Protein AF-0000000066100022 (afdb_homodimer)

Secondary structure (DSSP, 8-state):
----SEEEEEEETTEEEEEEEEE-SS---EEEEEETTEEEEEESSGGGGGT-GGG-EEEEEE-SSEEEEESSTHHHHHHHHHHTT--HHHHHHHHHHHH-S--STT-PPEEEEEEETTEEEEEEEETTEEEEEEEE--TT-EEEEESSS--S-EE-----SSHHHHHHHHHTSS-S-EEEEEEEEEETTEEEEEEE---/----SEEEEEEETTEEEEEEEEE-SS---EEEEEETTEEEEEESSGGGGGT-GGG-EEEEEE-SSEEEEESSTHHHHHHHHHHTT--HHHHHHHHHHHH-S--STT-PPEEEEEEETTEEEEEEEETTEEEEEEEE--TT-EEEEESSS--S-EE-----SSHHHHHHHHHTSS-S-EEEEEEEEEETTEEEEEEE---

Structure (mmCIF, N/CA/C/O backbone):
data_AF-0000000066100022-model_v1
#
loop_
_entity.id
_entity.type
_entity.pdbx_description
1 polymer 'IMP cyclohydrolase'
#
loop_
_atom_site.group_PDB
_atom_site.id
_atom_site.type_symbol
_atom_site.label_atom_id
_atom_site.label_alt_id
_atom_site.label_comp_id
_atom_site.label_asym_id
_atom_site.label_entity_id
_atom_site.label_seq_id
_atom_site.pdbx_PDB_ins_code
_atom_site.Cartn_x
_atom_site.Cartn_y
_atom_site.Cartn_z
_atom_site.occupancy
_atom_site.B_iso_or_equiv
_atom_site.auth_seq_id
_atom_site.auth_comp_id
_atom_site.auth_asym_id
_atom_site.auth_atom_id
_atom_site.pdbx_PDB_model_num
ATOM 1 N N . MET A 1 1 ? 18 8.711 17.688 1 95.94 1 MET A N 1
ATOM 2 C CA . MET A 1 1 ? 17.562 8.031 16.484 1 95.94 1 MET A CA 1
ATOM 3 C C . MET A 1 1 ? 17.203 9.031 15.383 1 95.94 1 MET A C 1
ATOM 5 O O . MET A 1 1 ? 16.484 10 15.633 1 95.94 1 MET A O 1
ATOM 9 N N . TYR A 1 2 ? 17.828 8.945 14.195 1 97.69 2 TYR A N 1
ATOM 10 C CA . TYR A 1 2 ? 17.5 9.805 13.062 1 97.69 2 TYR A CA 1
ATOM 11 C C . TYR A 1 2 ? 16.422 9.172 12.195 1 97.69 2 TYR A C 1
ATOM 13 O O . TYR A 1 2 ? 16.625 8.102 11.617 1 97.69 2 TYR A O 1
ATOM 21 N N . VAL A 1 3 ? 15.211 9.875 11.961 1 97.88 3 VAL A N 1
ATOM 22 C CA . VAL A 1 3 ? 14.094 9.234 11.273 1 97.88 3 VAL A CA 1
ATOM 23 C C . VAL A 1 3 ? 13.734 10.023 10.023 1 97.88 3 VAL A C 1
ATOM 25 O O . VAL A 1 3 ? 12.805 9.664 9.297 1 97.88 3 VAL A O 1
ATOM 28 N N . GLY A 1 4 ? 14.438 11.086 9.734 1 97.94 4 GLY A N 1
ATOM 29 C CA . GLY A 1 4 ? 14.125 11.922 8.578 1 97.94 4 GLY A CA 1
ATOM 30 C C . GLY A 1 4 ? 12.852 12.727 8.758 1 97.94 4 GLY A C 1
ATOM 31 O O . GLY A 1 4 ? 12.578 13.234 9.844 1 97.94 4 GLY A O 1
ATOM 32 N N . ARG A 1 5 ? 12.125 12.938 7.754 1 98.69 5 ARG A N 1
ATOM 33 C CA . ARG A 1 5 ? 10.891 13.711 7.801 1 98.69 5 ARG A CA 1
ATOM 34 C C . ARG A 1 5 ? 9.75 12.891 8.398 1 98.69 5 ARG A C 1
ATOM 36 O O . ARG A 1 5 ? 9.734 11.664 8.281 1 98.69 5 ARG A O 1
ATOM 43 N N . ILE A 1 6 ? 8.828 13.57 9.008 1 98.81 6 ILE A N 1
ATOM 44 C CA . ILE A 1 6 ? 7.738 12.914 9.727 1 98.81 6 ILE A CA 1
ATOM 45 C C . ILE A 1 6 ? 6.398 13.5 9.281 1 98.81 6 ILE A C 1
ATOM 47 O O . ILE A 1 6 ? 6.238 14.719 9.211 1 98.81 6 ILE A O 1
ATOM 51 N N . VAL A 1 7 ? 5.492 12.656 8.961 1 98.88 7 VAL A N 1
ATOM 52 C CA . VAL A 1 7 ? 4.078 12.977 8.781 1 98.88 7 VAL A CA 1
ATOM 53 C C . VAL A 1 7 ? 3.277 12.43 9.961 1 98.88 7 VAL A C 1
ATOM 55 O O . VAL A 1 7 ? 3.471 11.281 10.375 1 98.88 7 VAL A O 1
ATOM 58 N N . ALA A 1 8 ? 2.42 13.25 10.492 1 98.88 8 ALA A N 1
ATOM 59 C CA . ALA A 1 8 ? 1.568 12.828 11.594 1 98.88 8 ALA A CA 1
ATOM 60 C C . ALA A 1 8 ? 0.118 13.242 11.359 1 98.88 8 ALA A C 1
ATOM 62 O O . ALA A 1 8 ? -0.147 14.258 10.719 1 98.88 8 ALA A O 1
ATOM 63 N N . VAL A 1 9 ? -0.806 12.484 11.867 1 98.88 9 VAL A N 1
ATOM 64 C CA . VAL A 1 9 ? -2.24 12.75 11.844 1 98.88 9 VAL A CA 1
ATOM 65 C C . VAL A 1 9 ? -2.848 12.438 13.211 1 98.88 9 VAL A C 1
ATOM 67 O O . VAL A 1 9 ? -2.373 11.539 13.922 1 98.88 9 VAL A O 1
ATOM 70 N N . GLY A 1 10 ? -3.883 13.172 13.539 1 98.56 10 GLY A N 1
ATOM 71 C CA . GLY A 1 10 ? -4.465 12.891 14.844 1 98.56 10 GLY A CA 1
ATOM 72 C C . GLY A 1 10 ? -5.762 13.641 15.094 1 98.56 10 GLY A C 1
ATOM 73 O O . GLY A 1 10 ? -6.316 14.25 14.18 1 98.56 10 GLY A O 1
ATOM 74 N N . CYS A 1 11 ? -6.176 13.438 16.281 1 97.69 11 CYS A N 1
ATOM 75 C CA . CYS A 1 11 ? -7.426 14.031 16.75 1 97.69 11 CYS A CA 1
ATOM 76 C C . CYS A 1 11 ? -7.285 14.531 18.188 1 97.69 11 CYS A C 1
ATOM 78 O O . CYS A 1 11 ? -6.719 13.844 19.047 1 97.69 11 CYS A O 1
ATOM 80 N N . SER A 1 12 ? -7.648 15.734 18.453 1 95.81 12 SER A N 1
ATOM 81 C CA . SER A 1 12 ? -7.762 16.328 19.781 1 95.81 12 SER A CA 1
ATOM 82 C C . SER A 1 12 ? -9.18 16.797 20.047 1 95.81 12 SER A C 1
ATOM 84 O O . SER A 1 12 ? -9.617 17.828 19.516 1 95.81 12 SER A O 1
ATOM 86 N N . GLY A 1 13 ? -9.836 16.109 21 1 93.5 13 GLY A N 1
ATOM 87 C CA . GLY A 1 13 ? -11.266 16.359 21.109 1 93.5 13 GLY A CA 1
ATOM 88 C C . GLY A 1 13 ? -12.023 16.031 19.844 1 93.5 13 GLY A C 1
ATOM 89 O O . GLY A 1 13 ? -11.961 14.906 19.344 1 93.5 13 GLY A O 1
ATOM 90 N N . ASP A 1 14 ? -12.617 17.047 19.281 1 91 14 ASP A N 1
ATOM 91 C CA . ASP A 1 14 ? -13.383 16.844 18.047 1 91 14 ASP A CA 1
ATOM 92 C C . ASP A 1 14 ? -12.609 17.359 16.828 1 91 14 ASP A C 1
ATOM 94 O O . ASP A 1 14 ? -13.07 17.234 15.695 1 91 14 ASP A O 1
ATOM 98 N N . ALA A 1 15 ? -11.43 17.844 17.109 1 96.44 15 ALA A N 1
ATOM 99 C CA . ALA A 1 15 ? -10.672 18.469 16.016 1 96.44 15 ALA A CA 1
ATOM 100 C C . ALA A 1 15 ? -9.617 17.5 15.469 1 96.44 15 ALA A C 1
ATOM 102 O O . ALA A 1 15 ? -8.828 16.938 16.234 1 96.44 15 ALA A O 1
ATOM 103 N N . VAL A 1 16 ? -9.625 17.344 14.211 1 98.12 16 VAL A N 1
ATOM 104 C CA . VAL A 1 16 ? -8.586 16.547 13.555 1 98.12 16 VAL A CA 1
ATOM 105 C C . VAL A 1 16 ? -7.453 17.469 13.094 1 98.12 16 VAL A C 1
ATOM 107 O O . VAL A 1 16 ? -7.656 18.672 12.914 1 98.12 16 VAL A O 1
ATOM 110 N N . TRP A 1 17 ? -6.281 16.891 12.953 1 98.75 17 TRP A N 1
ATOM 111 C CA . TRP A 1 17 ? -5.129 17.703 12.586 1 98.75 17 TRP A CA 1
ATOM 112 C C . TRP A 1 17 ? -4.098 16.859 11.828 1 98.75 17 TRP A C 1
ATOM 114 O O . TRP A 1 17 ? -4.086 15.641 11.93 1 98.75 17 TRP A O 1
ATOM 124 N N . VAL A 1 18 ? -3.312 17.516 11 1 98.88 18 VAL A N 1
ATOM 125 C CA . VAL A 1 18 ? -2.111 16.938 10.398 1 98.88 18 VAL A CA 1
ATOM 126 C C . VAL A 1 18 ? -0.878 17.703 10.875 1 98.88 18 VAL A C 1
ATOM 128 O O . VAL A 1 18 ? -0.972 18.875 11.242 1 98.88 18 VAL A O 1
ATOM 131 N N . GLY A 1 19 ? 0.224 17.047 10.938 1 98.88 19 GLY A N 1
ATOM 132 C CA . GLY A 1 19 ? 1.493 17.641 11.336 1 98.88 19 GLY A CA 1
ATOM 133 C C . GLY A 1 19 ? 2.658 17.188 10.477 1 98.88 19 GLY A C 1
ATOM 134 O O . GLY A 1 19 ? 2.623 16.094 9.914 1 98.88 19 GLY A O 1
ATOM 135 N N . TYR A 1 20 ? 3.637 18.047 10.383 1 98.94 20 TYR A N 1
ATOM 136 C CA . TYR A 1 20 ? 4.836 17.766 9.602 1 98.94 20 TYR A CA 1
ATOM 137 C C . TYR A 1 20 ? 6.09 18.203 10.344 1 98.94 20 TYR A C 1
ATOM 139 O O . TYR A 1 20 ? 6.102 19.266 10.977 1 98.94 20 TYR A O 1
ATOM 147 N N . ARG A 1 21 ? 7.078 17.359 10.305 1 98.88 21 ARG A N 1
ATOM 148 C CA . ARG A 1 21 ? 8.375 17.766 10.828 1 98.88 21 ARG A CA 1
ATOM 149 C C . ARG A 1 21 ? 9.492 17.469 9.828 1 98.88 21 ARG A C 1
ATOM 151 O O . ARG A 1 21 ? 9.555 16.359 9.281 1 98.88 21 ARG A O 1
ATOM 158 N N . VAL A 1 22 ? 10.305 18.422 9.586 1 98.69 22 VAL A N 1
ATOM 159 C CA . VAL A 1 22 ? 11.547 18.219 8.844 1 98.69 22 VAL A CA 1
ATOM 160 C C .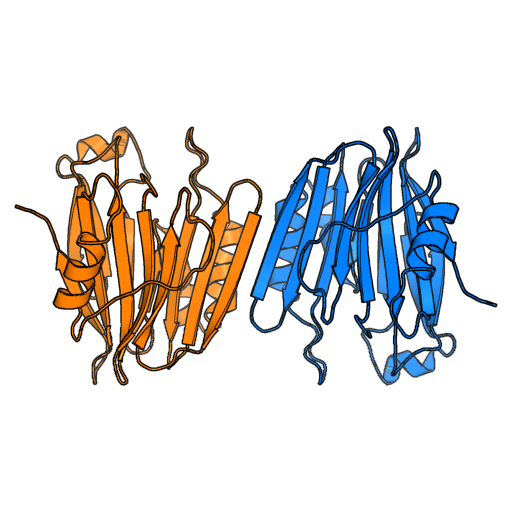 VAL A 1 22 ? 12.688 17.906 9.812 1 98.69 22 VAL A C 1
ATOM 162 O O . VAL A 1 22 ? 12.945 18.656 10.75 1 98.69 22 VAL A O 1
ATOM 165 N N . SER A 1 23 ? 13.234 16.812 9.688 1 98.25 23 SER A N 1
ATOM 166 C CA . SER A 1 23 ? 14.555 16.484 10.211 1 98.25 23 SER A CA 1
ATOM 167 C C . SER A 1 23 ? 15.562 16.266 9.086 1 98.25 23 SER A C 1
ATOM 169 O O . SER A 1 23 ? 15.242 15.617 8.086 1 98.25 23 SER A O 1
ATOM 171 N N . SER A 1 24 ? 16.719 16.828 9.25 1 96.94 24 SER A N 1
ATOM 172 C CA . SER A 1 24 ? 17.656 16.719 8.125 1 96.94 24 SER A CA 1
ATOM 173 C C . SER A 1 24 ? 19.094 16.781 8.602 1 96.94 24 SER A C 1
ATOM 175 O O . SER A 1 24 ? 19.453 17.609 9.438 1 96.94 24 SER A O 1
ATOM 177 N N . ARG A 1 25 ? 19.953 15.961 8.016 1 93.06 25 ARG A N 1
ATOM 178 C CA . ARG A 1 25 ? 21.406 15.992 8.188 1 93.06 25 ARG A CA 1
ATOM 179 C C . ARG A 1 25 ? 22.062 16.844 7.109 1 93.06 25 ARG A C 1
ATOM 181 O O . ARG A 1 25 ? 22.984 17.625 7.398 1 93.06 25 ARG A O 1
ATOM 188 N N . SER A 1 26 ? 21.516 16.734 5.957 1 91.31 26 SER A N 1
ATOM 189 C CA . SER A 1 26 ? 22.203 17.266 4.777 1 91.31 26 SER A CA 1
ATOM 190 C C . SER A 1 26 ? 21.75 18.688 4.465 1 91.31 26 SER A C 1
ATOM 192 O O . SER A 1 26 ? 22.516 19.484 3.928 1 91.31 26 SER A O 1
ATOM 194 N N . PHE A 1 27 ? 20.531 18.984 4.777 1 92.56 27 PHE A N 1
ATOM 195 C CA . PHE A 1 27 ? 19.984 20.297 4.473 1 92.56 27 PHE A CA 1
ATOM 196 C C . PHE A 1 27 ? 19.234 20.875 5.68 1 92.56 27 PHE A C 1
ATOM 198 O O . PHE A 1 27 ? 18.031 21.078 5.625 1 92.56 27 PHE A O 1
ATOM 205 N N . PRO A 1 28 ? 19.953 21.219 6.652 1 94.44 28 PRO A N 1
ATOM 206 C CA . PRO A 1 28 ? 19.312 21.656 7.895 1 94.44 28 PRO A CA 1
ATOM 207 C C . PRO A 1 28 ? 18.828 23.094 7.828 1 94.44 28 PRO A C 1
ATOM 209 O O . PRO A 1 28 ? 18.094 23.547 8.711 1 94.44 28 PRO A O 1
ATOM 212 N N . ASN A 1 29 ? 19.234 23.844 6.809 1 95.5 29 ASN A N 1
ATOM 213 C CA . ASN A 1 29 ? 18.859 25.25 6.723 1 95.5 29 ASN A CA 1
ATOM 214 C C . ASN A 1 29 ? 17.594 25.438 5.895 1 95.5 29 ASN A C 1
ATOM 216 O O . ASN A 1 29 ? 17.625 26.031 4.812 1 95.5 29 ASN A O 1
ATOM 220 N N . ARG A 1 30 ? 16.531 24.953 6.406 1 97.56 30 ARG A N 1
ATOM 221 C CA . ARG A 1 30 ? 15.211 25.078 5.793 1 97.56 30 ARG A CA 1
ATOM 222 C C . ARG A 1 30 ? 14.211 25.688 6.773 1 97.56 30 ARG A C 1
ATOM 224 O O . ARG A 1 30 ? 14.453 25.719 7.98 1 97.56 30 ARG A O 1
ATOM 231 N N . ARG A 1 31 ? 13.172 26.203 6.25 1 98.12 31 ARG A N 1
ATOM 232 C CA . ARG A 1 31 ? 12.109 26.797 7.051 1 98.12 31 ARG A CA 1
ATOM 233 C C . ARG A 1 31 ? 10.734 26.438 6.508 1 98.12 31 ARG A C 1
ATOM 235 O O . ARG A 1 31 ? 10.602 26.062 5.34 1 98.12 31 ARG A O 1
ATOM 242 N N . ALA A 1 32 ? 9.781 26.5 7.379 1 98.75 32 ALA A N 1
ATOM 243 C CA . ALA A 1 32 ? 8.375 26.375 6.996 1 98.75 32 ALA A CA 1
ATOM 244 C C . ALA A 1 32 ? 7.688 27.734 6.984 1 98.75 32 ALA A C 1
ATOM 246 O O . ALA A 1 32 ? 7.922 28.562 7.867 1 98.75 32 ALA A O 1
ATOM 247 N N . THR A 1 33 ? 6.879 27.938 5.973 1 98.62 33 THR A N 1
ATOM 248 C CA . THR A 1 33 ? 6.125 29.172 5.871 1 98.62 33 THR A CA 1
ATOM 249 C C . THR A 1 33 ? 4.676 28.906 5.484 1 98.62 33 THR A C 1
ATOM 251 O O . THR A 1 33 ? 4.414 28.172 4.523 1 98.62 33 THR A O 1
ATOM 254 N N . ALA A 1 34 ? 3.771 29.516 6.262 1 98.5 34 ALA A N 1
ATOM 255 C CA . ALA A 1 34 ? 2.355 29.406 5.91 1 98.5 34 ALA A CA 1
ATOM 256 C C . ALA A 1 34 ? 1.96 30.469 4.898 1 98.5 34 ALA A C 1
ATOM 258 O O . ALA A 1 34 ? 2.391 31.625 5 1 98.5 34 ALA A O 1
ATOM 259 N N . SER A 1 35 ? 1.273 30.125 3.891 1 96.69 35 SER A N 1
ATOM 260 C CA . SER A 1 35 ? 0.721 31.016 2.877 1 96.69 35 SER A CA 1
ATOM 261 C C . SER A 1 35 ? -0.651 30.547 2.412 1 96.69 35 SER A C 1
ATOM 263 O O . SER A 1 35 ? -0.769 29.5 1.77 1 96.69 35 SER A O 1
ATOM 265 N N . GLY A 1 36 ? -1.719 31.359 2.713 1 95.69 36 GLY A N 1
ATOM 266 C CA . GLY A 1 36 ? -3.07 30.922 2.41 1 95.69 36 GLY A CA 1
ATOM 267 C C . GLY A 1 36 ? -3.459 29.641 3.141 1 95.69 36 GLY A C 1
ATOM 268 O O . GLY A 1 36 ? -3.365 29.578 4.367 1 95.69 36 GLY A O 1
ATOM 269 N N . SER A 1 37 ? -3.811 28.641 2.352 1 97 37 SER A N 1
ATOM 270 C CA . SER A 1 37 ? -4.25 27.375 2.922 1 97 37 SER A CA 1
ATOM 271 C C . SER A 1 37 ? -3.146 26.312 2.85 1 97 37 SER A C 1
ATOM 273 O O . SER A 1 37 ? -3.422 25.125 2.91 1 97 37 SER A O 1
ATOM 275 N N . SER A 1 38 ? -1.92 26.828 2.668 1 98.56 38 SER A N 1
ATOM 276 C CA . SER A 1 38 ? -0.811 25.906 2.496 1 98.56 38 SER A CA 1
ATOM 277 C C . SER A 1 38 ? 0.369 26.281 3.387 1 98.56 38 SER A C 1
ATOM 279 O O . SER A 1 38 ? 0.465 27.406 3.855 1 98.56 38 SER A O 1
ATOM 281 N N . VAL A 1 39 ? 1.132 25.297 3.705 1 98.94 39 VAL A N 1
ATOM 282 C CA . VAL A 1 39 ? 2.439 25.516 4.316 1 98.94 39 VAL A CA 1
ATOM 283 C C . VAL A 1 39 ? 3.537 25.016 3.379 1 98.94 39 VAL A C 1
ATOM 285 O O . VAL A 1 39 ? 3.457 23.906 2.852 1 98.94 39 VAL A O 1
ATOM 288 N N . PHE A 1 40 ? 4.578 25.812 3.199 1 98.56 40 PHE A N 1
ATOM 289 C CA . PHE A 1 40 ? 5.695 25.484 2.322 1 98.56 40 PHE A CA 1
ATOM 290 C C . PHE A 1 40 ? 6.973 25.281 3.129 1 98.56 40 PHE A C 1
ATOM 292 O O . PHE A 1 40 ? 7.234 26.016 4.086 1 98.56 40 PHE A O 1
ATOM 299 N N . VAL A 1 41 ? 7.715 24.297 2.783 1 98.56 41 VAL A N 1
ATOM 300 C CA . VAL A 1 41 ? 9.094 24.125 3.234 1 98.56 41 VAL A CA 1
ATOM 301 C C . VAL A 1 41 ? 10.055 24.609 2.156 1 98.56 41 VAL A C 1
ATOM 303 O O . VAL A 1 41 ? 9.898 24.281 0.979 1 98.56 41 VAL A O 1
ATOM 306 N N . HIS A 1 42 ? 10.969 25.406 2.555 1 97.56 42 HIS A N 1
ATOM 307 C CA . HIS A 1 42 ? 11.938 25.953 1.607 1 97.56 42 HIS A CA 1
ATOM 308 C C . HIS A 1 42 ? 13.281 26.219 2.283 1 97.56 42 HIS A C 1
ATOM 310 O O . HIS A 1 42 ? 13.336 26.453 3.492 1 97.56 42 HIS A O 1
ATOM 316 N N . PRO A 1 43 ? 14.344 26.188 1.521 1 96.94 43 PRO A N 1
ATOM 317 C CA . PRO A 1 43 ? 15.648 26.516 2.102 1 96.94 43 PRO A CA 1
ATOM 318 C C . PRO A 1 43 ? 15.797 28 2.406 1 96.94 43 PRO A C 1
ATOM 320 O O . PRO A 1 43 ? 15.133 28.828 1.777 1 96.94 43 PRO A O 1
ATOM 323 N N . VAL A 1 44 ? 16.594 28.25 3.436 1 95.81 44 VAL A N 1
ATOM 324 C CA . VAL A 1 44 ? 16.906 29.641 3.74 1 95.81 44 VAL A CA 1
ATOM 325 C C . VAL A 1 44 ? 17.688 30.266 2.576 1 95.81 44 VAL A C 1
ATOM 327 O O . VAL A 1 44 ? 17.375 31.375 2.143 1 95.81 44 VAL A O 1
ATOM 330 N N . ASP A 1 45 ? 18.594 29.5 2.096 1 94.94 45 ASP A N 1
ATOM 331 C CA . ASP A 1 45 ? 19.312 29.859 0.879 1 94.94 45 ASP A CA 1
ATOM 332 C C . ASP A 1 45 ? 18.672 29.219 -0.349 1 94.94 45 ASP A C 1
ATOM 334 O O . ASP A 1 45 ? 18.797 28.016 -0.563 1 94.94 45 ASP A O 1
ATOM 338 N N . PRO A 1 46 ? 18.125 30.016 -1.281 1 91.81 46 PRO A N 1
ATOM 339 C CA . PRO A 1 46 ? 17.406 29.469 -2.436 1 91.81 46 PRO A CA 1
ATOM 340 C C . PRO A 1 46 ? 18.312 28.656 -3.365 1 91.81 46 PRO A C 1
ATOM 342 O O . PRO A 1 46 ? 17.828 27.766 -4.066 1 91.81 46 PRO A O 1
ATOM 345 N N . SER A 1 47 ? 19.562 28.922 -3.309 1 92.62 47 SER A N 1
ATOM 346 C CA . SER A 1 47 ? 20.469 28.219 -4.211 1 92.62 47 SER A CA 1
ATOM 347 C C . SER A 1 47 ? 20.578 26.75 -3.848 1 92.62 47 SER A C 1
ATOM 349 O O . SER A 1 47 ? 21 25.922 -4.672 1 92.62 47 SER A O 1
ATOM 351 N N . ASP A 1 48 ? 20.109 26.406 -2.67 1 91.94 48 ASP A N 1
ATOM 352 C CA . ASP A 1 48 ? 20.203 25.016 -2.225 1 91.94 48 ASP A CA 1
ATOM 353 C C . ASP A 1 48 ? 19.25 24.125 -3.021 1 91.94 48 ASP A C 1
ATOM 355 O O . ASP A 1 48 ? 19.438 22.922 -3.084 1 91.94 48 ASP A O 1
ATOM 359 N N . VAL A 1 49 ? 18.266 24.766 -3.662 1 88.88 49 VAL A N 1
ATOM 360 C CA . VAL A 1 49 ? 17.297 24.016 -4.453 1 88.88 49 VAL A CA 1
ATOM 361 C C . VAL A 1 49 ? 18 23.391 -5.656 1 88.88 49 VAL A C 1
ATOM 363 O O . VAL A 1 49 ? 17.594 22.312 -6.129 1 88.88 49 VAL A O 1
ATOM 366 N N . LEU A 1 50 ? 19.094 23.969 -6.109 1 89.5 50 LEU A N 1
ATOM 367 C CA . LEU A 1 50 ? 19.828 23.453 -7.254 1 89.5 50 LEU A CA 1
ATOM 368 C C . LEU A 1 50 ? 20.594 22.188 -6.887 1 89.5 50 LEU A C 1
ATOM 370 O O . LEU A 1 50 ? 20.922 21.375 -7.758 1 89.5 50 LEU A O 1
ATOM 374 N N . LYS A 1 51 ? 20.828 22.047 -5.602 1 88.88 51 LYS A N 1
ATOM 375 C CA . LYS A 1 51 ? 21.562 20.891 -5.121 1 88.88 51 LYS A CA 1
ATOM 376 C C . LYS A 1 51 ? 20.625 19.703 -4.902 1 88.88 51 LYS A C 1
ATOM 378 O O . LYS A 1 51 ? 21.016 18.547 -5.074 1 88.88 51 LYS A O 1
ATOM 383 N N . ASN A 1 52 ? 19.391 20.031 -4.457 1 91.19 52 ASN A N 1
ATOM 384 C CA . ASN A 1 52 ? 18.391 19.016 -4.188 1 91.19 52 ASN A CA 1
ATOM 385 C C . ASN A 1 52 ? 16.969 19.547 -4.441 1 91.19 52 ASN A C 1
ATOM 387 O O . ASN A 1 52 ? 16.469 20.359 -3.67 1 91.19 52 ASN A O 1
ATOM 391 N N . PRO A 1 53 ? 16.375 19 -5.457 1 89.5 53 PRO A N 1
ATOM 392 C CA . PRO A 1 53 ? 15.07 19.531 -5.82 1 89.5 53 PRO A CA 1
ATOM 393 C C . PRO A 1 53 ? 13.969 19.109 -4.855 1 89.5 53 PRO A C 1
ATOM 395 O O . PRO A 1 53 ? 12.844 19.609 -4.938 1 89.5 53 PRO A O 1
ATOM 398 N N . TYR A 1 54 ? 14.258 18.25 -3.918 1 94.44 54 TYR A N 1
ATOM 399 C CA . TYR A 1 54 ? 13.234 17.703 -3.033 1 94.44 54 TYR A CA 1
ATOM 400 C C . TYR A 1 54 ? 13.156 18.5 -1.732 1 94.44 54 TYR A C 1
ATOM 402 O O . TYR A 1 54 ? 12.5 18.078 -0.781 1 94.44 54 TYR A O 1
ATOM 410 N N . ILE A 1 55 ? 13.781 19.719 -1.699 1 95.44 55 ILE A N 1
ATOM 411 C CA . ILE A 1 55 ? 13.852 20.406 -0.421 1 95.44 55 ILE A CA 1
ATOM 412 C C . ILE A 1 55 ? 12.93 21.625 -0.447 1 95.44 55 ILE A C 1
ATOM 414 O O . ILE A 1 55 ? 12.945 22.438 0.479 1 95.44 55 ILE A O 1
ATOM 418 N N . THR A 1 56 ? 12.164 21.859 -1.443 1 95.69 56 THR A N 1
ATOM 419 C CA . THR A 1 56 ? 11.141 22.891 -1.555 1 95.69 56 THR A CA 1
ATOM 420 C C . THR A 1 56 ? 9.812 22.297 -2.018 1 95.69 56 THR A C 1
ATOM 422 O O . THR A 1 56 ? 9.734 21.734 -3.109 1 95.69 56 THR A O 1
ATOM 425 N N . TYR A 1 57 ? 8.789 22.438 -1.237 1 98 57 TYR A N 1
ATOM 426 C CA . TYR A 1 57 ? 7.504 21.828 -1.549 1 98 57 TYR A CA 1
ATOM 427 C C . TYR A 1 57 ? 6.43 22.281 -0.571 1 98 57 TYR A C 1
ATOM 429 O O . TYR A 1 57 ? 6.738 22.719 0.541 1 98 57 TYR A O 1
ATOM 437 N N . PRO A 1 58 ? 5.188 22.266 -1.035 1 98.69 58 PRO A N 1
ATOM 438 C CA . PRO A 1 58 ? 4.113 22.406 -0.053 1 98.69 58 PRO A CA 1
ATOM 439 C C . PRO A 1 58 ? 3.949 21.172 0.821 1 98.69 58 PRO A C 1
ATOM 441 O O . PRO A 1 58 ? 3.596 20.094 0.32 1 98.69 58 PRO A O 1
ATOM 444 N N . CYS A 1 59 ? 4.141 21.312 2.084 1 98.88 59 CYS A N 1
ATOM 445 C CA . CYS A 1 59 ? 4.055 20.141 2.934 1 98.88 59 CYS A CA 1
ATOM 446 C C . CYS A 1 59 ? 2.637 19.953 3.467 1 98.88 59 CYS A C 1
ATOM 448 O O . CYS A 1 59 ? 2.256 18.844 3.854 1 98.88 59 CYS A O 1
ATOM 450 N N . ILE A 1 60 ? 1.859 21.016 3.529 1 98.94 60 ILE A N 1
ATOM 451 C CA . ILE A 1 60 ? 0.477 20.922 3.986 1 98.94 60 ILE A CA 1
ATOM 452 C C . ILE A 1 60 ? -0.421 21.75 3.066 1 98.94 60 ILE A C 1
ATOM 454 O O . ILE A 1 60 ? -0.062 22.859 2.672 1 98.94 60 ILE A O 1
ATOM 458 N N . ARG A 1 61 ? -1.485 21.25 2.707 1 98.88 61 ARG A N 1
ATOM 459 C CA . ARG A 1 61 ? -2.598 21.953 2.086 1 98.88 61 ARG A CA 1
ATOM 460 C C . ARG A 1 61 ? -3.92 21.594 2.752 1 98.88 61 ARG A C 1
ATOM 462 O O . ARG A 1 61 ? -4.219 20.422 2.949 1 98.88 61 ARG A O 1
ATOM 469 N N . ALA A 1 62 ? -4.711 22.625 3.074 1 98.69 62 ALA A N 1
ATOM 470 C CA . ALA A 1 62 ? -5.953 22.391 3.805 1 98.69 62 ALA A CA 1
ATOM 471 C C . ALA A 1 62 ? -7.148 23 3.064 1 98.69 62 ALA A C 1
ATOM 473 O O . ALA A 1 62 ? -7.043 24.078 2.486 1 98.69 62 ALA A O 1
ATOM 474 N N . SER A 1 63 ? -8.18 22.25 2.967 1 97.31 63 SER A N 1
ATOM 475 C CA . SER A 1 63 ? -9.484 22.75 2.541 1 97.31 63 SER A CA 1
ATOM 476 C C . SER A 1 63 ? -10.391 23.031 3.738 1 97.31 63 SER A C 1
ATOM 478 O O . SER A 1 63 ? -9.922 23.078 4.875 1 97.31 63 SER A O 1
ATOM 480 N N . ASN A 1 64 ? -11.664 23.234 3.436 1 95.62 64 ASN A N 1
ATOM 481 C CA . ASN A 1 64 ? -12.617 23.375 4.535 1 95.62 64 ASN A CA 1
ATOM 482 C C . ASN A 1 64 ? -12.875 22.031 5.219 1 95.62 64 ASN A C 1
ATOM 484 O O . ASN A 1 64 ? -13.141 21.984 6.422 1 95.62 64 ASN A O 1
ATOM 488 N N . ASP A 1 65 ? -12.711 20.938 4.492 1 95.81 65 ASP A N 1
ATOM 489 C CA . ASP A 1 65 ? -13.25 19.672 4.988 1 95.81 65 ASP A CA 1
ATOM 490 C C . ASP A 1 65 ? -12.133 18.656 5.219 1 95.81 65 ASP A C 1
ATOM 492 O O . ASP A 1 65 ? -12.359 17.609 5.832 1 95.81 65 ASP A O 1
ATOM 496 N N . PHE A 1 66 ? -10.977 18.938 4.68 1 98.5 66 PHE A N 1
ATOM 497 C CA . PHE A 1 66 ? -9.875 17.984 4.82 1 98.5 66 PHE A CA 1
ATOM 498 C C . PHE A 1 66 ? -8.539 18.703 4.738 1 98.5 66 PHE A C 1
ATOM 500 O O . PHE A 1 66 ? -8.469 19.859 4.297 1 98.5 66 PHE A O 1
ATOM 507 N N . ALA A 1 67 ? -7.461 18.062 5.227 1 98.94 67 ALA A N 1
ATOM 508 C CA . ALA A 1 67 ? -6.094 18.562 5.137 1 98.94 67 ALA A CA 1
ATOM 509 C C . ALA A 1 67 ? -5.129 17.469 4.723 1 98.94 67 ALA A C 1
ATOM 511 O O . ALA A 1 67 ? -5.273 16.312 5.141 1 98.94 67 ALA A O 1
ATOM 512 N N . VAL A 1 68 ? -4.18 17.828 3.922 1 98.94 68 VAL A N 1
ATOM 513 C CA . VAL A 1 68 ? -3.158 16.922 3.406 1 98.94 68 VAL A CA 1
ATOM 514 C C . VAL A 1 68 ? -1.787 17.328 3.941 1 98.94 68 VAL A C 1
ATOM 516 O O . VAL A 1 68 ? -1.485 18.516 4.059 1 98.94 68 VAL A O 1
ATOM 519 N N . VAL A 1 69 ? -0.983 16.328 4.254 1 99 69 VAL A N 1
ATOM 520 C CA . VAL A 1 69 ? 0.401 16.547 4.664 1 99 69 VAL A CA 1
ATOM 521 C C . VAL A 1 69 ? 1.31 15.523 3.979 1 99 69 VAL A C 1
ATOM 523 O O . VAL A 1 69 ? 0.952 14.352 3.846 1 99 69 VAL A O 1
ATOM 526 N N . SER A 1 70 ? 2.416 15.914 3.434 1 98.94 70 SER A N 1
ATOM 527 C CA . SER A 1 70 ? 3.377 15 2.828 1 98.94 70 SER A CA 1
ATOM 528 C C . SER A 1 70 ? 4.773 15.609 2.797 1 98.94 70 SER A C 1
ATOM 530 O O . SER A 1 70 ? 4.957 16.781 3.148 1 98.94 70 SER A O 1
ATOM 532 N N . ASN A 1 71 ? 5.715 14.797 2.371 1 98.88 71 ASN A N 1
ATOM 533 C CA . ASN A 1 71 ? 7.094 15.273 2.367 1 98.88 71 ASN A CA 1
ATOM 534 C C . ASN A 1 71 ? 7.551 15.664 0.963 1 98.88 71 ASN A C 1
ATOM 536 O O . ASN A 1 71 ? 8.734 15.547 0.635 1 98.88 71 ASN A O 1
ATOM 540 N N . GLY A 1 72 ? 6.551 16.062 0.135 1 98.19 72 GLY A N 1
ATOM 541 C CA . GLY A 1 72 ? 6.941 16.438 -1.213 1 98.19 72 GLY A CA 1
ATOM 542 C C . GLY A 1 72 ? 5.816 17.078 -2 1 98.19 72 GLY A C 1
ATOM 543 O O . GLY A 1 72 ? 4.785 17.453 -1.431 1 98.19 72 GLY A O 1
ATOM 544 N N . ASP A 1 73 ? 6.055 17.25 -3.291 1 96.5 73 ASP A N 1
ATOM 545 C CA . ASP A 1 73 ? 5.125 17.953 -4.168 1 96.5 73 ASP A CA 1
ATOM 546 C C . ASP A 1 73 ? 3.857 17.125 -4.402 1 96.5 73 ASP A C 1
ATOM 548 O O . ASP A 1 73 ? 2.861 17.641 -4.91 1 96.5 73 ASP A O 1
ATOM 552 N N . HIS A 1 74 ? 3.852 15.852 -3.965 1 98.62 74 HIS A N 1
ATOM 553 C CA . HIS A 1 74 ? 2.652 15.039 -4.105 1 98.62 74 HIS A CA 1
ATOM 554 C C . HIS A 1 74 ? 1.548 15.516 -3.168 1 98.62 74 HIS A C 1
ATOM 556 O O . HIS A 1 74 ? 0.414 15.039 -3.244 1 98.62 74 HIS A O 1
ATOM 562 N N . THR A 1 75 ? 1.837 16.484 -2.295 1 98.88 75 THR A N 1
ATOM 563 C CA . THR A 1 75 ? 0.799 17.156 -1.521 1 98.88 75 THR A CA 1
ATOM 564 C C . THR A 1 75 ? -0.277 17.719 -2.439 1 98.88 75 THR A C 1
ATOM 566 O O . THR A 1 75 ? -1.471 17.531 -2.203 1 98.88 75 THR A O 1
ATOM 569 N N . ASP A 1 76 ? 0.161 18.391 -3.459 1 98.5 76 ASP A N 1
ATOM 570 C CA . ASP A 1 76 ? -0.771 19.047 -4.371 1 98.5 76 ASP A CA 1
ATOM 571 C C . ASP A 1 76 ? -1.628 18.016 -5.109 1 98.5 76 ASP A C 1
ATOM 573 O O . ASP A 1 76 ? -2.838 18.203 -5.258 1 98.5 76 ASP A O 1
ATOM 577 N N . MET A 1 77 ? -1.012 17 -5.551 1 98.44 77 MET A N 1
ATOM 578 C CA . MET A 1 77 ? -1.764 15.977 -6.277 1 98.44 77 MET A CA 1
ATOM 579 C C . MET A 1 77 ? -2.83 15.352 -5.387 1 98.44 77 MET A C 1
ATOM 581 O O . MET A 1 77 ? -3.979 15.188 -5.805 1 98.44 77 MET A O 1
ATOM 585 N N . ILE A 1 78 ? -2.465 14.953 -4.207 1 98.88 78 ILE A N 1
ATOM 586 C CA . ILE A 1 78 ? -3.408 14.336 -3.277 1 98.88 78 ILE A CA 1
ATOM 587 C C . ILE A 1 78 ? -4.566 15.297 -3.01 1 98.88 78 ILE A C 1
ATOM 589 O O . ILE A 1 78 ? -5.734 14.914 -3.078 1 98.88 78 ILE A O 1
ATOM 593 N N . PHE A 1 79 ? -4.227 16.562 -2.758 1 98.88 79 PHE A N 1
ATOM 594 C CA . PHE A 1 79 ? -5.227 17.578 -2.465 1 98.88 79 PHE A CA 1
ATOM 595 C C . PHE A 1 79 ? -6.207 17.734 -3.623 1 98.88 79 PHE A C 1
ATOM 597 O O . PHE A 1 79 ? -7.422 17.672 -3.428 1 98.88 79 PHE A O 1
ATOM 604 N N . ASP A 1 80 ? -5.633 17.922 -4.801 1 98.69 80 ASP A N 1
ATOM 605 C CA . ASP A 1 80 ? -6.453 18.156 -5.984 1 98.69 80 ASP A CA 1
ATOM 606 C C . ASP A 1 80 ? -7.348 16.953 -6.281 1 98.69 80 ASP A C 1
ATOM 608 O O . ASP A 1 80 ? -8.5 17.125 -6.684 1 98.69 80 ASP A O 1
ATOM 612 N N . ARG A 1 81 ? -6.863 15.797 -6.078 1 98.5 81 ARG A N 1
ATOM 613 C CA . ARG A 1 81 ? -7.66 14.602 -6.324 1 98.5 81 ARG A CA 1
ATOM 614 C C . ARG A 1 81 ? -8.852 14.523 -5.371 1 98.5 81 ARG A C 1
ATOM 616 O O . ARG A 1 81 ? -9.953 14.156 -5.777 1 98.5 81 ARG A O 1
ATOM 623 N N . ILE A 1 82 ? -8.617 14.82 -4.145 1 98.69 82 ILE A N 1
ATOM 624 C CA . ILE A 1 82 ? -9.703 14.805 -3.178 1 98.69 82 ILE A CA 1
ATOM 625 C C . ILE A 1 82 ? -10.711 15.898 -3.516 1 98.69 82 ILE A C 1
ATOM 627 O O . ILE A 1 82 ? -11.922 15.68 -3.467 1 98.69 82 ILE A O 1
ATOM 631 N N . GLU A 1 83 ? -10.156 17.031 -3.869 1 97.62 83 GLU A N 1
ATOM 632 C CA . GLU A 1 83 ? -11.023 18.125 -4.281 1 97.62 83 GLU A CA 1
ATOM 633 C C . GLU A 1 83 ? -11.875 17.734 -5.48 1 97.62 83 GLU A C 1
ATOM 635 O O . GLU A 1 83 ? -13.023 18.172 -5.605 1 97.62 83 GLU A O 1
ATOM 640 N N . ASP A 1 84 ? -11.32 16.922 -6.285 1 97.69 84 ASP A N 1
ATOM 641 C CA . ASP A 1 84 ? -12.008 16.484 -7.496 1 97.69 84 ASP A CA 1
ATOM 642 C C . ASP A 1 84 ? -12.992 15.359 -7.184 1 97.69 84 ASP A C 1
ATOM 644 O O . ASP A 1 84 ? -13.688 14.867 -8.078 1 97.69 84 ASP A O 1
ATOM 648 N N . GLY A 1 85 ? -13.039 14.859 -5.957 1 97.62 85 GLY A N 1
ATOM 649 C CA . GLY A 1 85 ? -14.07 13.914 -5.566 1 97.62 85 GLY A CA 1
ATOM 650 C C . GLY A 1 85 ? -13.516 12.547 -5.199 1 97.62 85 GLY A C 1
ATOM 651 O O . GLY A 1 85 ? -14.273 11.664 -4.789 1 97.62 85 GLY A O 1
ATOM 652 N N . SER A 1 86 ? -12.242 12.328 -5.309 1 97.56 86 SER A N 1
ATOM 653 C CA . SER A 1 86 ? -11.648 11.047 -4.922 1 97.56 86 SER A CA 1
ATOM 654 C C . SER A 1 86 ? -11.68 10.859 -3.408 1 97.56 86 SER A C 1
ATOM 656 O O . SER A 1 86 ? -11.453 11.812 -2.656 1 97.56 86 SER A O 1
ATOM 658 N N . GLY A 1 87 ? -11.969 9.602 -2.963 1 97.81 87 GLY A N 1
ATOM 659 C CA . GLY A 1 87 ? -11.766 9.312 -1.55 1 97.81 87 GLY A CA 1
ATOM 660 C C . GLY A 1 87 ? -10.32 9.461 -1.109 1 97.81 87 GLY A C 1
ATOM 661 O O . GLY A 1 87 ? -9.398 9.219 -1.889 1 97.81 87 GLY A O 1
ATOM 662 N N . PRO A 1 88 ? -10.117 9.867 0.098 1 98.75 88 PRO A N 1
ATOM 663 C CA . PRO A 1 88 ? -8.758 10.133 0.573 1 98.75 88 PRO A CA 1
ATOM 664 C C . PRO A 1 88 ? -7.82 8.938 0.392 1 98.75 88 PRO A C 1
ATOM 666 O O . PRO A 1 88 ? -6.672 9.109 -0.017 1 98.75 88 PRO A O 1
ATOM 669 N N . LEU A 1 89 ? -8.305 7.746 0.71 1 98.75 89 LEU A N 1
ATOM 670 C CA . LEU A 1 89 ? -7.469 6.555 0.579 1 98.75 89 LEU A CA 1
ATOM 671 C C . LEU A 1 89 ? -7 6.379 -0.861 1 98.75 89 LEU A C 1
ATOM 673 O O . LEU A 1 89 ? -5.809 6.184 -1.109 1 98.75 89 LEU A O 1
ATOM 677 N N . ASP A 1 90 ? -7.875 6.523 -1.817 1 98.25 90 ASP A N 1
ATOM 678 C CA . ASP A 1 90 ? -7.555 6.367 -3.232 1 98.25 90 ASP A CA 1
ATOM 679 C C . ASP A 1 90 ? -6.629 7.48 -3.711 1 98.25 90 ASP A C 1
ATOM 681 O O . ASP A 1 90 ? -5.727 7.242 -4.52 1 98.25 90 ASP A O 1
ATOM 685 N N . ALA A 1 91 ? -6.91 8.656 -3.256 1 98.81 91 ALA A N 1
ATOM 686 C CA . ALA A 1 91 ? -6.094 9.805 -3.648 1 98.81 91 ALA A CA 1
ATOM 687 C C . ALA A 1 91 ? -4.645 9.625 -3.205 1 98.81 91 ALA A C 1
ATOM 689 O O . ALA A 1 91 ? -3.719 9.875 -3.979 1 98.81 91 ALA A O 1
ATOM 690 N N . VAL A 1 92 ? -4.484 9.195 -1.962 1 98.94 92 VAL A N 1
ATOM 691 C CA . VAL A 1 92 ? -3.139 8.977 -1.442 1 98.94 92 VAL A CA 1
ATOM 692 C C . VAL A 1 92 ? -2.482 7.812 -2.176 1 98.94 92 VAL A C 1
ATOM 694 O O . VAL A 1 92 ? -1.339 7.914 -2.623 1 98.94 92 VAL A O 1
ATOM 697 N N . ALA A 1 93 ? -3.211 6.734 -2.33 1 98.88 93 ALA A N 1
ATOM 698 C CA . ALA A 1 93 ? -2.664 5.539 -2.963 1 98.88 93 ALA A CA 1
ATOM 699 C C . ALA A 1 93 ? -2.223 5.824 -4.395 1 98.88 93 ALA A C 1
ATOM 701 O O . ALA A 1 93 ? -1.095 5.508 -4.781 1 98.88 93 ALA A O 1
ATOM 702 N N . LEU A 1 94 ? -3.078 6.422 -5.148 1 98.62 94 LEU A N 1
ATOM 703 C CA . LEU A 1 94 ? -2.762 6.715 -6.539 1 98.62 94 LEU A CA 1
ATOM 704 C C . LEU A 1 94 ? -1.56 7.648 -6.637 1 98.62 94 LEU A C 1
ATOM 706 O O . LEU A 1 94 ? -0.688 7.457 -7.488 1 98.62 94 LEU A O 1
ATOM 710 N N . SER A 1 95 ? -1.521 8.633 -5.793 1 98.69 95 SER A N 1
ATOM 711 C CA . SER A 1 95 ? -0.42 9.594 -5.82 1 98.69 95 SER A CA 1
ATOM 712 C C . SER A 1 95 ? 0.907 8.922 -5.484 1 98.69 95 SER A C 1
ATOM 714 O O . SER A 1 95 ? 1.914 9.156 -6.156 1 98.69 95 SER A O 1
ATOM 716 N N . LEU A 1 96 ? 0.858 8.086 -4.461 1 98.81 96 LEU A N 1
ATOM 717 C CA . LEU A 1 96 ? 2.09 7.426 -4.047 1 98.81 96 LEU A CA 1
ATOM 718 C C . LEU A 1 96 ? 2.541 6.418 -5.098 1 98.81 96 LEU A C 1
ATOM 720 O O . LEU A 1 96 ? 3.742 6.223 -5.305 1 98.81 96 LEU A O 1
ATOM 724 N N . VAL A 1 97 ? 1.616 5.781 -5.777 1 98.44 97 VAL A N 1
ATOM 725 C CA . VAL A 1 97 ? 1.97 4.871 -6.863 1 98.44 97 VAL A CA 1
ATOM 726 C C . VAL A 1 97 ? 2.566 5.66 -8.023 1 98.44 97 VAL A C 1
ATOM 728 O O . VAL A 1 97 ? 3.551 5.234 -8.633 1 98.44 97 VAL A O 1
ATOM 731 N N . ALA A 1 98 ? 2.021 6.797 -8.328 1 97.44 98 ALA A N 1
ATOM 732 C CA . ALA A 1 98 ? 2.447 7.621 -9.453 1 97.44 98 ALA A CA 1
ATOM 733 C C . ALA A 1 98 ? 3.828 8.227 -9.203 1 97.44 98 ALA A C 1
ATOM 735 O O . ALA A 1 98 ? 4.68 8.234 -10.102 1 97.44 98 ALA A O 1
ATOM 736 N N . TYR A 1 99 ? 4.059 8.688 -8.016 1 97.31 99 TYR A N 1
ATOM 737 C CA . TYR A 1 99 ? 5.305 9.375 -7.699 1 97.31 99 TYR A CA 1
ATOM 738 C C . TYR A 1 99 ? 6.406 8.375 -7.355 1 97.31 99 TYR A C 1
ATOM 740 O O . TYR A 1 99 ? 7.562 8.562 -7.738 1 97.31 99 TYR A O 1
ATOM 748 N N . GLY A 1 100 ? 5.984 7.312 -6.551 1 97.44 100 GLY A N 1
ATOM 749 C CA . GLY A 1 100 ? 6.992 6.426 -5.992 1 97.44 100 GLY A CA 1
ATOM 750 C C . GLY A 1 100 ? 7.914 7.117 -5.004 1 97.44 100 GLY A C 1
ATOM 751 O O . GLY A 1 100 ? 7.582 8.18 -4.48 1 97.44 100 GLY A O 1
ATOM 752 N N . TYR A 1 101 ? 9.039 6.434 -4.688 1 97.75 101 TYR A N 1
ATOM 753 C CA . TYR A 1 101 ? 10.047 7.004 -3.801 1 97.75 101 TYR A CA 1
ATOM 754 C C . TYR A 1 101 ? 10.836 8.102 -4.508 1 97.75 101 TYR A C 1
ATOM 756 O O . TYR A 1 101 ? 10.742 8.258 -5.727 1 97.75 101 TYR A O 1
ATOM 764 N N . GLU A 1 102 ? 11.516 8.914 -3.725 1 95.5 102 GLU A N 1
ATOM 765 C CA . GLU A 1 102 ? 12.375 9.938 -4.309 1 95.5 102 GLU A CA 1
ATOM 766 C C . GLU A 1 102 ? 13.57 9.312 -5.02 1 95.5 102 GLU A C 1
ATOM 768 O O . GLU A 1 102 ? 14.172 8.359 -4.516 1 95.5 102 GLU A O 1
ATOM 773 N N . ARG A 1 103 ? 13.922 9.844 -6.215 1 91.69 103 ARG A N 1
ATOM 774 C CA . ARG A 1 103 ? 15.016 9.297 -7.008 1 91.69 103 ARG A CA 1
ATOM 775 C C . ARG A 1 103 ? 16.344 9.938 -6.621 1 91.69 103 ARG A C 1
ATOM 777 O O . ARG A 1 103 ? 17.078 10.414 -7.488 1 91.69 103 ARG A O 1
ATOM 784 N N . ASP A 1 104 ? 16.578 9.984 -5.297 1 90.12 104 ASP A N 1
ATOM 785 C CA . ASP A 1 104 ? 17.859 10.414 -4.746 1 90.12 104 ASP A CA 1
ATOM 786 C C . ASP A 1 104 ? 18.719 9.219 -4.375 1 90.12 104 ASP A C 1
ATOM 788 O O . ASP A 1 104 ? 18.359 8.07 -4.641 1 90.12 104 ASP A O 1
ATOM 792 N N . ASP A 1 105 ? 19.922 9.484 -3.883 1 90.56 105 ASP A N 1
ATOM 793 C CA . ASP A 1 105 ? 20.891 8.422 -3.596 1 90.56 105 ASP A CA 1
ATOM 794 C C . ASP A 1 105 ? 20.359 7.5 -2.498 1 90.56 105 ASP A C 1
ATOM 796 O O . ASP A 1 105 ? 20.719 6.316 -2.461 1 90.56 105 ASP A O 1
ATOM 800 N N . LEU A 1 106 ? 19.484 8.078 -1.663 1 93 106 LEU A N 1
ATOM 801 C CA . LEU A 1 106 ? 19.016 7.312 -0.511 1 93 106 LEU A CA 1
ATOM 802 C C . LEU A 1 106 ? 17.703 6.609 -0.82 1 93 106 LEU A C 1
ATOM 804 O O . LEU A 1 106 ? 17.188 5.852 0.005 1 93 106 LEU A O 1
ATOM 808 N N . ARG A 1 107 ? 17.172 6.82 -2.084 1 96.19 107 ARG A N 1
ATOM 809 C CA . ARG A 1 107 ? 15.852 6.289 -2.404 1 96.19 107 ARG A CA 1
ATOM 810 C C . ARG A 1 107 ? 14.844 6.617 -1.305 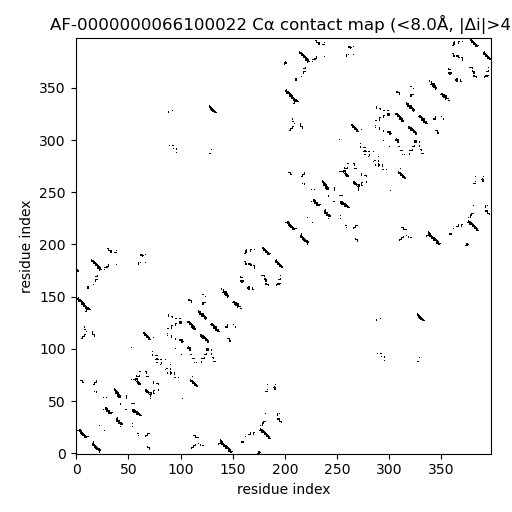1 96.19 107 ARG A C 1
ATOM 812 O O . ARG A 1 107 ? 14.156 5.73 -0.803 1 96.19 107 ARG A O 1
ATOM 819 N N . THR A 1 108 ? 14.805 7.863 -0.918 1 97.38 108 THR A N 1
ATOM 820 C CA . THR A 1 108 ? 14.008 8.328 0.213 1 97.38 108 THR A CA 1
ATOM 821 C C . THR A 1 108 ? 12.523 8.047 -0.021 1 97.38 108 THR A C 1
ATOM 823 O O . THR A 1 108 ? 11.977 8.398 -1.071 1 97.38 108 THR A O 1
ATOM 826 N N . PRO A 1 109 ? 11.867 7.441 0.972 1 98.62 109 PRO A N 1
ATOM 827 C CA . PRO A 1 109 ? 10.43 7.195 0.819 1 98.62 109 PRO A CA 1
ATOM 828 C C . PRO A 1 109 ? 9.617 8.484 0.75 1 98.62 109 PRO A C 1
ATOM 830 O O . PRO A 1 109 ? 10 9.5 1.344 1 98.62 109 PRO A O 1
ATOM 833 N N . ARG A 1 110 ? 8.523 8.422 -0.036 1 98.88 110 ARG A N 1
ATOM 834 C CA . ARG A 1 110 ? 7.492 9.453 0.067 1 98.88 110 ARG A CA 1
ATOM 835 C C . ARG A 1 110 ? 6.414 9.047 1.065 1 98.88 110 ARG A C 1
ATOM 837 O O . ARG A 1 110 ? 5.996 7.887 1.101 1 98.88 110 ARG A O 1
ATOM 844 N N . ILE A 1 111 ? 6.105 9.984 1.937 1 98.94 111 ILE A N 1
ATOM 845 C CA . ILE A 1 111 ? 5.102 9.742 2.967 1 98.94 111 ILE A CA 1
ATOM 846 C C . ILE A 1 111 ? 4.008 10.805 2.889 1 98.94 111 ILE A C 1
ATOM 848 O O . ILE A 1 111 ? 4.254 11.922 2.424 1 98.94 111 ILE A O 1
ATOM 852 N N . ALA A 1 112 ? 2.826 10.406 3.299 1 98.94 112 ALA A N 1
ATOM 853 C CA . ALA A 1 112 ? 1.692 11.328 3.215 1 98.94 112 ALA A CA 1
ATOM 854 C C . ALA A 1 112 ? 0.65 11.008 4.285 1 98.94 112 ALA A C 1
ATOM 856 O O . ALA A 1 112 ? 0.591 9.883 4.789 1 98.94 112 ALA A O 1
ATOM 857 N N . GLY A 1 113 ? -0.146 11.977 4.633 1 98.94 113 GLY A N 1
ATOM 858 C CA . GLY A 1 113 ? -1.298 11.867 5.516 1 98.94 113 GLY A CA 1
ATOM 859 C C . GLY A 1 113 ? -2.453 12.758 5.098 1 98.94 113 GLY A C 1
ATOM 860 O O . GLY A 1 113 ? -2.248 13.805 4.488 1 98.94 113 GLY A O 1
ATOM 861 N N . VAL A 1 114 ? -3.607 12.32 5.367 1 98.94 114 VAL A N 1
ATOM 862 C CA . VAL A 1 114 ? -4.824 13.094 5.152 1 98.94 114 VAL A CA 1
ATOM 863 C C . VAL A 1 114 ? -5.77 12.922 6.34 1 98.94 114 VAL A C 1
ATOM 865 O O . VAL A 1 114 ? -5.902 11.82 6.879 1 98.94 114 VAL A O 1
ATOM 868 N N . VAL A 1 115 ? -6.355 13.977 6.758 1 98.88 115 VAL A N 1
ATOM 869 C CA . VAL A 1 115 ? -7.492 13.867 7.664 1 98.88 115 VAL A CA 1
ATOM 870 C C . VAL A 1 115 ? -8.75 14.391 6.977 1 98.88 115 VAL A C 1
ATOM 872 O O . VAL A 1 115 ? -8.703 15.367 6.23 1 98.88 115 VAL A O 1
ATOM 875 N N . SER A 1 116 ? -9.789 13.758 7.133 1 97.38 116 SER A N 1
ATOM 876 C CA . SER A 1 116 ? -11.125 14.094 6.656 1 97.38 116 SER A CA 1
ATOM 877 C C . SER A 1 116 ? -12.203 13.516 7.566 1 97.38 116 SER A C 1
ATOM 879 O O . SER A 1 116 ? -12.242 12.305 7.797 1 97.38 116 SER A O 1
ATOM 881 N N . GLY A 1 117 ? -13.141 14.359 8.039 1 94.94 117 GLY A N 1
ATOM 882 C CA . GLY A 1 117 ? -14.031 13.891 9.086 1 94.94 117 GLY A CA 1
ATOM 883 C C . GLY A 1 117 ? -13.297 13.398 10.32 1 94.94 117 GLY A C 1
ATOM 884 O O . GLY A 1 117 ? -12.453 14.109 10.875 1 94.94 117 GLY A O 1
ATOM 885 N N . ARG A 1 118 ? -13.586 12.18 10.812 1 95.81 118 ARG A N 1
ATOM 886 C CA . ARG A 1 118 ? -12.922 11.578 11.961 1 95.81 118 ARG A CA 1
ATOM 887 C C . ARG A 1 118 ? -12.016 10.422 11.523 1 95.81 118 ARG A C 1
ATOM 889 O O . ARG A 1 118 ? -11.883 9.43 12.234 1 95.81 118 ARG A O 1
ATOM 896 N N . SER A 1 119 ? -11.555 10.547 10.289 1 97.94 119 SER A N 1
ATOM 897 C CA . SER A 1 119 ? -10.664 9.523 9.75 1 97.94 119 SER A CA 1
ATOM 898 C C . SER A 1 119 ? -9.359 10.133 9.242 1 97.94 119 SER A C 1
ATOM 900 O O . SER A 1 119 ? -9.305 11.328 8.953 1 97.94 119 SER A O 1
ATOM 902 N N . ALA A 1 120 ? -8.453 9.312 9.211 1 98.88 120 ALA A N 1
ATOM 903 C CA . ALA A 1 120 ? -7.156 9.672 8.648 1 98.88 120 ALA A CA 1
ATOM 904 C C . ALA A 1 120 ? -6.66 8.609 7.676 1 98.88 120 ALA A C 1
ATOM 906 O O . ALA A 1 120 ? -7.145 7.473 7.691 1 98.88 120 ALA A O 1
ATOM 907 N N . VAL A 1 121 ? -5.859 9 6.777 1 98.94 121 VAL A N 1
ATOM 908 C CA . VAL A 1 121 ? -5.109 8.094 5.91 1 98.94 121 VAL A CA 1
ATOM 909 C C . VAL A 1 121 ? -3.611 8.359 6.059 1 98.94 121 VAL A C 1
ATOM 911 O O . VAL A 1 121 ? -3.18 9.516 6.098 1 98.94 121 VAL A O 1
ATOM 914 N N . LEU A 1 122 ? -2.857 7.34 6.246 1 98.94 122 LEU A N 1
ATOM 915 C CA . LEU A 1 122 ? -1.403 7.422 6.148 1 98.94 122 LEU A CA 1
ATOM 916 C C . LEU A 1 122 ? -0.892 6.59 4.973 1 98.94 122 LEU A C 1
ATOM 918 O O . LEU A 1 122 ? -1.462 5.547 4.652 1 98.94 122 LEU A O 1
ATOM 922 N N . GLY A 1 123 ? 0.147 7.047 4.379 1 98.94 123 GLY A N 1
ATOM 923 C CA . GLY A 1 123 ? 0.744 6.332 3.264 1 98.94 123 GLY A CA 1
ATOM 924 C C . GLY A 1 123 ? 2.252 6.473 3.199 1 98.94 123 GLY A C 1
ATOM 925 O O . GLY A 1 123 ? 2.809 7.461 3.686 1 98.94 123 GLY A O 1
ATOM 926 N N . ILE A 1 124 ? 2.855 5.5 2.59 1 98.94 124 ILE A N 1
ATOM 927 C CA . ILE A 1 124 ? 4.293 5.512 2.342 1 98.94 124 ILE A CA 1
ATOM 928 C C . ILE A 1 124 ? 4.594 4.805 1.022 1 98.94 124 ILE A C 1
ATOM 930 O O . ILE A 1 124 ? 3.99 3.779 0.708 1 98.94 124 ILE A O 1
ATOM 934 N N . ALA A 1 125 ? 5.363 5.387 0.193 1 98.81 125 ALA A N 1
ATOM 935 C CA . ALA A 1 125 ? 5.977 4.766 -0.977 1 98.81 125 ALA A CA 1
ATOM 936 C C . ALA A 1 125 ? 7.492 4.664 -0.812 1 98.81 125 ALA A C 1
ATOM 938 O O . ALA A 1 125 ? 8.211 5.645 -1.013 1 98.81 125 ALA A O 1
ATOM 939 N N . ALA A 1 126 ? 7.957 3.494 -0.375 1 98.56 126 ALA A N 1
ATOM 940 C CA . ALA A 1 126 ? 9.383 3.176 -0.34 1 98.56 126 ALA A CA 1
ATOM 941 C C . ALA A 1 126 ? 9.812 2.455 -1.613 1 98.56 126 ALA A C 1
ATOM 943 O O . ALA A 1 126 ? 8.992 2.158 -2.479 1 98.56 126 ALA A O 1
ATOM 944 N N . HIS A 1 127 ? 11.133 2.162 -1.749 1 97.38 127 HIS A N 1
ATOM 945 C CA . HIS A 1 127 ? 11.648 1.547 -2.965 1 97.38 127 HIS A CA 1
ATOM 946 C C . HIS A 1 127 ? 11.109 0.13 -3.137 1 97.38 127 HIS A C 1
ATOM 948 O O . HIS A 1 127 ? 10.992 -0.359 -4.262 1 97.38 127 HIS A O 1
ATOM 954 N N . ASP A 1 128 ? 10.719 -0.486 -2.014 1 97.88 128 ASP A N 1
ATOM 955 C CA . ASP A 1 128 ? 10.312 -1.886 -2.094 1 97.88 128 ASP A CA 1
ATOM 956 C C . ASP A 1 128 ? 8.898 -2.082 -1.54 1 97.88 128 ASP A C 1
ATOM 958 O O . ASP A 1 128 ? 8.453 -3.215 -1.358 1 97.88 128 ASP A O 1
ATOM 962 N N . GLU A 1 129 ? 8.219 -0.956 -1.29 1 98.5 129 GLU A N 1
ATOM 963 C CA . GLU A 1 129 ? 6.891 -1.09 -0.692 1 98.5 129 GLU A CA 1
ATOM 964 C C . GLU A 1 129 ? 6.039 0.149 -0.953 1 98.5 129 GLU A C 1
ATOM 966 O O . GLU A 1 129 ? 6.547 1.272 -0.937 1 98.5 129 GLU A O 1
ATOM 971 N N . ILE A 1 130 ? 4.793 -0.026 -1.2 1 98.81 130 ILE A N 1
ATOM 972 C CA . ILE A 1 130 ? 3.764 1.004 -1.133 1 98.81 130 ILE A CA 1
ATOM 973 C C . ILE A 1 130 ? 2.668 0.576 -0.159 1 98.81 130 ILE A C 1
ATOM 975 O O . ILE A 1 130 ? 2.154 -0.542 -0.246 1 98.81 130 ILE A O 1
ATOM 979 N N . ARG A 1 131 ? 2.387 1.43 0.79 1 98.81 131 ARG A N 1
ATOM 980 C CA . ARG A 1 131 ? 1.371 1.127 1.794 1 98.81 131 ARG A CA 1
ATOM 981 C C . ARG A 1 131 ? 0.519 2.354 2.098 1 98.81 131 ARG A C 1
ATOM 983 O O . ARG A 1 131 ? 1.046 3.453 2.281 1 98.81 131 ARG A O 1
ATOM 990 N N . VAL A 1 132 ? -0.743 2.223 2.066 1 98.88 132 VAL A N 1
ATOM 991 C CA . VAL A 1 132 ? -1.71 3.25 2.436 1 98.88 132 VAL A CA 1
ATOM 992 C C . VAL A 1 132 ? -2.793 2.645 3.326 1 98.88 132 VAL A C 1
ATOM 994 O O . VAL A 1 132 ? -3.328 1.577 3.023 1 98.88 132 VAL A O 1
ATOM 997 N N . ARG A 1 133 ? -3.152 3.295 4.406 1 98.81 133 ARG A N 1
ATOM 998 C CA . ARG A 1 133 ? -4.109 2.742 5.359 1 98.81 133 ARG A CA 1
ATOM 999 C C . ARG A 1 133 ? -5.035 3.828 5.898 1 98.81 133 ARG A C 1
ATOM 1001 O O . ARG A 1 133 ? -4.586 4.934 6.211 1 98.81 133 ARG A O 1
ATOM 1008 N N . LYS A 1 134 ? -6.254 3.529 5.945 1 98.81 134 LYS A N 1
ATOM 1009 C CA . LYS A 1 134 ? -7.234 4.375 6.617 1 98.81 134 LYS A CA 1
ATOM 1010 C C . LYS A 1 134 ? -7.305 4.062 8.109 1 98.81 134 LYS A C 1
ATOM 1012 O O . LYS A 1 134 ? -7.258 2.896 8.508 1 98.81 134 LYS A O 1
ATOM 1017 N N . ILE A 1 135 ? -7.371 5.043 8.914 1 98.56 135 ILE A N 1
ATOM 1018 C CA . ILE A 1 135 ? -7.438 4.926 10.367 1 98.56 135 ILE A CA 1
ATOM 1019 C C . ILE A 1 135 ? -8.633 5.719 10.891 1 98.56 135 ILE A C 1
ATOM 1021 O O . ILE A 1 135 ? -8.766 6.91 10.602 1 98.56 135 ILE A O 1
ATOM 1025 N N . GLU A 1 136 ? -9.5 5.117 11.641 1 98.25 136 GLU A N 1
ATOM 1026 C CA . GLU A 1 136 ? -10.531 5.859 12.359 1 98.25 136 GLU A CA 1
ATOM 1027 C C . GLU A 1 136 ? -9.969 6.484 13.633 1 98.25 136 GLU A C 1
ATOM 1029 O O . GLU A 1 136 ? -9.375 5.789 14.469 1 98.25 136 GLU A O 1
ATOM 1034 N N . LEU A 1 137 ? -10.211 7.746 13.742 1 97.88 137 LEU A N 1
ATOM 1035 C CA . LEU A 1 137 ? -9.578 8.484 14.828 1 97.88 137 LEU A CA 1
ATOM 1036 C C . LEU A 1 137 ? -10.539 8.648 16 1 97.88 137 LEU A C 1
ATOM 1038 O O . LEU A 1 137 ? -11.711 8.992 15.805 1 97.88 137 LEU A O 1
ATOM 1042 N N . GLN A 1 138 ? -9.984 8.375 17.125 1 97 138 GLN A N 1
ATOM 1043 C CA . GLN A 1 138 ? -10.633 8.727 18.391 1 97 138 GLN A CA 1
ATOM 1044 C C . GLN A 1 138 ? -9.914 9.875 19.078 1 97 138 GLN A C 1
ATOM 1046 O O . GLN A 1 138 ? -8.773 10.203 18.734 1 97 138 GLN A O 1
ATOM 1051 N N . ASP A 1 139 ? -10.617 10.461 20 1 96.12 139 ASP A N 1
ATOM 1052 C CA . ASP A 1 139 ? -9.992 11.547 20.766 1 96.12 139 ASP A CA 1
ATOM 1053 C C . ASP A 1 139 ? -8.664 11.102 21.359 1 96.12 139 ASP A C 1
ATOM 1055 O O . ASP A 1 139 ? -8.586 10.055 22.016 1 96.12 139 ASP A O 1
ATOM 1059 N N . GLY A 1 140 ? -7.676 11.906 21.109 1 96.5 140 GLY A N 1
ATOM 1060 C CA . GLY A 1 140 ? -6.367 11.625 21.688 1 96.5 140 GLY A CA 1
ATOM 1061 C C . GLY A 1 140 ? -5.48 10.789 20.781 1 96.5 140 GLY A C 1
ATOM 1062 O O . GLY A 1 140 ? -4.293 10.617 21.047 1 96.5 140 GLY A O 1
ATOM 1063 N N . ASP A 1 141 ? -6.062 10.258 19.703 1 97.69 141 ASP A N 1
ATOM 1064 C CA . ASP A 1 141 ? -5.273 9.445 18.781 1 97.69 141 ASP A CA 1
ATOM 1065 C C . ASP A 1 141 ? -4.258 10.297 18.031 1 97.69 141 ASP A C 1
ATOM 1067 O O . ASP A 1 141 ? -4.562 11.43 17.641 1 97.69 141 ASP A O 1
ATOM 1071 N N . ALA A 1 142 ? -3.125 9.797 17.844 1 98.44 142 ALA A N 1
ATOM 1072 C CA . ALA A 1 142 ? -2.09 10.352 16.984 1 98.44 142 ALA A CA 1
ATOM 1073 C C . ALA A 1 142 ? -1.234 9.25 16.375 1 98.44 142 ALA A C 1
ATOM 1075 O O . ALA A 1 142 ? -0.834 8.305 17.062 1 98.44 142 ALA A O 1
ATOM 1076 N N . TRP A 1 143 ? -1.046 9.328 15.109 1 98.75 143 TRP A N 1
ATOM 1077 C CA . TRP A 1 143 ? -0.253 8.352 14.367 1 98.75 143 TRP A CA 1
ATOM 1078 C C . TRP A 1 143 ? 0.828 9.047 13.547 1 98.75 143 TRP A C 1
ATOM 1080 O O . TRP A 1 143 ? 0.633 10.172 13.078 1 98.75 143 TRP A O 1
ATOM 1090 N N . MET A 1 144 ? 1.929 8.414 13.352 1 98.81 144 MET A N 1
ATOM 1091 C CA . MET A 1 144 ? 2.98 9.016 12.539 1 98.81 144 MET A CA 1
ATOM 1092 C C . MET A 1 144 ? 3.604 7.984 11.602 1 98.81 144 MET A C 1
ATOM 1094 O O . MET A 1 144 ? 3.48 6.777 11.828 1 98.81 144 MET A O 1
ATOM 1098 N N . VAL A 1 145 ? 4.207 8.414 10.57 1 98.88 145 VAL A N 1
ATOM 1099 C CA . VAL A 1 145 ? 5.121 7.68 9.703 1 98.88 145 VAL A CA 1
ATOM 1100 C C . VAL A 1 145 ? 6.309 8.57 9.328 1 98.88 145 VAL A C 1
ATOM 1102 O O . VAL A 1 145 ? 6.148 9.773 9.133 1 98.88 145 VAL A O 1
ATOM 1105 N N . ALA A 1 146 ? 7.484 8.031 9.344 1 98.81 146 ALA A N 1
ATOM 1106 C CA . ALA A 1 146 ? 8.695 8.766 9 1 98.81 146 ALA A CA 1
ATOM 1107 C C . ALA A 1 146 ? 9.414 8.125 7.812 1 98.81 146 ALA A C 1
ATOM 1109 O O . ALA A 1 146 ? 9.094 7 7.422 1 98.81 146 ALA A O 1
ATOM 1110 N N . THR A 1 147 ? 10.32 8.852 7.238 1 98.31 147 THR A N 1
ATOM 1111 C CA . THR A 1 147 ? 10.992 8.391 6.031 1 98.31 147 THR A CA 1
ATOM 1112 C C . THR A 1 147 ? 11.992 7.281 6.359 1 98.31 147 THR A C 1
ATOM 1114 O O . THR A 1 147 ? 12.211 6.379 5.547 1 98.31 147 THR A O 1
ATOM 1117 N N . TYR A 1 148 ? 12.578 7.414 7.559 1 97.06 148 TYR A N 1
ATOM 1118 C CA . TYR A 1 148 ? 13.578 6.418 7.926 1 97.06 148 TYR A CA 1
ATOM 1119 C C . TYR A 1 148 ? 13.273 5.82 9.297 1 97.06 148 TYR A C 1
ATOM 1121 O O . TYR A 1 148 ? 12.711 6.492 10.164 1 97.06 148 TYR A O 1
ATOM 1129 N N . GLU A 1 149 ? 13.672 4.605 9.5 1 95.38 149 GLU A N 1
ATOM 1130 C CA . GLU A 1 149 ? 13.672 3.865 10.766 1 95.38 149 GLU A CA 1
ATOM 1131 C C . GLU A 1 149 ? 12.25 3.627 11.258 1 95.38 149 GLU A C 1
ATOM 1133 O O . GLU A 1 149 ? 11.945 2.561 11.805 1 95.38 149 GLU A O 1
ATOM 1138 N N . LYS A 1 150 ? 11.391 4.531 11.18 1 96.06 150 LYS A N 1
ATOM 1139 C CA . LYS A 1 150 ? 10.008 4.445 11.641 1 96.06 150 LYS A CA 1
ATOM 1140 C C . LYS A 1 150 ? 9.031 4.52 10.469 1 96.06 150 LYS A C 1
ATOM 1142 O O . LYS A 1 150 ? 8.148 5.379 10.445 1 96.06 150 LYS A O 1
ATOM 1147 N N . THR A 1 151 ? 9.164 3.553 9.617 1 96 151 THR A N 1
ATOM 1148 C CA . THR A 1 151 ? 8.406 3.562 8.367 1 96 151 THR A CA 1
ATOM 1149 C C . THR A 1 151 ? 7.059 2.875 8.547 1 96 151 THR A C 1
ATOM 1151 O O . THR A 1 151 ? 6.297 2.736 7.582 1 96 151 THR A O 1
ATOM 1154 N N . GLY A 1 152 ? 6.832 2.441 9.766 1 94.88 152 GLY A N 1
ATOM 1155 C CA . GLY A 1 152 ? 5.516 1.908 10.07 1 94.88 152 GLY A CA 1
ATOM 1156 C C . GLY A 1 152 ? 4.527 2.973 10.5 1 94.88 152 GLY A C 1
ATOM 1157 O O . GLY A 1 152 ? 4.914 4.109 10.789 1 94.88 152 GLY A O 1
ATOM 1158 N N . PHE A 1 153 ? 3.242 2.695 10.367 1 97.94 153 PHE A N 1
ATOM 1159 C CA . PHE A 1 153 ? 2.205 3.568 10.914 1 97.94 153 PHE A CA 1
ATOM 1160 C C . PHE A 1 153 ? 2.008 3.312 12.398 1 97.94 153 PHE A C 1
ATOM 1162 O O . PHE A 1 153 ? 1.335 2.355 12.789 1 97.94 153 PHE A O 1
ATOM 1169 N N . GLU A 1 154 ? 2.641 4.176 13.172 1 97.94 154 GLU A N 1
ATOM 1170 C CA . GLU A 1 154 ? 2.672 3.877 14.602 1 97.94 154 GLU A CA 1
ATOM 1171 C C . GLU A 1 154 ? 2.012 4.988 15.414 1 97.94 154 GLU A C 1
ATOM 1173 O O . GLU A 1 154 ? 2.061 6.16 15.031 1 97.94 154 GLU A O 1
ATOM 1178 N N . PRO A 1 155 ? 1.446 4.586 16.562 1 97.88 155 PRO A N 1
ATOM 1179 C CA . PRO A 1 155 ? 0.935 5.625 17.453 1 97.88 155 PRO A CA 1
ATOM 1180 C C . PRO A 1 155 ? 2.045 6.48 18.062 1 97.88 155 PRO A C 1
ATOM 1182 O O . PRO A 1 155 ? 3.158 5.996 18.266 1 97.88 155 PRO A O 1
ATOM 1185 N N . VAL A 1 156 ? 1.75 7.691 18.281 1 97.38 156 VAL A N 1
ATOM 1186 C CA . VAL A 1 156 ? 2.693 8.617 18.891 1 97.38 156 VAL A CA 1
ATOM 1187 C C . VAL A 1 156 ? 1.966 9.5 19.906 1 97.38 156 VAL A C 1
ATOM 1189 O O . VAL A 1 156 ? 0.778 9.789 19.75 1 97.38 156 VAL A O 1
ATOM 1192 N N . SER A 1 157 ? 2.662 9.758 20.953 1 92.31 157 SER A N 1
ATOM 1193 C CA . SER A 1 157 ? 2.08 10.664 21.938 1 92.31 157 SER A CA 1
ATOM 1194 C C . SER A 1 157 ? 2.186 12.117 21.484 1 92.31 157 SER A C 1
ATOM 1196 O O . SER A 1 157 ? 3.289 12.648 21.328 1 92.31 157 SER A O 1
ATOM 1198 N N . MET A 1 158 ? 1.09 12.648 21.203 1 91.69 158 MET A N 1
ATOM 1199 C CA . MET A 1 158 ? 1 14.047 20.781 1 91.69 158 MET A CA 1
ATOM 1200 C C . MET A 1 158 ? -0.049 14.797 21.594 1 91.69 158 MET A C 1
ATOM 1202 O O . MET A 1 158 ? -1.125 14.266 21.875 1 91.69 158 MET A O 1
ATOM 1206 N N . GLU A 1 159 ? 0.383 15.961 22 1 85.25 159 GLU A N 1
ATOM 1207 C CA . GLU A 1 159 ? -0.57 16.797 22.719 1 85.25 159 GLU A CA 1
ATOM 1208 C C . GLU A 1 159 ? -0.691 18.172 22.078 1 85.25 159 GLU A C 1
ATOM 1210 O O . GLU A 1 159 ? 0.304 18.75 21.625 1 85.25 159 GLU A O 1
ATOM 1215 N N . GLY A 1 160 ? -1.939 18.625 21.938 1 92.31 160 GLY A N 1
ATOM 1216 C CA . GLY A 1 160 ? -2.143 19.969 21.438 1 92.31 160 GLY A CA 1
ATOM 1217 C C . GLY A 1 160 ? -3.604 20.312 21.203 1 92.31 160 GLY A C 1
ATOM 1218 O O . GLY A 1 160 ? -4.414 19.422 20.938 1 92.31 160 GLY A O 1
ATOM 1219 N N . ALA A 1 161 ? -3.84 21.594 21.359 1 95.25 161 ALA A N 1
ATOM 1220 C CA . ALA A 1 161 ? -5.211 22.062 21.172 1 95.25 161 ALA A CA 1
ATOM 1221 C C . ALA A 1 161 ? -5.293 23.094 20.062 1 95.25 161 ALA A C 1
ATOM 1223 O O . ALA A 1 161 ? -6.316 23.766 19.891 1 95.25 161 ALA A O 1
ATOM 1224 N N . SER A 1 162 ? -4.195 23.25 19.391 1 97.94 162 SER A N 1
ATOM 1225 C CA . SER A 1 162 ? -4.113 24.188 18.281 1 97.94 162 SER A CA 1
ATOM 1226 C C . SER A 1 162 ? -3.027 23.781 17.297 1 97.94 162 SER A C 1
ATOM 1228 O O . SER A 1 162 ? -2.213 22.906 17.594 1 97.94 162 SER A O 1
ATOM 1230 N N . ALA A 1 163 ? -3.07 24.391 16.141 1 98.5 163 ALA A N 1
ATOM 1231 C CA . ALA A 1 163 ? -2.027 24.125 15.148 1 98.5 163 ALA A CA 1
ATOM 1232 C C . ALA A 1 163 ? -0.645 24.453 15.711 1 98.5 163 ALA A C 1
ATOM 1234 O O . ALA A 1 163 ? 0.302 23.688 15.523 1 98.5 163 ALA A O 1
ATOM 1235 N N . SER A 1 164 ? -0.571 25.562 16.406 1 98.44 164 SER A N 1
ATOM 1236 C CA . SER A 1 164 ? 0.703 26 16.969 1 98.44 164 SER A CA 1
ATOM 1237 C C . SER A 1 164 ? 1.217 25 18 1 98.44 164 SER A C 1
ATOM 1239 O O . SER A 1 164 ? 2.402 24.656 18 1 98.44 164 SER A O 1
ATOM 1241 N N . SER A 1 165 ? 0.362 24.531 18.875 1 98.06 165 SER A N 1
ATOM 1242 C CA . SER A 1 165 ? 0.783 23.594 19.891 1 98.06 165 SER A CA 1
ATOM 1243 C C . SER A 1 165 ? 1.175 22.25 19.281 1 98.06 165 SER A C 1
ATOM 1245 O O . SER A 1 165 ? 2.111 21.594 19.75 1 98.06 165 SER A O 1
ATOM 1247 N N . ILE A 1 166 ? 0.47 21.797 18.25 1 98.38 166 ILE A N 1
ATOM 1248 C CA . ILE A 1 166 ? 0.811 20.547 17.578 1 98.38 166 ILE A CA 1
ATOM 1249 C C . ILE A 1 166 ? 2.172 20.688 16.906 1 98.38 166 ILE A C 1
ATOM 1251 O O . ILE A 1 166 ? 3.018 19.797 17 1 98.38 166 ILE A O 1
ATOM 1255 N N . ALA A 1 167 ? 2.375 21.797 16.172 1 98.69 167 ALA A N 1
ATOM 1256 C CA . ALA A 1 167 ? 3.65 22.031 15.508 1 98.69 167 ALA A CA 1
ATOM 1257 C C . ALA A 1 167 ? 4.809 21.969 16.5 1 98.69 167 ALA A C 1
ATOM 1259 O O . ALA A 1 167 ? 5.836 21.344 16.234 1 98.69 167 ALA A O 1
ATOM 1260 N N . ARG A 1 168 ? 4.617 22.625 17.609 1 98.12 168 ARG A N 1
ATOM 1261 C CA . ARG A 1 168 ? 5.668 22.641 18.625 1 98.12 168 ARG A CA 1
ATOM 1262 C C . ARG A 1 168 ? 5.906 21.25 19.203 1 98.12 168 ARG A C 1
ATOM 1264 O O . ARG A 1 168 ? 7.051 20.859 19.422 1 98.12 168 ARG A O 1
ATOM 1271 N N . SER A 1 169 ? 4.832 20.578 19.484 1 97.94 169 SER A N 1
ATOM 1272 C CA . SER A 1 169 ? 4.934 19.219 20.016 1 97.94 169 SER A CA 1
ATOM 1273 C C . SER A 1 169 ? 5.668 18.312 19.047 1 97.94 169 SER A C 1
ATOM 1275 O O . SER A 1 169 ? 6.473 17.469 19.453 1 97.94 169 SER A O 1
ATOM 1277 N N . LEU A 1 170 ? 5.387 18.438 17.75 1 98.06 170 LEU A N 1
ATOM 1278 C CA . LEU A 1 170 ? 6.043 17.641 16.719 1 98.06 170 LEU A CA 1
ATOM 1279 C C . LEU A 1 170 ? 7.539 17.922 16.688 1 98.06 170 LEU A C 1
ATOM 1281 O O . LEU A 1 170 ? 8.344 16.984 16.578 1 98.06 170 LEU A O 1
ATOM 1285 N N . PHE A 1 171 ? 7.855 19.188 16.734 1 98.19 171 PHE A N 1
ATOM 1286 C CA . PHE A 1 171 ? 9.266 19.578 16.75 1 98.19 171 PHE A CA 1
ATOM 1287 C C . PHE A 1 171 ? 9.984 18.953 17.938 1 98.19 171 PHE A C 1
ATOM 1289 O O . PHE A 1 171 ? 11.156 18.578 17.828 1 98.19 171 PHE A O 1
ATOM 1296 N N . GLY A 1 172 ? 9.289 18.797 19 1 97.38 172 GLY A N 1
ATOM 1297 C CA . GLY A 1 172 ? 9.875 18.344 20.25 1 97.38 172 GLY A CA 1
ATOM 1298 C C . GLY A 1 172 ? 9.969 16.844 20.359 1 97.38 172 GLY A C 1
ATOM 1299 O O . GLY A 1 172 ? 10.484 16.328 21.359 1 97.38 172 GLY A O 1
ATOM 1300 N N . LEU A 1 173 ? 9.438 16.078 19.438 1 97.5 173 LEU A N 1
ATOM 1301 C CA . LEU A 1 173 ? 9.586 14.625 19.484 1 97.5 173 LEU A CA 1
ATOM 1302 C C . LEU A 1 173 ? 11.055 14.234 19.609 1 97.5 173 LEU A C 1
ATOM 1304 O O . LEU A 1 173 ? 11.938 14.914 19.094 1 97.5 173 LEU A O 1
ATOM 1308 N N . PRO A 1 174 ? 11.32 13.094 20.25 1 97.19 174 PRO A N 1
ATOM 1309 C CA . PRO A 1 174 ? 12.695 12.727 20.594 1 97.19 174 PRO A CA 1
ATOM 1310 C C . PRO A 1 174 ? 13.453 12.094 19.438 1 97.19 174 PRO A C 1
ATOM 1312 O O . PRO A 1 174 ? 14.047 11.023 19.594 1 97.19 174 PRO A O 1
ATOM 1315 N N . PHE A 1 175 ? 13.453 12.734 18.359 1 97.81 175 PHE A N 1
ATOM 1316 C CA . PHE A 1 175 ? 14.195 12.281 17.188 1 97.81 175 PHE A CA 1
ATOM 1317 C C . PHE A 1 175 ? 15.266 13.297 16.797 1 97.81 175 PHE A C 1
ATOM 1319 O O . PHE A 1 175 ? 15.117 14.492 17.062 1 97.81 175 PHE A O 1
ATOM 1326 N N . GLU A 1 176 ? 16.219 12.883 16.156 1 98.19 176 GLU A N 1
ATOM 1327 C CA . GLU A 1 176 ? 17.438 13.656 15.938 1 98.19 176 GLU A CA 1
ATOM 1328 C C . GLU A 1 176 ? 17.25 14.664 14.805 1 98.19 176 GLU A C 1
ATOM 1330 O O . GLU A 1 176 ? 16.453 14.438 13.891 1 98.19 176 GLU A O 1
ATOM 1335 N N . ARG A 1 177 ? 17.953 15.844 14.891 1 98.12 177 ARG A N 1
ATOM 1336 C CA . ARG A 1 177 ? 18.188 16.844 13.852 1 98.12 177 ARG A CA 1
ATOM 1337 C C . ARG A 1 177 ? 16.891 17.5 13.414 1 98.12 177 ARG A C 1
ATOM 1339 O O . ARG A 1 177 ? 16.594 17.562 12.219 1 98.12 177 ARG A O 1
ATOM 1346 N N . PRO A 1 178 ? 16.156 17.938 14.406 1 98.5 178 PRO A N 1
ATOM 1347 C CA . PRO A 1 178 ? 14.961 18.703 14.016 1 98.5 178 PRO A CA 1
ATOM 1348 C C . PRO A 1 178 ? 15.305 20.016 13.336 1 98.5 178 PRO A C 1
ATOM 1350 O O . PRO A 1 178 ? 16.281 20.688 13.711 1 98.5 178 PRO A O 1
ATOM 1353 N N . VAL A 1 179 ? 14.547 20.359 12.281 1 98.69 179 VAL A N 1
ATOM 1354 C CA . VAL A 1 179 ? 14.805 21.562 11.516 1 98.69 179 VAL A CA 1
ATOM 1355 C C . VAL A 1 179 ? 13.633 22.547 11.664 1 98.69 179 VAL A C 1
ATOM 1357 O O . VAL A 1 179 ? 13.82 23.688 12.086 1 98.69 179 VAL A O 1
ATOM 1360 N N . CYS A 1 180 ? 12.477 22.141 11.344 1 98.81 180 CYS A N 1
ATOM 1361 C CA . CYS A 1 180 ? 11.242 22.906 11.484 1 98.81 180 CYS A CA 1
ATOM 1362 C C . CYS A 1 180 ? 10.023 21.984 11.484 1 98.81 180 CYS A C 1
ATOM 1364 O O . CYS A 1 180 ? 10.156 20.781 11.258 1 98.81 180 CYS A O 1
ATOM 1366 N N . SER A 1 181 ? 8.875 22.531 11.789 1 98.88 181 SER A N 1
ATOM 1367 C CA . SER A 1 181 ? 7.641 21.766 11.812 1 98.88 181 SER A CA 1
ATOM 1368 C C . SER A 1 181 ? 6.438 22.625 11.461 1 98.88 181 SER A C 1
ATOM 1370 O O . SER A 1 181 ? 6.559 23.859 11.375 1 98.88 181 SER A O 1
ATOM 1372 N N . ALA A 1 182 ? 5.352 22.031 11.172 1 98.94 182 ALA A N 1
ATOM 1373 C CA . ALA A 1 182 ? 4.102 22.688 10.797 1 98.94 182 ALA A CA 1
ATOM 1374 C C . ALA A 1 182 ? 2.898 21.828 11.148 1 98.94 182 ALA A C 1
ATOM 1376 O O . ALA A 1 182 ? 3.039 20.625 11.383 1 98.94 182 ALA A O 1
ATOM 1377 N N . ALA A 1 183 ? 1.72 22.469 11.188 1 98.94 183 ALA A N 1
ATOM 1378 C CA . ALA A 1 183 ? 0.495 21.719 11.469 1 98.94 183 ALA A CA 1
ATOM 1379 C C . ALA A 1 183 ? -0.727 22.438 10.906 1 98.94 183 ALA A C 1
ATOM 1381 O O . ALA A 1 183 ? -0.698 23.656 10.703 1 98.94 183 ALA A O 1
ATOM 1382 N N . ALA A 1 184 ? -1.673 21.75 10.57 1 98.88 184 ALA A N 1
ATOM 1383 C CA . ALA A 1 184 ? -3.033 22.203 10.312 1 98.88 184 ALA A CA 1
ATOM 1384 C C . ALA A 1 184 ? -4.016 21.594 11.305 1 98.88 184 ALA A C 1
ATOM 1386 O O . ALA A 1 184 ? -4 20.391 11.539 1 98.88 184 ALA A O 1
ATOM 1387 N N . PHE A 1 185 ? -4.84 22.406 11.898 1 98.56 185 PHE A N 1
ATOM 1388 C CA . PHE A 1 185 ? -5.75 22.031 12.977 1 98.56 185 PHE A CA 1
ATOM 1389 C C . PHE A 1 185 ? -7.172 22.469 12.656 1 98.56 185 PHE A C 1
ATOM 1391 O O . PHE A 1 185 ? -7.422 23.656 12.438 1 98.56 185 PHE A O 1
ATOM 1398 N N . ARG A 1 186 ? -8.078 21.484 12.648 1 97.81 186 ARG A N 1
ATOM 1399 C CA . ARG A 1 186 ? -9.453 21.797 12.266 1 97.81 186 ARG A CA 1
ATOM 1400 C C . ARG A 1 186 ? -10.094 22.766 13.25 1 97.81 186 ARG A C 1
ATOM 1402 O O . ARG A 1 186 ? -9.961 22.594 14.469 1 97.81 186 ARG A O 1
ATOM 1409 N N . ARG A 1 187 ? -10.805 23.688 12.711 1 94.12 187 ARG A N 1
ATOM 1410 C CA . ARG A 1 187 ? -11.656 24.641 13.438 1 94.12 187 ARG A CA 1
ATOM 1411 C C . ARG A 1 187 ? -13.055 24.672 12.844 1 94.12 187 ARG A C 1
ATOM 1413 O O . ARG A 1 187 ? -13.398 23.875 11.977 1 94.12 187 ARG A O 1
ATOM 1420 N N . ASP A 1 188 ? -13.914 25.469 13.344 1 86.75 188 ASP A N 1
ATOM 1421 C CA . ASP A 1 188 ? -15.305 25.562 12.906 1 86.75 188 ASP A CA 1
ATOM 1422 C C . ASP A 1 188 ? -15.398 25.844 11.414 1 86.75 188 ASP A C 1
ATOM 1424 O O . ASP A 1 188 ? -16.234 25.281 10.711 1 86.75 188 ASP A O 1
ATOM 1428 N N . ASP A 1 189 ? -14.555 26.688 10.867 1 87.31 189 ASP A N 1
ATOM 1429 C CA . ASP A 1 189 ? -14.688 27.125 9.484 1 87.31 189 ASP A CA 1
ATOM 1430 C C . ASP A 1 189 ? -13.516 26.625 8.633 1 87.31 189 ASP A C 1
ATOM 1432 O O . ASP A 1 189 ? -13.172 27.25 7.625 1 87.31 189 ASP A O 1
ATOM 1436 N N . GLY A 1 190 ? -12.945 25.531 9.031 1 94.75 190 GLY A N 1
ATOM 1437 C CA . GLY A 1 190 ? -11.812 25.062 8.25 1 94.75 190 GLY A CA 1
ATOM 1438 C C . GLY A 1 190 ? -10.633 24.641 9.109 1 94.75 190 GLY A C 1
ATOM 1439 O O . GLY A 1 190 ? -10.805 23.969 10.125 1 94.75 190 GLY A O 1
ATOM 1440 N N . PHE A 1 191 ? -9.391 24.969 8.586 1 98 191 PHE A N 1
ATOM 1441 C CA . PHE A 1 191 ? -8.188 24.594 9.328 1 98 191 PHE A CA 1
ATOM 1442 C C . PHE A 1 191 ? -7.336 25.812 9.633 1 98 191 PHE A C 1
ATOM 1444 O O . PHE A 1 191 ? -7.18 26.703 8.789 1 98 191 PHE A O 1
ATOM 1451 N N . GLU A 1 192 ? -6.898 25.859 10.805 1 97.94 192 GLU A N 1
ATOM 1452 C CA . GLU A 1 192 ? -5.836 26.812 11.133 1 97.94 192 GLU A CA 1
ATOM 1453 C C . GLU A 1 192 ? -4.461 26.203 10.852 1 97.94 192 GLU A C 1
ATOM 1455 O O . GLU A 1 192 ? -4.238 25.016 11.07 1 97.94 192 GLU A O 1
ATOM 1460 N N . LEU A 1 193 ? -3.559 27.031 10.352 1 98.69 193 LEU A N 1
ATOM 1461 C CA . LEU A 1 193 ? -2.197 26.594 10.055 1 98.69 193 LEU A CA 1
ATOM 1462 C C . LEU A 1 193 ? -1.199 27.266 11 1 98.69 193 LEU A C 1
ATOM 1464 O O . LEU A 1 193 ? -1.408 28.391 11.43 1 98.69 193 LEU A O 1
ATOM 1468 N N . ALA A 1 194 ? -0.192 26.562 11.328 1 98.75 194 ALA A N 1
ATOM 1469 C CA . ALA A 1 194 ? 0.906 27.109 12.117 1 98.75 194 ALA A CA 1
ATOM 1470 C C . ALA A 1 194 ? 2.234 26.469 11.734 1 98.75 194 ALA A C 1
ATOM 1472 O O . ALA A 1 194 ? 2.266 25.328 11.266 1 98.75 194 ALA A O 1
ATOM 1473 N N . VAL A 1 195 ? 3.264 27.203 11.922 1 98.88 195 VAL A N 1
ATOM 1474 C CA . VAL A 1 195 ? 4.613 26.703 11.695 1 98.88 195 VAL A CA 1
ATOM 1475 C C . VAL A 1 195 ? 5.473 26.938 12.938 1 98.88 195 VAL A C 1
ATOM 1477 O O . VAL A 1 195 ? 5.156 27.797 13.758 1 98.88 195 VAL A O 1
ATOM 1480 N N . TYR A 1 196 ? 6.422 26.141 13.094 1 98.75 196 TYR A N 1
ATOM 1481 C CA . TYR A 1 196 ? 7.445 26.344 14.117 1 98.75 196 TYR A CA 1
ATOM 1482 C C . TYR A 1 196 ? 8.844 26.281 13.5 1 98.75 196 TYR A C 1
ATOM 1484 O O . TYR A 1 196 ? 9.281 25.219 13.055 1 98.75 196 TYR A O 1
ATOM 1492 N N . ASN A 1 197 ? 9.516 27.422 13.43 1 98.38 197 ASN A N 1
ATOM 1493 C CA . ASN A 1 197 ? 10.914 27.562 13.039 1 98.38 197 ASN A CA 1
ATOM 1494 C C . ASN A 1 197 ? 11.789 27.938 14.227 1 98.38 197 ASN A C 1
ATOM 1496 O O . ASN A 1 197 ? 11.703 29.062 14.742 1 98.38 197 ASN A O 1
ATOM 1500 N N . PRO A 1 198 ? 12.609 26.969 14.57 1 92.88 198 PRO A N 1
ATOM 1501 C CA . PRO A 1 198 ? 13.414 27.297 15.75 1 92.88 198 PRO A CA 1
ATOM 1502 C C . PRO A 1 198 ? 14.328 28.5 15.516 1 92.88 198 PRO A C 1
ATOM 1504 O O . PRO A 1 198 ? 14.766 28.734 14.391 1 92.88 198 PRO A O 1
ATOM 1507 N N . ARG A 1 199 ? 14.5 29.516 16.484 1 78.06 199 ARG A N 1
ATOM 1508 C CA . ARG A 1 199 ? 15.32 30.719 16.422 1 78.06 199 ARG A CA 1
ATOM 1509 C C . ARG A 1 199 ? 16.797 30.375 16.281 1 78.06 199 ARG A C 1
ATOM 1511 O O . ARG A 1 199 ? 17.25 29.344 16.781 1 78.06 199 ARG A O 1
ATOM 1518 N N . MET B 1 1 ? -9.141 -22.312 11.539 1 95.94 1 MET B N 1
ATOM 1519 C CA . MET B 1 1 ? -9.156 -20.906 11.141 1 95.94 1 MET B CA 1
ATOM 1520 C C . MET B 1 1 ? -9.539 -20.766 9.672 1 95.94 1 MET B C 1
ATOM 1522 O O . MET B 1 1 ? -8.992 -21.453 8.812 1 95.94 1 MET B O 1
ATOM 1526 N N . TYR B 1 2 ? -10.594 -19.984 9.344 1 97.69 2 TYR B N 1
ATOM 1527 C CA . TYR B 1 2 ? -10.992 -19.719 7.965 1 97.69 2 TYR B CA 1
ATOM 1528 C C . TYR B 1 2 ? -10.305 -18.469 7.434 1 97.69 2 TYR B C 1
ATOM 1530 O O . TYR B 1 2 ? -10.523 -17.359 7.945 1 97.69 2 TYR B O 1
ATOM 1538 N N . VAL B 1 3 ? -9.492 -18.547 6.277 1 97.88 3 VAL B N 1
ATOM 1539 C CA . VAL B 1 3 ? -8.703 -17.406 5.84 1 97.88 3 VAL B CA 1
ATOM 1540 C C . VAL B 1 3 ? -9.109 -17 4.422 1 97.88 3 VAL B C 1
ATOM 1542 O O . VAL B 1 3 ? -8.547 -16.062 3.852 1 97.88 3 VAL B O 1
ATOM 1545 N N . GLY B 1 4 ? -10.07 -17.672 3.846 1 97.94 4 GLY B N 1
ATOM 1546 C CA . GLY B 1 4 ? -10.477 -17.375 2.48 1 97.94 4 GLY B CA 1
ATOM 1547 C C . GLY B 1 4 ? -9.453 -17.781 1.446 1 97.94 4 GLY B C 1
ATOM 1548 O O . GLY B 1 4 ? -8.828 -18.844 1.57 1 97.94 4 GLY B O 1
ATOM 154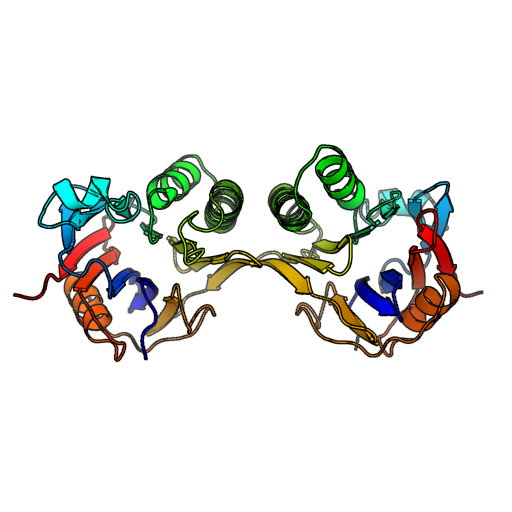9 N N . ARG B 1 5 ? -9.289 -17.078 0.419 1 98.69 5 ARG B N 1
ATOM 1550 C CA . ARG B 1 5 ? -8.344 -17.391 -0.648 1 98.69 5 ARG B CA 1
ATOM 1551 C C . ARG B 1 5 ? -6.922 -17.016 -0.249 1 98.69 5 ARG B C 1
ATOM 1553 O O . ARG B 1 5 ? -6.715 -16.094 0.535 1 98.69 5 ARG B O 1
ATOM 1560 N N . ILE B 1 6 ? -5.984 -17.734 -0.787 1 98.81 6 ILE B N 1
ATOM 1561 C CA . ILE B 1 6 ? -4.582 -17.562 -0.417 1 98.81 6 ILE B CA 1
ATOM 1562 C C . ILE B 1 6 ? -3.736 -17.391 -1.674 1 98.81 6 ILE B C 1
ATOM 1564 O O . ILE B 1 6 ? -3.869 -18.141 -2.637 1 98.81 6 ILE B O 1
ATOM 1568 N N . VAL B 1 7 ? -2.918 -16.391 -1.674 1 98.88 7 VAL B N 1
ATOM 1569 C CA . VAL B 1 7 ? -1.829 -16.219 -2.627 1 98.88 7 VAL B CA 1
ATOM 1570 C C . VAL B 1 7 ? -0.493 -16.5 -1.947 1 98.88 7 VAL B C 1
ATOM 1572 O O . VAL B 1 7 ? -0.245 -16.047 -0.83 1 98.88 7 VAL B O 1
ATOM 1575 N N . ALA B 1 8 ? 0.322 -17.266 -2.609 1 98.88 8 ALA B N 1
ATOM 1576 C CA . ALA B 1 8 ? 1.644 -17.578 -2.076 1 98.88 8 ALA B CA 1
ATOM 1577 C C . ALA B 1 8 ? 2.721 -17.406 -3.145 1 98.88 8 ALA B C 1
ATOM 1579 O O . ALA B 1 8 ? 2.463 -17.609 -4.332 1 98.88 8 ALA B O 1
ATOM 1580 N N . VAL B 1 9 ? 3.904 -17.062 -2.744 1 98.88 9 VAL B N 1
ATOM 1581 C CA . VAL B 1 9 ? 5.094 -16.938 -3.584 1 98.88 9 VAL B CA 1
ATOM 1582 C C . VAL B 1 9 ? 6.293 -17.562 -2.875 1 98.88 9 VAL B C 1
ATOM 1584 O O . VAL B 1 9 ? 6.375 -17.531 -1.645 1 98.88 9 VAL B O 1
ATOM 1587 N N . GLY B 1 10 ? 7.199 -18.094 -3.672 1 98.56 10 GLY B N 1
ATOM 1588 C CA . GLY B 1 10 ? 8.344 -18.688 -3.004 1 98.56 10 GLY B CA 1
ATOM 1589 C C . GLY B 1 10 ? 9.438 -19.125 -3.965 1 98.56 10 GLY B C 1
ATOM 1590 O O . GLY B 1 10 ? 9.391 -18.797 -5.152 1 98.56 10 GLY B O 1
ATOM 1591 N N . CYS B 1 11 ? 10.367 -19.734 -3.338 1 97.75 11 CYS B N 1
ATOM 1592 C CA . CYS B 1 11 ? 11.547 -20.219 -4.051 1 97.75 11 CYS B CA 1
ATOM 1593 C C . CYS B 1 11 ? 11.961 -21.594 -3.537 1 97.75 11 CYS B C 1
ATOM 1595 O O . CYS B 1 11 ? 11.992 -21.828 -2.326 1 97.75 11 CYS B O 1
ATOM 1597 N N . SER B 1 12 ? 12.148 -22.531 -4.395 1 95.81 12 SER B N 1
ATOM 1598 C CA . SER B 1 12 ? 12.719 -23.844 -4.125 1 95.81 12 SER B CA 1
ATOM 1599 C C . SER B 1 12 ? 13.984 -24.078 -4.941 1 95.81 12 SER B C 1
ATOM 1601 O O . SER B 1 12 ? 13.914 -24.312 -6.148 1 95.81 12 SER B O 1
ATOM 1603 N N . GLY B 1 13 ? 15.109 -24.125 -4.219 1 93.56 13 GLY B N 1
ATOM 1604 C CA . GLY B 1 13 ? 16.359 -24.094 -4.973 1 93.56 13 GLY B CA 1
ATOM 1605 C C . GLY B 1 13 ? 16.516 -22.828 -5.793 1 93.56 13 GLY B C 1
ATOM 1606 O O . GLY B 1 13 ? 16.469 -21.719 -5.254 1 93.56 13 GLY B O 1
ATOM 1607 N N . ASP B 1 14 ? 16.594 -23.016 -7.074 1 91.06 14 ASP B N 1
ATOM 1608 C CA . ASP B 1 14 ? 16.734 -21.859 -7.957 1 91.06 14 ASP B CA 1
ATOM 1609 C C . ASP B 1 14 ? 15.422 -21.516 -8.648 1 91.06 14 ASP B C 1
ATOM 1611 O O . ASP B 1 14 ? 15.344 -20.547 -9.398 1 91.06 14 ASP B O 1
ATOM 1615 N N . ALA B 1 15 ? 14.422 -22.281 -8.305 1 96.5 15 ALA B N 1
ATOM 1616 C CA . ALA B 1 15 ? 13.156 -22.109 -9.008 1 96.5 15 ALA B CA 1
ATOM 1617 C C . ALA B 1 15 ? 12.18 -21.281 -8.18 1 96.5 15 ALA B C 1
ATOM 1619 O O . ALA B 1 15 ? 11.922 -21.594 -7.012 1 96.5 15 ALA B O 1
ATOM 1620 N N . VAL B 1 16 ? 11.664 -20.266 -8.766 1 98.12 16 VAL B N 1
ATOM 1621 C CA . VAL B 1 16 ? 10.617 -19.469 -8.109 1 98.12 16 VAL B CA 1
ATOM 1622 C C . VAL B 1 16 ? 9.242 -20.016 -8.5 1 98.12 16 VAL B C 1
ATOM 1624 O O . VAL B 1 16 ? 9.094 -20.656 -9.539 1 98.12 16 VAL B O 1
ATOM 1627 N N . TRP B 1 17 ? 8.281 -19.75 -7.652 1 98.75 17 TRP B N 1
ATOM 1628 C CA . TRP B 1 17 ? 6.949 -20.281 -7.91 1 98.75 17 TRP B CA 1
ATOM 1629 C C . TRP B 1 17 ? 5.879 -19.391 -7.297 1 98.75 17 TRP B C 1
ATOM 1631 O O . TRP B 1 17 ? 6.16 -18.609 -6.375 1 98.75 17 TRP B O 1
ATOM 1641 N N . VAL B 1 18 ? 4.691 -19.406 -7.855 1 98.88 18 VAL B N 1
ATOM 1642 C CA . VAL B 1 18 ? 3.492 -18.828 -7.254 1 98.88 18 VAL B CA 1
ATOM 1643 C C . VAL B 1 18 ? 2.479 -19.938 -6.969 1 98.88 18 VAL B C 1
ATOM 1645 O O . VAL B 1 18 ? 2.484 -20.984 -7.629 1 98.88 18 VAL B O 1
ATOM 1648 N N . GLY B 1 19 ? 1.678 -19.75 -5.996 1 98.88 19 GLY B N 1
ATOM 1649 C CA . GLY B 1 19 ? 0.628 -20.688 -5.621 1 98.88 19 GLY B CA 1
ATOM 1650 C C . GLY B 1 19 ? -0.675 -20.016 -5.25 1 98.88 19 GLY B C 1
ATOM 1651 O O . GLY B 1 19 ? -0.676 -18.859 -4.812 1 98.88 19 GLY B O 1
ATOM 1652 N N . TYR B 1 20 ? -1.746 -20.734 -5.473 1 98.94 20 TYR B N 1
ATOM 1653 C CA . TYR B 1 20 ? -3.086 -20.234 -5.18 1 98.94 20 TYR B CA 1
ATOM 1654 C C . TYR B 1 20 ? -3.936 -21.312 -4.512 1 98.94 20 TYR B C 1
ATOM 1656 O O . TYR B 1 20 ? -3.881 -22.484 -4.898 1 98.94 20 TYR B O 1
ATOM 1664 N N . ARG B 1 21 ? -4.637 -20.891 -3.51 1 98.88 21 ARG B N 1
ATOM 1665 C CA . ARG B 1 21 ? -5.621 -21.797 -2.922 1 98.88 21 ARG B CA 1
ATOM 1666 C C . ARG B 1 21 ? -6.973 -21.109 -2.766 1 98.88 21 ARG B C 1
ATOM 1668 O O . ARG B 1 21 ? -7.051 -19.984 -2.277 1 98.88 21 ARG B O 1
ATOM 1675 N N . VAL B 1 22 ? -7.992 -21.781 -3.188 1 98.69 22 VAL B N 1
ATOM 1676 C CA . VAL B 1 22 ? -9.367 -21.375 -2.91 1 98.69 22 VAL B CA 1
ATOM 1677 C C . VAL B 1 22 ? -9.859 -22.062 -1.64 1 98.69 22 VAL B C 1
ATOM 1679 O O . VAL B 1 22 ? -9.82 -23.281 -1.536 1 98.69 22 VAL B O 1
ATOM 1682 N N . SER B 1 23 ? -10.172 -21.328 -0.695 1 98.19 23 SER B N 1
ATOM 1683 C CA . SER B 1 23 ? -11.031 -21.734 0.41 1 98.19 23 SER B CA 1
ATOM 1684 C C . SER B 1 23 ? -12.367 -21 0.385 1 98.19 23 SER B C 1
ATOM 1686 O O . SER B 1 23 ? -12.406 -19.781 0.136 1 98.19 23 SER B O 1
ATOM 1688 N N . SER B 1 24 ? -13.43 -21.734 0.597 1 96.88 24 SER B N 1
ATOM 1689 C CA . SER B 1 24 ? -14.711 -21.062 0.458 1 96.88 24 SER B CA 1
ATOM 1690 C C . SER B 1 24 ? -15.773 -21.719 1.335 1 96.88 24 SER B C 1
ATOM 1692 O O . SER B 1 24 ? -15.875 -22.938 1.391 1 96.88 24 SER B O 1
ATOM 1694 N N . ARG B 1 25 ? -16.625 -20.891 1.952 1 93.12 25 ARG B N 1
ATOM 1695 C CA . ARG B 1 25 ? -17.828 -21.328 2.678 1 93.12 25 ARG B CA 1
ATOM 1696 C C . ARG B 1 25 ? -19.047 -21.281 1.78 1 93.12 25 ARG B C 1
ATOM 1698 O O . ARG B 1 25 ? -19.875 -22.203 1.803 1 93.12 25 ARG B O 1
ATOM 1705 N N . SER B 1 26 ? -19.062 -20.297 0.955 1 91.25 26 SER B N 1
ATOM 1706 C CA . SER B 1 26 ? -20.297 -19.969 0.234 1 91.25 26 SER B CA 1
ATOM 1707 C C . SER B 1 26 ? -20.328 -20.641 -1.135 1 91.25 26 SER B C 1
ATOM 1709 O O . SER B 1 26 ? -21.406 -20.969 -1.646 1 91.25 26 SER B O 1
ATOM 1711 N N . PHE B 1 27 ? -19.188 -20.812 -1.721 1 92.38 27 PHE B N 1
ATOM 1712 C CA . PHE B 1 27 ? -19.109 -21.406 -3.057 1 92.38 27 PHE B CA 1
ATOM 1713 C C . PHE B 1 27 ? -18.031 -22.484 -3.113 1 92.38 27 PHE B C 1
ATOM 1715 O O . PHE B 1 27 ? -17.047 -22.344 -3.834 1 92.38 27 PHE B O 1
ATOM 1722 N N . PRO B 1 28 ? -18.281 -23.547 -2.482 1 94.31 28 PRO B N 1
ATOM 1723 C CA . PRO B 1 28 ? -17.25 -24.578 -2.387 1 94.31 28 PRO B CA 1
ATOM 1724 C C . PRO B 1 28 ? -17.156 -25.438 -3.652 1 94.31 28 PRO B C 1
ATOM 1726 O O . PRO B 1 28 ? -16.219 -26.219 -3.807 1 94.31 28 PRO B O 1
ATOM 1729 N N . ASN B 1 29 ? -18.125 -25.312 -4.559 1 95.44 29 ASN B N 1
ATOM 1730 C CA . ASN B 1 29 ? -18.109 -26.141 -5.758 1 95.44 29 ASN B CA 1
ATOM 1731 C C . ASN B 1 29 ? -17.406 -25.438 -6.918 1 95.44 29 ASN B C 1
ATOM 1733 O O . ASN B 1 29 ? -18.047 -25.125 -7.93 1 95.44 29 ASN B O 1
ATOM 1737 N N . ARG B 1 30 ? -16.156 -25.25 -6.75 1 97.5 30 ARG B N 1
ATOM 1738 C CA . ARG B 1 30 ? -15.312 -24.656 -7.773 1 97.5 30 ARG B CA 1
ATOM 1739 C C . ARG B 1 30 ? -14.125 -25.562 -8.094 1 97.5 30 ARG B C 1
ATOM 1741 O O . ARG B 1 30 ? -13.797 -26.469 -7.324 1 9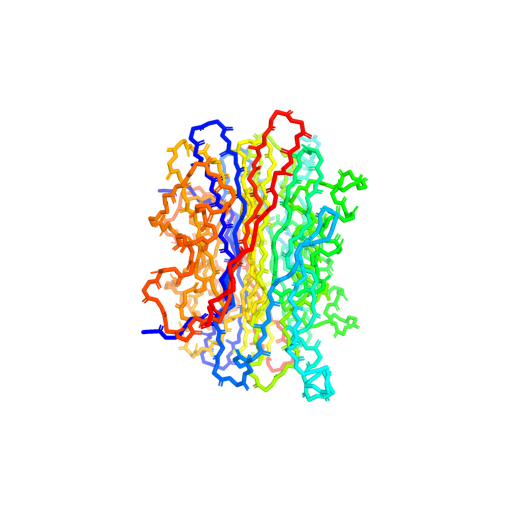7.5 30 ARG B O 1
ATOM 1748 N N . ARG B 1 31 ? -13.547 -25.344 -9.211 1 98.12 31 ARG B N 1
ATOM 1749 C CA . ARG B 1 31 ? -12.391 -26.109 -9.656 1 98.12 31 ARG B CA 1
ATOM 1750 C C . ARG B 1 31 ? -11.352 -25.188 -10.312 1 98.12 31 ARG B C 1
ATOM 1752 O O . ARG B 1 31 ? -11.688 -24.094 -10.773 1 98.12 31 ARG B O 1
ATOM 1759 N N . ALA B 1 32 ? -10.148 -25.656 -10.305 1 98.75 32 ALA B N 1
ATOM 1760 C CA . ALA B 1 32 ? -9.07 -25.031 -11.062 1 98.75 32 ALA B CA 1
ATOM 1761 C C . ALA B 1 32 ? -8.758 -25.812 -12.328 1 98.75 32 ALA B C 1
ATOM 1763 O O . ALA B 1 32 ? -8.734 -27.047 -12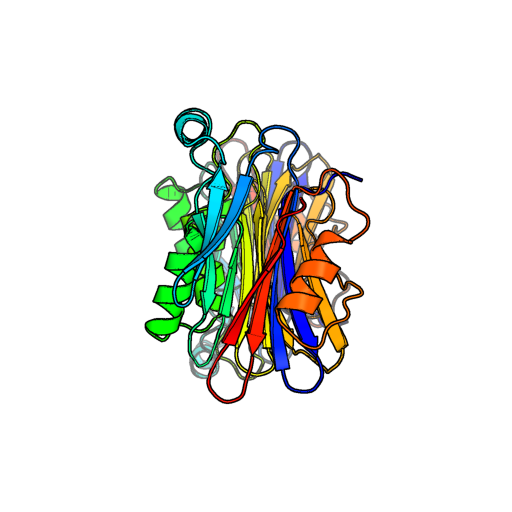.312 1 98.75 32 ALA B O 1
ATOM 1764 N N . THR B 1 33 ? -8.539 -25.078 -13.391 1 98.62 33 THR B N 1
ATOM 1765 C CA . THR B 1 33 ? -8.172 -25.703 -14.656 1 98.62 33 THR B CA 1
ATOM 1766 C C . THR B 1 33 ? -7.027 -24.953 -15.328 1 98.62 33 THR B C 1
ATOM 1768 O O . THR B 1 33 ? -7.078 -23.734 -15.461 1 98.62 33 THR B O 1
ATOM 1771 N N . ALA B 1 34 ? -6.02 -25.734 -15.727 1 98.5 34 ALA B N 1
ATOM 1772 C CA . ALA B 1 34 ? -4.922 -25.141 -16.484 1 98.5 34 ALA B CA 1
ATOM 1773 C C . ALA B 1 34 ? -5.246 -25.078 -17.969 1 98.5 34 ALA B C 1
ATOM 1775 O O . ALA B 1 34 ? -5.809 -26.031 -18.531 1 98.5 34 ALA B O 1
ATOM 1776 N N . SER B 1 35 ? -5.02 -23.984 -18.594 1 96.69 35 SER B N 1
ATOM 1777 C CA . SER B 1 35 ? -5.168 -23.766 -20.031 1 96.69 35 SER B CA 1
ATOM 1778 C C . SER B 1 35 ? -4.082 -22.844 -20.578 1 96.69 35 SER B C 1
ATOM 1780 O O . SER B 1 35 ? -4.055 -21.656 -20.25 1 96.69 35 SER B O 1
ATOM 1782 N N . GLY B 1 36 ? -3.191 -23.406 -21.453 1 95.69 36 GLY B N 1
ATOM 1783 C CA . GLY B 1 36 ? -2.057 -22.625 -21.922 1 95.69 36 GLY B CA 1
ATOM 1784 C C . GLY B 1 36 ? -1.136 -22.188 -20.797 1 95.69 36 GLY B C 1
ATOM 1785 O O . GLY B 1 36 ? -0.661 -23.016 -20.016 1 95.69 36 GLY B O 1
ATOM 1786 N N . SER B 1 37 ? -0.972 -20.875 -20.688 1 97 37 SER B N 1
ATOM 1787 C CA . SER B 1 37 ? -0.078 -20.328 -19.672 1 97 37 SER B CA 1
ATOM 1788 C C . SER B 1 37 ? -0.86 -19.766 -18.484 1 97 37 SER B C 1
ATOM 1790 O O . SER B 1 37 ? -0.35 -18.938 -17.734 1 97 37 SER B O 1
ATOM 1792 N N . SER B 1 38 ? -2.115 -20.25 -18.406 1 98.56 38 SER B N 1
ATOM 1793 C CA . SER B 1 38 ? -2.971 -19.703 -17.344 1 98.56 38 SER B CA 1
ATOM 1794 C C . SER B 1 38 ? -3.678 -20.828 -16.578 1 98.56 38 SER B C 1
ATOM 1796 O O . SER B 1 38 ? -3.777 -21.953 -17.078 1 98.56 38 SER B O 1
ATOM 1798 N N . VAL B 1 39 ? -4.004 -20.531 -15.383 1 98.94 39 VAL B N 1
ATOM 1799 C CA . VAL B 1 39 ? -4.914 -21.359 -14.609 1 98.94 39 VAL B CA 1
ATOM 1800 C C . VAL B 1 39 ? -6.191 -20.594 -14.297 1 98.94 39 VAL B C 1
ATOM 1802 O O . VAL B 1 39 ? -6.133 -19.438 -13.844 1 98.94 39 VAL B O 1
ATOM 1805 N N . PHE B 1 40 ? -7.348 -21.234 -14.484 1 98.56 40 PHE B N 1
ATOM 1806 C CA . PHE B 1 40 ? -8.641 -20.609 -14.242 1 98.56 40 PHE B CA 1
ATOM 1807 C C . PHE B 1 40 ? -9.352 -21.281 -13.07 1 98.56 40 PHE B C 1
ATOM 1809 O O . PHE B 1 40 ? -9.305 -22.516 -12.938 1 98.56 40 PHE B O 1
ATOM 1816 N N . VAL B 1 41 ? -9.953 -20.516 -12.258 1 98.56 41 VAL B N 1
ATOM 1817 C CA . VAL B 1 41 ? -10.922 -21 -11.273 1 98.56 41 VAL B CA 1
ATOM 1818 C C . VAL B 1 41 ? -12.336 -20.766 -11.789 1 98.56 41 VAL B C 1
ATOM 1820 O O . VAL B 1 41 ? -12.664 -19.688 -12.289 1 98.56 41 VAL B O 1
ATOM 1823 N N . HIS B 1 42 ? -13.117 -21.781 -11.703 1 97.56 42 HIS B N 1
ATOM 1824 C CA . HIS B 1 42 ? -14.492 -21.672 -12.18 1 97.56 42 HIS B CA 1
ATOM 1825 C C . HIS B 1 42 ? -15.414 -22.609 -11.398 1 97.56 42 HIS B C 1
ATOM 1827 O O . HIS B 1 42 ? -14.969 -23.625 -10.852 1 97.56 42 HIS B O 1
ATOM 1833 N N . PRO B 1 43 ? -16.672 -22.25 -11.312 1 96.81 43 PRO B N 1
ATOM 1834 C CA . PRO B 1 43 ? -17.625 -23.156 -10.641 1 96.81 43 PRO B CA 1
ATOM 1835 C C . PRO B 1 43 ? -17.922 -24.406 -11.445 1 96.81 43 PRO B C 1
ATOM 1837 O O . PRO B 1 43 ? -17.797 -24.406 -12.672 1 96.81 43 PRO B O 1
ATOM 1840 N N . VAL B 1 44 ? -18.203 -25.469 -10.695 1 95.75 44 VAL B N 1
ATOM 1841 C CA . VAL B 1 44 ? -18.641 -26.688 -11.359 1 95.75 44 VAL B CA 1
ATOM 1842 C C . VAL B 1 44 ? -19.953 -26.453 -12.094 1 95.75 44 VAL B C 1
ATOM 1844 O O . VAL B 1 44 ? -20.109 -26.859 -13.25 1 95.75 44 VAL B O 1
ATOM 1847 N N . ASP B 1 45 ? -20.812 -25.781 -11.422 1 94.81 45 ASP B N 1
ATOM 1848 C CA . ASP B 1 45 ? -22.047 -25.312 -12.031 1 94.81 45 ASP B CA 1
ATOM 1849 C C . ASP B 1 45 ? -21.906 -23.891 -12.555 1 94.81 45 ASP B C 1
ATOM 1851 O O . ASP B 1 45 ? -21.875 -22.938 -11.773 1 94.81 45 ASP B O 1
ATOM 1855 N N . PRO B 1 46 ? -22 -23.672 -13.867 1 91.69 46 PRO B N 1
ATOM 1856 C CA . PRO B 1 46 ? -21.781 -22.344 -14.453 1 91.69 46 PRO B CA 1
ATOM 1857 C C . PRO B 1 46 ? -22.812 -21.328 -14.008 1 91.69 46 PRO B C 1
ATOM 1859 O O . PRO B 1 46 ? -22.531 -20.125 -13.984 1 91.69 46 PRO B O 1
ATOM 1862 N N . SER B 1 47 ? -23.938 -21.781 -13.602 1 92.44 47 SER B N 1
ATOM 1863 C CA . SER B 1 47 ? -25 -20.859 -13.211 1 92.44 47 SER B CA 1
ATOM 1864 C C . SER B 1 47 ? -24.641 -20.125 -11.922 1 92.44 47 SER B C 1
ATOM 1866 O O . SER B 1 47 ? -25.203 -19.078 -11.625 1 92.44 47 SER B O 1
ATOM 1868 N N . ASP B 1 48 ? -23.641 -20.625 -11.234 1 91.81 48 ASP B N 1
ATOM 1869 C CA . ASP B 1 48 ? -23.219 -20 -9.977 1 91.81 48 ASP B CA 1
ATOM 1870 C C . ASP B 1 48 ? -22.562 -18.641 -10.227 1 91.81 48 ASP B C 1
ATOM 1872 O O . ASP B 1 48 ? -22.516 -17.797 -9.328 1 91.81 48 ASP B O 1
ATOM 1876 N N . VAL B 1 49 ? -22.141 -18.438 -11.469 1 88.5 49 VAL B N 1
ATOM 1877 C CA . VAL B 1 49 ? -21.484 -17.172 -11.82 1 88.5 49 VAL B CA 1
ATOM 1878 C C . VAL B 1 49 ? -22.5 -16.031 -11.742 1 88.5 49 VAL B C 1
ATOM 1880 O O . VAL B 1 49 ? -22.141 -14.891 -11.438 1 88.5 49 VAL B O 1
ATOM 1883 N N . LEU B 1 50 ? -23.781 -16.328 -11.914 1 89.31 50 LEU B N 1
ATOM 1884 C CA . LEU B 1 50 ? -24.828 -15.32 -11.859 1 89.31 50 LEU B CA 1
ATOM 1885 C C . LEU B 1 50 ? -25.078 -14.859 -10.43 1 89.31 50 LEU B C 1
ATOM 1887 O O . LEU B 1 50 ? -25.578 -13.758 -10.203 1 89.31 50 LEU B O 1
ATOM 1891 N N . LYS B 1 51 ? -24.672 -15.711 -9.516 1 88.56 51 LYS B N 1
ATOM 1892 C CA . LYS B 1 51 ? -24.859 -15.398 -8.102 1 88.56 51 LYS B CA 1
ATOM 1893 C C . LYS B 1 51 ? -23.703 -14.555 -7.57 1 88.56 51 LYS B C 1
ATOM 1895 O O . LYS B 1 51 ? -23.906 -13.719 -6.684 1 88.56 51 LYS B O 1
ATOM 1900 N N . ASN B 1 52 ? -22.5 -14.859 -8.117 1 91.06 52 ASN B N 1
ATOM 1901 C CA . ASN B 1 52 ? -21.297 -14.148 -7.699 1 91.06 52 ASN B CA 1
ATOM 1902 C C . ASN B 1 52 ? -20.281 -14.055 -8.836 1 91.06 52 ASN B C 1
ATOM 1904 O O . ASN B 1 52 ? -19.656 -15.047 -9.203 1 91.06 52 ASN B O 1
ATOM 1908 N N . PRO B 1 53 ? -20.109 -12.836 -9.281 1 89.25 53 PRO B N 1
ATOM 1909 C CA . PRO B 1 53 ? -19.234 -12.688 -10.445 1 89.25 53 PRO B CA 1
ATOM 1910 C C . PRO B 1 53 ? -17.75 -12.859 -10.094 1 89.25 53 PRO B C 1
ATOM 1912 O O . PRO B 1 53 ? -16.906 -12.922 -10.992 1 89.25 53 PRO B O 1
ATOM 1915 N N . TYR B 1 54 ? -17.422 -13.008 -8.844 1 94.31 54 TYR B N 1
ATOM 1916 C CA . TYR B 1 54 ? -16.031 -13.047 -8.414 1 94.31 54 TYR B CA 1
ATOM 1917 C C . TYR B 1 54 ? -15.555 -14.484 -8.281 1 94.31 54 TYR B C 1
ATOM 1919 O O . TYR B 1 54 ? -14.469 -14.742 -7.734 1 94.31 54 TYR B O 1
ATOM 1927 N N . ILE B 1 55 ? -16.312 -15.453 -8.836 1 95.38 55 ILE B N 1
ATOM 1928 C CA . ILE B 1 55 ? -15.945 -16.844 -8.586 1 95.38 55 ILE B CA 1
ATOM 1929 C C . ILE B 1 55 ? -15.406 -17.484 -9.867 1 95.38 55 ILE B C 1
ATOM 1931 O O . ILE B 1 55 ? -15.172 -18.688 -9.922 1 95.38 55 ILE B O 1
ATOM 1935 N N . THR B 1 56 ? -15.234 -16.781 -10.922 1 95.56 56 THR B N 1
ATOM 1936 C CA . THR B 1 56 ? -14.594 -17.203 -12.164 1 95.56 56 THR B CA 1
ATOM 1937 C C . THR B 1 56 ? -13.523 -16.203 -12.594 1 95.56 56 THR B C 1
ATOM 1939 O O . THR B 1 56 ? -13.828 -15.039 -12.844 1 95.56 56 THR B O 1
ATOM 1942 N N . TYR B 1 57 ? -12.312 -16.656 -12.727 1 97.94 57 TYR B N 1
ATOM 1943 C CA . TYR B 1 57 ? -11.211 -15.75 -13.047 1 97.94 57 TYR B CA 1
ATOM 1944 C C . TYR B 1 57 ? -9.93 -16.531 -13.297 1 97.94 57 TYR B C 1
ATOM 1946 O O . TYR B 1 57 ? -9.789 -17.672 -12.844 1 97.94 57 TYR B O 1
ATOM 1954 N N . PRO B 1 58 ? -9.047 -15.945 -14.102 1 98.69 58 PRO B N 1
ATOM 1955 C CA . PRO B 1 58 ? -7.695 -16.516 -14.133 1 98.69 58 PRO B CA 1
ATOM 1956 C C . PRO B 1 58 ? -6.914 -16.234 -12.844 1 98.69 58 PRO B C 1
ATOM 1958 O O . PRO B 1 58 ? -6.617 -15.078 -12.531 1 98.69 58 PRO B O 1
ATOM 1961 N N . CYS B 1 59 ? -6.547 -17.266 -12.164 1 98.88 59 CYS B N 1
ATOM 1962 C CA . CYS B 1 59 ? -5.855 -17.031 -10.898 1 98.88 59 CYS B CA 1
ATOM 1963 C C . CYS B 1 59 ? -4.344 -17 -11.109 1 98.88 59 CYS B C 1
ATOM 1965 O O . CYS B 1 59 ? -3.617 -16.438 -10.289 1 98.88 59 CYS B O 1
ATOM 1967 N N . ILE B 1 60 ? -3.854 -17.609 -12.156 1 98.94 60 ILE B N 1
ATOM 1968 C CA . ILE B 1 60 ? -2.428 -17.594 -12.461 1 98.94 60 ILE B CA 1
ATOM 1969 C C . ILE B 1 60 ? -2.223 -17.344 -13.953 1 98.94 60 ILE B C 1
ATOM 1971 O O . ILE B 1 60 ? -2.936 -17.906 -14.789 1 98.94 60 ILE B O 1
ATOM 1975 N N . ARG B 1 61 ? -1.35 -16.531 -14.273 1 98.88 61 ARG B N 1
ATOM 1976 C CA . ARG B 1 61 ? -0.804 -16.359 -15.617 1 98.88 61 ARG B CA 1
ATOM 1977 C C . ARG B 1 61 ? 0.72 -16.312 -15.586 1 98.88 61 ARG B C 1
ATOM 1979 O O . ARG B 1 61 ? 1.307 -15.578 -14.789 1 98.88 61 ARG B O 1
ATOM 1986 N N . ALA B 1 62 ? 1.344 -17.094 -16.469 1 98.69 62 ALA B N 1
ATOM 1987 C CA . ALA B 1 62 ? 2.801 -17.188 -16.453 1 98.69 62 ALA B CA 1
ATOM 1988 C C . ALA B 1 62 ? 3.389 -16.859 -17.828 1 98.69 62 ALA B C 1
ATOM 1990 O O . ALA B 1 62 ? 2.824 -17.219 -18.859 1 98.69 62 ALA B O 1
ATOM 1991 N N . SER B 1 63 ? 4.391 -16.062 -17.828 1 97.25 63 SER B N 1
ATOM 1992 C CA . SER B 1 63 ? 5.242 -15.852 -19 1 97.25 63 SER B CA 1
ATOM 1993 C C . SE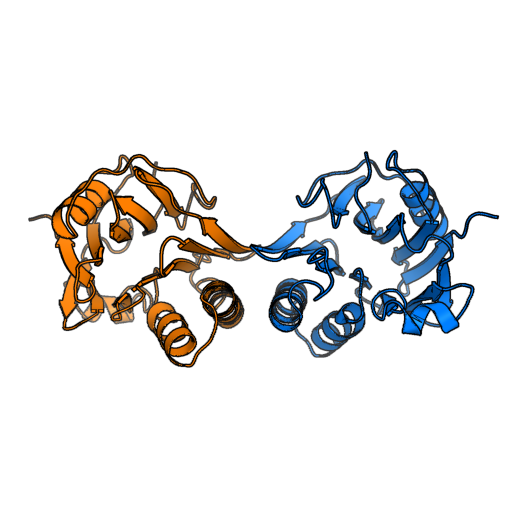R B 1 63 ? 6.508 -16.688 -18.922 1 97.25 63 SER B C 1
ATOM 1995 O O . SER B 1 63 ? 6.598 -17.625 -18.109 1 97.25 63 SER B O 1
ATOM 1997 N N . ASN B 1 64 ? 7.449 -16.359 -19.812 1 95.5 64 ASN B N 1
ATOM 1998 C CA . ASN B 1 64 ? 8.742 -17.031 -19.719 1 95.5 64 ASN B CA 1
ATOM 1999 C C . ASN B 1 64 ? 9.539 -16.531 -18.516 1 95.5 64 ASN B C 1
ATOM 2001 O O . ASN B 1 64 ? 10.32 -17.297 -17.922 1 95.5 64 ASN B O 1
ATOM 2005 N N . ASP B 1 65 ? 9.289 -15.32 -18.078 1 95.75 65 ASP B N 1
ATOM 2006 C CA . ASP B 1 65 ? 10.234 -14.695 -17.156 1 95.75 65 ASP B CA 1
ATOM 2007 C C . ASP B 1 65 ? 9.57 -14.375 -15.828 1 95.75 65 ASP B C 1
ATOM 2009 O O . ASP B 1 65 ? 10.242 -14.039 -14.852 1 95.75 65 ASP B O 1
ATOM 2013 N N . PHE B 1 66 ? 8.273 -14.422 -15.805 1 98.5 66 PHE B N 1
ATOM 2014 C CA . PHE B 1 66 ? 7.562 -14.094 -14.578 1 98.5 66 PHE B CA 1
ATOM 2015 C C . PHE B 1 66 ? 6.211 -14.797 -14.523 1 98.5 66 PHE B C 1
ATOM 2017 O O . PHE B 1 66 ? 5.727 -15.297 -15.539 1 98.5 66 PHE B O 1
ATOM 2024 N N . ALA B 1 67 ? 5.621 -14.906 -13.32 1 98.94 67 ALA B N 1
ATOM 2025 C CA . ALA B 1 67 ? 4.289 -15.469 -13.109 1 98.94 67 ALA B CA 1
ATOM 2026 C C . ALA B 1 67 ? 3.482 -14.617 -12.141 1 98.94 67 ALA B C 1
ATOM 2028 O O . ALA B 1 67 ? 4.027 -14.086 -11.164 1 98.94 67 ALA B O 1
ATOM 2029 N N . VAL B 1 68 ? 2.225 -14.5 -12.414 1 98.94 68 VAL B N 1
ATOM 2030 C CA . VAL B 1 68 ? 1.288 -13.719 -11.609 1 98.94 68 VAL B CA 1
ATOM 2031 C C . VAL B 1 68 ? 0.253 -14.648 -10.977 1 98.94 68 VAL B C 1
ATOM 2033 O O . VAL B 1 68 ? -0.197 -15.609 -11.609 1 98.94 68 VAL B O 1
ATOM 2036 N N . VAL B 1 69 ? -0.108 -14.336 -9.742 1 99 69 VAL B N 1
ATOM 2037 C CA . VAL B 1 69 ? -1.174 -15.055 -9.047 1 99 69 VAL B CA 1
ATOM 2038 C C . VAL B 1 69 ? -2.07 -14.055 -8.312 1 99 69 VAL B C 1
ATOM 2040 O O . VAL B 1 69 ? -1.584 -13.086 -7.727 1 99 69 VAL B O 1
ATOM 2043 N N . SER B 1 70 ? -3.361 -14.172 -8.398 1 98.94 70 SER B N 1
ATOM 2044 C CA . SER B 1 70 ? -4.289 -13.312 -7.668 1 98.94 70 SER B CA 1
ATOM 2045 C C . SER B 1 70 ? -5.645 -13.992 -7.484 1 98.94 70 SER B C 1
ATOM 2047 O O . SER B 1 70 ? -5.879 -15.07 -8.023 1 98.94 70 SER B O 1
ATOM 2049 N N . ASN B 1 71 ? -6.488 -13.32 -6.738 1 98.88 71 ASN B N 1
ATOM 2050 C CA . ASN B 1 71 ? -7.789 -13.922 -6.461 1 98.88 71 ASN B CA 1
ATOM 2051 C C . ASN B 1 71 ? -8.891 -13.297 -7.312 1 98.88 71 ASN B C 1
ATOM 2053 O O . ASN B 1 71 ? -10.047 -13.227 -6.891 1 98.88 71 ASN B O 1
ATOM 2057 N N . GLY B 1 72 ? -8.477 -12.789 -8.492 1 98.12 72 GLY B N 1
ATOM 2058 C CA . GLY B 1 72 ? -9.492 -12.18 -9.336 1 98.12 72 GLY B CA 1
ATOM 2059 C C . GLY B 1 72 ? -8.992 -11.852 -10.734 1 98.12 72 GLY B C 1
ATOM 2060 O O . GLY B 1 72 ? -7.918 -12.305 -11.133 1 98.12 72 GLY B O 1
ATOM 2061 N N . ASP B 1 73 ? -9.805 -11.117 -11.469 1 96.5 73 ASP B N 1
ATOM 2062 C CA . ASP B 1 73 ? -9.523 -10.805 -12.867 1 96.5 73 ASP B CA 1
ATOM 2063 C C . ASP B 1 73 ? -8.367 -9.82 -12.992 1 96.5 73 ASP B C 1
ATOM 2065 O O . ASP B 1 73 ? -7.828 -9.617 -14.078 1 96.5 73 ASP B O 1
ATOM 2069 N N . HIS B 1 74 ? -7.914 -9.242 -11.852 1 98.56 74 HIS B N 1
ATOM 2070 C CA . HIS B 1 74 ? -6.766 -8.344 -11.898 1 98.56 74 HIS B CA 1
ATOM 2071 C C . HIS B 1 74 ? -5.48 -9.109 -12.203 1 98.56 74 HIS B C 1
ATOM 2073 O O . HIS B 1 74 ? -4.43 -8.5 -12.414 1 98.56 74 HIS B O 1
ATOM 2079 N N . THR B 1 75 ? -5.535 -10.438 -12.258 1 98.88 75 THR B N 1
ATOM 2080 C CA . THR B 1 75 ? -4.418 -11.234 -12.758 1 98.88 75 THR B CA 1
ATOM 2081 C C . THR B 1 75 ? -4.004 -10.766 -14.148 1 98.88 75 THR B C 1
ATOM 2083 O O . THR B 1 75 ? -2.816 -10.555 -14.414 1 98.88 75 THR B O 1
ATOM 2086 N N . ASP B 1 76 ? -4.969 -10.594 -14.992 1 98.5 76 ASP B N 1
ATOM 2087 C CA . ASP B 1 76 ? -4.695 -10.219 -16.375 1 98.5 76 ASP B CA 1
ATOM 2088 C C . ASP B 1 76 ? -4.074 -8.828 -16.453 1 98.5 76 ASP B C 1
ATOM 2090 O O . ASP B 1 76 ? -3.123 -8.602 -17.203 1 98.5 76 ASP B O 1
ATOM 2094 N N . MET B 1 77 ? -4.605 -7.949 -15.703 1 98.44 77 MET B N 1
ATOM 2095 C CA . MET B 1 77 ? -4.074 -6.59 -15.727 1 98.44 77 MET B CA 1
ATOM 2096 C C . MET B 1 77 ? -2.621 -6.562 -15.266 1 98.44 77 MET B C 1
ATOM 2098 O O . MET B 1 77 ? -1.777 -5.93 -15.906 1 98.44 77 MET B O 1
ATOM 2102 N N . ILE B 1 78 ? -2.328 -7.191 -14.18 1 98.88 78 ILE B N 1
ATOM 2103 C CA . ILE B 1 78 ? -0.968 -7.23 -13.656 1 98.88 78 ILE B CA 1
ATOM 2104 C C . ILE B 1 78 ? -0.032 -7.848 -14.688 1 98.88 78 ILE B C 1
ATOM 2106 O O . ILE B 1 78 ? 1.033 -7.297 -14.977 1 98.88 78 ILE B O 1
ATOM 2110 N N . PHE B 1 79 ? -0.467 -8.953 -15.281 1 98.88 79 PHE B N 1
ATOM 2111 C CA . PHE B 1 79 ? 0.331 -9.656 -16.281 1 98.88 79 PHE B CA 1
ATOM 2112 C C . PHE B 1 79 ? 0.638 -8.75 -17.469 1 98.88 79 PHE B C 1
ATOM 2114 O O . PHE B 1 79 ? 1.798 -8.602 -17.859 1 98.88 79 PHE B O 1
ATOM 2121 N N . ASP B 1 80 ? -0.427 -8.172 -18 1 98.69 80 ASP B N 1
ATOM 2122 C CA . ASP B 1 80 ? -0.29 -7.34 -19.188 1 98.69 80 ASP B CA 1
ATOM 2123 C C . ASP B 1 80 ? 0.601 -6.129 -18.922 1 98.69 80 ASP B C 1
ATOM 2125 O O . ASP B 1 80 ? 1.396 -5.734 -19.781 1 98.69 80 ASP B O 1
ATOM 2129 N N . ARG B 1 81 ? 0.503 -5.578 -17.781 1 98.44 81 ARG B N 1
ATOM 2130 C CA . ARG B 1 81 ? 1.33 -4.422 -17.438 1 98.44 81 ARG B CA 1
ATOM 2131 C C . ARG B 1 81 ? 2.807 -4.805 -17.391 1 98.44 81 ARG B C 1
ATOM 2133 O O . ARG B 1 81 ? 3.662 -4.051 -17.859 1 98.44 81 ARG B O 1
ATOM 2140 N N . ILE B 1 82 ? 3.086 -5.902 -16.797 1 98.69 82 ILE B N 1
ATOM 2141 C CA . ILE B 1 82 ? 4.473 -6.352 -16.734 1 98.69 82 ILE B CA 1
ATOM 2142 C C . ILE B 1 82 ? 4.977 -6.668 -18.141 1 98.69 82 ILE B C 1
ATOM 2144 O O . ILE B 1 82 ? 6.102 -6.305 -18.5 1 98.69 82 ILE B O 1
ATOM 2148 N N . GLU B 1 83 ? 4.113 -7.305 -18.875 1 97.62 83 GLU B N 1
ATOM 2149 C CA . GLU B 1 83 ? 4.469 -7.598 -20.266 1 97.62 83 GLU B CA 1
ATOM 2150 C C . GLU B 1 83 ? 4.758 -6.32 -21.047 1 97.62 83 GLU B C 1
ATOM 2152 O O . GLU B 1 83 ? 5.617 -6.305 -21.922 1 97.62 83 GLU B O 1
ATOM 2157 N N . ASP B 1 84 ? 4.07 -5.324 -20.688 1 97.69 84 ASP B N 1
ATOM 2158 C CA . ASP B 1 84 ? 4.215 -4.035 -21.344 1 97.69 84 ASP B CA 1
ATOM 2159 C C . ASP B 1 84 ? 5.438 -3.281 -20.828 1 97.69 84 ASP B C 1
ATOM 2161 O O . ASP B 1 84 ? 5.738 -2.182 -21.297 1 97.69 84 ASP B O 1
ATOM 2165 N N . GLY B 1 85 ? 6.129 -3.781 -19.828 1 97.56 85 GLY B N 1
ATOM 2166 C CA . GLY B 1 85 ? 7.395 -3.197 -19.406 1 97.56 85 GLY B CA 1
ATOM 2167 C C . GLY B 1 85 ? 7.355 -2.629 -18 1 97.56 85 GLY B C 1
ATOM 2168 O O . GLY B 1 85 ? 8.367 -2.15 -17.484 1 97.56 85 GLY B O 1
ATOM 2169 N N . SER B 1 86 ? 6.234 -2.66 -17.328 1 97.56 86 SER B N 1
ATOM 2170 C CA . SER B 1 86 ? 6.148 -2.17 -15.961 1 97.56 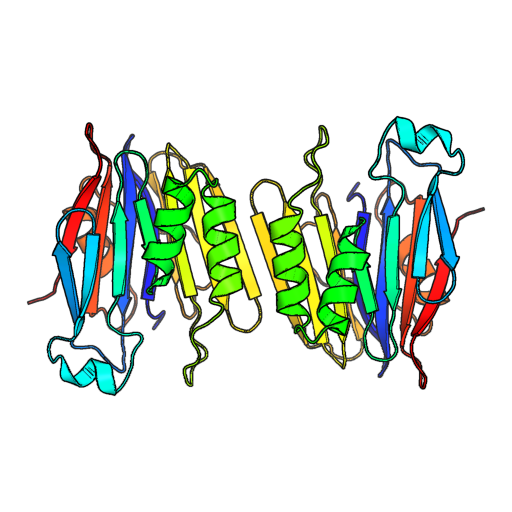86 SER B CA 1
ATOM 2171 C C . SER B 1 86 ? 6.887 -3.096 -15 1 97.56 86 SER B C 1
ATOM 2173 O O . SER B 1 86 ? 6.84 -4.32 -15.141 1 97.56 86 SER B O 1
ATOM 2175 N N . GLY B 1 87 ? 7.59 -2.475 -14 1 97.81 87 GLY B N 1
ATOM 2176 C CA . GLY B 1 87 ? 8.109 -3.305 -12.922 1 97.81 87 GLY B CA 1
ATOM 2177 C C . GLY B 1 87 ? 7.016 -4.004 -12.133 1 97.81 87 GLY B C 1
ATOM 2178 O O . GLY B 1 87 ? 5.914 -3.475 -11.984 1 97.81 87 GLY B O 1
ATOM 2179 N N . PRO B 1 88 ? 7.293 -5.16 -11.641 1 98.75 88 PRO B N 1
ATOM 2180 C CA . PRO B 1 88 ? 6.266 -5.949 -10.953 1 98.75 88 PRO B CA 1
ATOM 2181 C C . PRO B 1 88 ? 5.613 -5.188 -9.805 1 98.75 88 PRO B C 1
ATOM 2183 O O . PRO B 1 88 ? 4.391 -5.25 -9.633 1 98.75 88 PRO B O 1
ATOM 2186 N N . LEU B 1 89 ? 6.414 -4.496 -9.008 1 98.75 89 LEU B N 1
ATOM 2187 C CA . LEU B 1 89 ? 5.867 -3.754 -7.875 1 98.75 89 LEU B CA 1
ATOM 2188 C C . LEU B 1 89 ? 4.848 -2.723 -8.344 1 98.75 89 LEU B C 1
ATOM 2190 O O . LEU B 1 89 ? 3.736 -2.654 -7.816 1 98.75 89 LEU B O 1
ATOM 2194 N N . ASP B 1 90 ? 5.16 -1.98 -9.367 1 98.25 90 ASP B N 1
ATOM 2195 C CA . ASP B 1 90 ? 4.273 -0.952 -9.906 1 98.25 90 ASP B CA 1
ATOM 2196 C C . ASP B 1 90 ? 3.029 -1.571 -10.539 1 98.25 90 ASP B C 1
ATOM 2198 O O . ASP B 1 90 ? 1.931 -1.026 -10.422 1 98.25 90 ASP B O 1
ATOM 2202 N N . ALA B 1 91 ? 3.24 -2.637 -11.234 1 98.81 91 ALA B N 1
ATOM 2203 C CA . ALA B 1 91 ? 2.127 -3.314 -11.891 1 98.81 91 ALA B CA 1
ATOM 2204 C C . ALA B 1 91 ? 1.099 -3.795 -10.875 1 98.81 91 ALA B C 1
ATOM 2206 O O . ALA B 1 91 ? -0.106 -3.609 -11.062 1 98.81 91 ALA B O 1
ATOM 2207 N N . VAL B 1 92 ? 1.601 -4.395 -9.805 1 98.94 92 VAL B N 1
ATOM 2208 C CA . VAL B 1 92 ? 0.702 -4.879 -8.766 1 98.94 92 VAL B CA 1
ATOM 2209 C C . VAL B 1 92 ? 0.035 -3.697 -8.062 1 98.94 92 VAL B C 1
ATOM 2211 O O . VAL B 1 92 ? -1.185 -3.686 -7.879 1 98.94 92 VAL B O 1
ATOM 2214 N N . ALA B 1 93 ? 0.813 -2.709 -7.719 1 98.88 93 ALA B N 1
ATOM 2215 C CA . ALA B 1 93 ? 0.293 -1.556 -6.988 1 98.88 93 ALA B CA 1
ATOM 2216 C C . ALA B 1 93 ? -0.788 -0.84 -7.793 1 98.88 93 ALA B C 1
ATOM 2218 O O . ALA B 1 93 ? -1.88 -0.58 -7.281 1 98.88 93 ALA B O 1
ATOM 2219 N N . LEU B 1 94 ? -0.491 -0.552 -9.016 1 98.62 94 LEU B N 1
ATOM 2220 C CA . LEU B 1 94 ? -1.448 0.159 -9.852 1 98.62 94 LEU B CA 1
ATOM 2221 C C . LEU B 1 94 ? -2.729 -0.652 -10.023 1 98.62 94 LEU B C 1
ATOM 2223 O O . LEU B 1 94 ? -3.83 -0.099 -9.977 1 98.62 94 LEU B O 1
ATOM 2227 N N . SER B 1 95 ? -2.58 -1.927 -10.227 1 98.69 95 SER B N 1
ATOM 2228 C CA . SER B 1 95 ? -3.746 -2.783 -10.414 1 98.69 95 SER B CA 1
ATOM 2229 C C . SER B 1 95 ? -4.621 -2.818 -9.172 1 98.69 95 SER B C 1
ATOM 2231 O O . SER B 1 95 ? -5.844 -2.709 -9.258 1 98.69 95 SER B O 1
ATOM 2233 N N . LEU B 1 96 ? -3.963 -2.955 -8.039 1 98.81 96 LEU B N 1
ATOM 2234 C CA . LEU B 1 96 ? -4.719 -3.033 -6.789 1 98.81 96 LEU B CA 1
ATOM 2235 C C . LEU B 1 96 ? -5.379 -1.694 -6.473 1 98.81 96 LEU B C 1
ATOM 2237 O O . LEU B 1 96 ? -6.477 -1.656 -5.914 1 98.81 96 LEU B O 1
ATOM 2241 N N . VAL B 1 97 ? -4.742 -0.598 -6.824 1 98.44 97 VAL B N 1
ATOM 2242 C CA . VAL B 1 97 ? -5.352 0.715 -6.637 1 98.44 97 VAL B CA 1
ATOM 2243 C C . VAL B 1 97 ? -6.551 0.867 -7.574 1 98.44 97 VAL B C 1
ATOM 2245 O O . VAL B 1 97 ? -7.598 1.384 -7.172 1 98.44 97 VAL B O 1
ATOM 2248 N N . ALA B 1 98 ? -6.438 0.401 -8.781 1 97.44 98 ALA B N 1
ATOM 2249 C CA . ALA B 1 98 ? -7.48 0.537 -9.797 1 97.44 98 ALA B CA 1
ATOM 2250 C C . ALA B 1 98 ? -8.688 -0.325 -9.453 1 97.44 98 ALA B C 1
ATOM 2252 O O . ALA B 1 98 ? -9.836 0.122 -9.578 1 97.44 98 ALA B O 1
ATOM 2253 N N . TYR B 1 99 ? -8.453 -1.525 -9.008 1 97.31 99 TYR B N 1
ATOM 2254 C CA . TYR B 1 99 ? -9.539 -2.465 -8.758 1 97.31 99 TYR B CA 1
ATOM 2255 C C . TYR B 1 99 ? -10.141 -2.246 -7.371 1 97.31 99 TYR B C 1
ATOM 2257 O O . TYR B 1 99 ? -11.359 -2.34 -7.195 1 97.31 99 TYR B O 1
ATOM 2265 N N . GLY B 1 100 ? -9.203 -1.994 -6.375 1 97.44 100 GLY B N 1
ATOM 2266 C CA . GLY B 1 100 ? -9.648 -1.98 -4.988 1 97.44 100 GLY B CA 1
ATOM 2267 C C . GLY B 1 100 ? -10.141 -3.332 -4.508 1 97.44 100 GLY B C 1
ATOM 2268 O O . GLY B 1 100 ? -9.82 -4.363 -5.102 1 97.44 100 GLY B O 1
ATOM 2269 N N . TYR B 1 101 ? -10.859 -3.307 -3.357 1 97.75 101 TYR B N 1
ATOM 2270 C CA . TYR B 1 101 ? -11.453 -4.52 -2.809 1 97.75 101 TYR B CA 1
ATOM 2271 C C . TYR B 1 101 ? -12.68 -4.938 -3.611 1 97.75 101 TYR B C 1
ATOM 2273 O O . TYR B 1 101 ? -13.172 -4.172 -4.445 1 97.75 101 TYR B O 1
ATOM 2281 N N . GLU B 1 102 ? -13.086 -6.176 -3.441 1 95.5 102 GLU B N 1
ATOM 2282 C CA . GLU B 1 102 ? -14.305 -6.641 -4.098 1 95.5 102 GLU B CA 1
ATOM 2283 C C . GLU B 1 102 ? -15.539 -5.957 -3.516 1 95.5 102 GLU B C 1
ATOM 2285 O O . GLU B 1 102 ? -15.641 -5.777 -2.301 1 95.5 102 GLU B O 1
ATOM 2290 N N . ARG B 1 103 ? -16.484 -5.555 -4.406 1 91.81 103 ARG B N 1
ATOM 2291 C CA . ARG B 1 103 ? -17.688 -4.848 -3.971 1 91.81 103 ARG B CA 1
ATOM 2292 C C . ARG B 1 103 ? -18.812 -5.824 -3.621 1 91.81 103 ARG B C 1
ATOM 2294 O O . ARG B 1 103 ? -19.938 -5.695 -4.113 1 91.81 103 ARG B O 1
ATOM 2301 N N . ASP B 1 104 ? -18.422 -6.828 -2.807 1 90.19 104 ASP B N 1
ATOM 2302 C CA . ASP B 1 104 ? -19.391 -7.77 -2.232 1 90.19 104 ASP B CA 1
ATOM 2303 C C . ASP B 1 104 ? -19.734 -7.387 -0.795 1 90.19 104 ASP B C 1
ATOM 2305 O O . ASP B 1 104 ? -19.312 -6.34 -0.305 1 90.19 104 ASP B O 1
ATOM 2309 N N . ASP B 1 105 ? -20.625 -8.164 -0.176 1 90.62 105 ASP B N 1
ATOM 2310 C CA . ASP B 1 105 ? -21.109 -7.828 1.156 1 90.62 105 ASP B CA 1
ATOM 2311 C C . ASP B 1 105 ? -19.984 -7.859 2.186 1 90.62 105 ASP B C 1
ATOM 2313 O O . ASP B 1 105 ? -20.031 -7.152 3.193 1 90.62 105 ASP B O 1
ATOM 2317 N N . LEU B 1 106 ? -18.938 -8.656 1.849 1 93.06 106 LEU B N 1
ATOM 2318 C CA . LEU B 1 106 ? -17.859 -8.852 2.816 1 93.06 106 LEU B CA 1
ATOM 2319 C C . LEU B 1 106 ? -16.719 -7.883 2.547 1 93.06 106 LEU B C 1
ATOM 2321 O O . LEU B 1 106 ? -15.75 -7.836 3.312 1 93.06 106 LEU B O 1
ATOM 2325 N N . ARG B 1 107 ? -16.875 -7.035 1.463 1 96.19 107 ARG B N 1
ATOM 2326 C CA . ARG B 1 107 ? -15.758 -6.18 1.066 1 96.19 107 ARG B CA 1
ATOM 2327 C C . ARG B 1 107 ? -14.453 -6.969 1.003 1 96.19 107 ARG B C 1
ATOM 2329 O O . ARG B 1 107 ? -13.453 -6.57 1.599 1 96.19 107 ARG B O 1
ATOM 2336 N N . THR B 1 108 ? -14.484 -8.086 0.323 1 97.38 108 THR B N 1
ATOM 2337 C CA . THR B 1 108 ? -13.375 -9.031 0.277 1 97.38 108 THR B CA 1
ATOM 2338 C C . THR B 1 108 ? -12.133 -8.383 -0.322 1 97.38 108 THR B C 1
ATOM 2340 O O . THR B 1 108 ? -12.203 -7.781 -1.396 1 97.38 108 THR B O 1
ATOM 2343 N N . PRO B 1 109 ? -11.008 -8.531 0.376 1 98.62 109 PRO B N 1
ATOM 2344 C CA . PRO B 1 109 ? -9.773 -7.965 -0.179 1 98.62 109 PRO B CA 1
ATOM 2345 C C . PRO B 1 109 ? -9.352 -8.633 -1.483 1 98.62 109 PRO B C 1
ATOM 2347 O O . PRO B 1 109 ? -9.617 -9.82 -1.685 1 98.62 109 PRO B O 1
ATOM 2350 N N . ARG B 1 110 ? -8.727 -7.816 -2.371 1 98.88 110 ARG B N 1
ATOM 2351 C CA . ARG B 1 110 ? -7.992 -8.383 -3.496 1 98.88 110 ARG B CA 1
ATOM 2352 C C . ARG B 1 110 ? -6.523 -8.594 -3.139 1 98.88 110 ARG B C 1
ATOM 2354 O O . ARG B 1 110 ? -5.91 -7.738 -2.498 1 98.88 110 ARG B O 1
ATOM 2361 N N . ILE B 1 111 ? -6.059 -9.781 -3.449 1 98.94 111 ILE B N 1
ATOM 2362 C CA . ILE B 1 111 ? -4.676 -10.133 -3.15 1 98.94 111 ILE B CA 1
ATOM 2363 C C . ILE B 1 111 ? -3.973 -10.594 -4.426 1 98.94 111 ILE B C 1
ATOM 2365 O O . ILE B 1 111 ? -4.617 -11.086 -5.355 1 98.94 111 ILE B O 1
ATOM 2369 N N . ALA B 1 112 ? -2.676 -10.375 -4.453 1 98.94 112 ALA B N 1
ATOM 2370 C CA . ALA B 1 112 ? -1.909 -10.719 -5.648 1 98.94 112 ALA B CA 1
ATOM 2371 C C . ALA B 1 112 ? -0.459 -11.039 -5.293 1 98.94 112 ALA B C 1
ATOM 2373 O O . ALA B 1 112 ? 0.043 -10.609 -4.254 1 98.94 112 ALA B O 1
ATOM 2374 N N . GLY B 1 113 ? 0.196 -11.789 -6.121 1 98.94 113 GLY B N 1
ATOM 2375 C CA . GLY B 1 113 ? 1.615 -12.094 -6.066 1 98.94 113 GLY B CA 1
ATOM 2376 C C . GLY B 1 113 ? 2.262 -12.188 -7.434 1 98.94 113 GLY B C 1
ATOM 2377 O O . GLY B 1 113 ? 1.6 -12.523 -8.422 1 98.94 113 GLY B O 1
ATOM 2378 N N . VAL B 1 114 ? 3.479 -11.836 -7.5 1 98.94 114 VAL B N 1
ATOM 2379 C CA . VAL B 1 114 ? 4.289 -11.977 -8.703 1 98.94 114 VAL B CA 1
ATOM 2380 C C . VAL B 1 114 ? 5.676 -12.492 -8.344 1 98.94 114 VAL B C 1
ATOM 2382 O O . VAL B 1 114 ? 6.254 -12.086 -7.332 1 98.94 114 VAL B O 1
ATOM 2385 N N . VAL B 1 115 ? 6.152 -13.406 -9.109 1 98.88 115 VAL B N 1
ATOM 2386 C CA . VAL B 1 115 ? 7.574 -13.734 -9.039 1 98.88 115 VAL B CA 1
ATOM 2387 C C . VAL B 1 115 ? 8.266 -13.359 -10.344 1 98.88 115 VAL B C 1
ATOM 2389 O O . VAL B 1 115 ? 7.688 -13.516 -11.422 1 98.88 115 VAL B O 1
ATOM 2392 N N . SER B 1 116 ? 9.367 -12.82 -10.281 1 97.38 116 SER B N 1
ATOM 2393 C CA . SER B 1 116 ? 10.258 -12.453 -11.375 1 97.38 116 SER B CA 1
ATOM 2394 C C . SER B 1 116 ? 11.719 -12.477 -10.945 1 97.38 116 SER B C 1
ATOM 2396 O O . SER B 1 116 ? 12.094 -11.797 -9.984 1 97.38 116 SER B O 1
ATOM 2398 N N . GLY B 1 117 ? 12.57 -13.203 -11.695 1 94.88 117 GLY B N 1
ATOM 2399 C CA . GLY B 1 117 ? 13.914 -13.438 -11.18 1 94.88 117 GLY B CA 1
ATOM 2400 C C . GLY B 1 117 ? 13.922 -14.109 -9.82 1 94.88 117 GLY B C 1
ATOM 2401 O O . GLY B 1 117 ? 13.289 -15.148 -9.633 1 94.88 117 GLY B O 1
ATOM 2402 N N . ARG B 1 118 ? 14.641 -13.562 -8.82 1 95.94 118 ARG B N 1
ATOM 2403 C CA . ARG B 1 118 ? 14.695 -14.078 -7.453 1 95.94 118 ARG B CA 1
ATOM 2404 C C . ARG B 1 118 ? 13.945 -13.164 -6.492 1 95.94 118 ARG B C 1
ATOM 2406 O O . ARG B 1 118 ? 14.344 -13.016 -5.336 1 95.94 118 ARG B O 1
ATOM 2413 N N . SER B 1 119 ? 12.953 -12.492 -7.062 1 97.94 119 SER B N 1
ATOM 2414 C CA . SER B 1 119 ? 12.148 -11.586 -6.25 1 97.94 119 SER B CA 1
ATOM 2415 C C . SER B 1 119 ? 10.664 -11.906 -6.379 1 97.94 119 SER B C 1
ATOM 2417 O O . SER B 1 119 ? 10.242 -12.539 -7.348 1 97.94 119 SER B O 1
ATOM 2419 N N . ALA B 1 120 ? 10.023 -11.5 -5.418 1 98.88 120 ALA B N 1
ATOM 2420 C CA . ALA B 1 120 ? 8.562 -11.609 -5.406 1 98.88 120 ALA B CA 1
ATOM 2421 C C . ALA B 1 120 ? 7.914 -10.289 -4.984 1 98.88 120 ALA B C 1
ATOM 2423 O O . ALA B 1 120 ? 8.57 -9.43 -4.398 1 98.88 120 ALA B O 1
ATOM 2424 N N . VAL B 1 121 ? 6.734 -10.094 -5.395 1 98.94 121 VAL B N 1
ATOM 2425 C CA . VAL B 1 121 ? 5.879 -9.016 -4.91 1 98.94 121 VAL B CA 1
ATOM 2426 C C . VAL B 1 121 ? 4.586 -9.602 -4.344 1 98.94 121 VAL B C 1
ATOM 2428 O O . VAL B 1 121 ? 3.994 -10.508 -4.938 1 98.94 121 VAL B O 1
ATOM 2431 N N . LEU B 1 122 ? 4.215 -9.188 -3.191 1 98.94 122 LEU B N 1
ATOM 2432 C CA . LEU B 1 122 ? 2.885 -9.461 -2.658 1 98.94 122 LEU B CA 1
ATOM 2433 C C . LEU B 1 122 ? 2.08 -8.18 -2.502 1 98.94 122 LEU B C 1
ATOM 2435 O O . LEU B 1 122 ? 2.643 -7.121 -2.203 1 98.94 122 LEU B O 1
ATOM 2439 N N . GLY B 1 123 ? 0.815 -8.281 -2.693 1 98.94 123 GLY B N 1
ATOM 2440 C CA . GLY B 1 123 ? -0.059 -7.129 -2.547 1 98.94 123 GLY B CA 1
ATOM 2441 C C . GLY B 1 123 ? -1.432 -7.488 -2.008 1 98.94 123 GLY B C 1
ATOM 2442 O O . GLY B 1 123 ? -1.899 -8.617 -2.182 1 98.94 123 GLY B O 1
ATOM 2443 N N . ILE B 1 124 ? -2.035 -6.516 -1.397 1 98.94 124 ILE B N 1
ATOM 2444 C CA . ILE B 1 124 ? -3.4 -6.637 -0.901 1 98.94 124 ILE B CA 1
ATOM 2445 C C . ILE B 1 124 ? -4.109 -5.289 -1.01 1 98.94 124 ILE B C 1
ATOM 2447 O O . ILE B 1 124 ? -3.516 -4.246 -0.738 1 98.94 124 ILE B O 1
ATOM 2451 N N . ALA B 1 125 ? -5.266 -5.266 -1.534 1 98.81 125 ALA B N 1
ATOM 2452 C CA . ALA B 1 125 ? -6.199 -4.141 -1.475 1 98.81 125 ALA B CA 1
ATOM 2453 C C . ALA B 1 125 ? -7.422 -4.488 -0.634 1 98.81 125 ALA B C 1
ATOM 2455 O O . ALA B 1 125 ? -8.336 -5.168 -1.108 1 98.81 125 ALA B O 1
ATOM 2456 N N . ALA B 1 126 ? -7.406 -4.09 0.637 1 98.56 126 ALA B N 1
ATOM 2457 C CA . ALA B 1 126 ? -8.57 -4.18 1.517 1 98.56 126 ALA B CA 1
ATOM 2458 C C . ALA B 1 126 ? -9.367 -2.879 1.505 1 98.56 126 ALA B C 1
ATOM 2460 O O . ALA B 1 126 ? -8.969 -1.904 0.862 1 98.56 126 ALA B O 1
ATOM 2461 N N . HIS B 1 127 ? -10.516 -2.846 2.221 1 97.31 127 HIS B N 1
ATOM 2462 C CA . HIS B 1 127 ? -11.383 -1.675 2.203 1 97.31 127 HIS B CA 1
ATOM 2463 C C . HIS B 1 127 ? -10.711 -0.477 2.861 1 97.31 127 HIS B C 1
ATOM 2465 O O . HIS B 1 127 ? -11 0.671 2.523 1 97.31 127 HIS B O 1
ATOM 2471 N N . ASP B 1 128 ? -9.742 -0.769 3.742 1 97.88 128 ASP B N 1
ATOM 2472 C CA . ASP B 1 128 ? -9.141 0.327 4.5 1 97.88 128 ASP B CA 1
ATOM 2473 C C . ASP B 1 128 ? -7.625 0.358 4.316 1 97.88 128 ASP B C 1
ATOM 2475 O O . ASP B 1 128 ? -6.926 1.097 5.012 1 97.88 128 ASP B O 1
ATOM 2479 N N . GLU B 1 129 ? -7.137 -0.451 3.361 1 98.5 129 GLU B N 1
ATOM 2480 C CA . GLU B 1 129 ? -5.688 -0.506 3.195 1 98.5 129 GLU B CA 1
ATOM 2481 C C . GLU B 1 129 ? -5.309 -1.008 1.805 1 98.5 129 GLU B C 1
ATOM 2483 O O . GLU B 1 129 ? -5.969 -1.896 1.26 1 98.5 129 GLU B O 1
ATOM 2488 N N . ILE B 1 130 ? -4.305 -0.458 1.223 1 98.81 130 ILE B N 1
ATOM 2489 C CA . ILE B 1 130 ? -3.582 -1.006 0.08 1 98.81 130 ILE B CA 1
ATOM 2490 C C . ILE B 1 130 ? -2.107 -1.175 0.436 1 98.81 130 ILE B C 1
ATOM 2492 O O . ILE B 1 130 ? -1.473 -0.244 0.938 1 98.81 130 ILE B O 1
ATOM 2496 N N . ARG B 1 131 ? -1.604 -2.369 0.243 1 98.81 131 ARG B N 1
ATOM 2497 C CA . ARG B 1 131 ? -0.21 -2.662 0.563 1 98.81 131 ARG B CA 1
ATOM 2498 C C . ARG B 1 131 ? 0.423 -3.545 -0.507 1 98.81 131 ARG B C 1
ATOM 2500 O O . ARG B 1 131 ? -0.175 -4.531 -0.939 1 98.81 131 ARG B O 1
ATOM 2507 N N . VAL B 1 132 ? 1.534 -3.17 -1.002 1 98.88 132 VAL B N 1
ATOM 2508 C CA . VAL B 1 132 ? 2.336 -3.939 -1.947 1 98.88 132 VAL B CA 1
ATOM 2509 C C . VAL B 1 132 ? 3.801 -3.93 -1.512 1 98.88 132 VAL B C 1
ATOM 2511 O O . VAL B 1 132 ? 4.344 -2.877 -1.17 1 98.88 132 VAL B O 1
ATOM 2514 N N . ARG B 1 133 ? 4.461 -5.055 -1.528 1 98.81 133 ARG B N 1
ATOM 2515 C CA . ARG B 1 133 ? 5.832 -5.152 -1.037 1 98.81 133 ARG B CA 1
ATOM 2516 C C . ARG B 1 133 ? 6.664 -6.09 -1.906 1 98.81 133 ARG B C 1
ATOM 2518 O O . ARG B 1 133 ? 6.191 -7.16 -2.297 1 98.81 133 ARG B O 1
ATOM 2525 N N . LYS B 1 134 ? 7.801 -5.672 -2.225 1 98.81 134 LYS B N 1
ATOM 2526 C CA . LYS B 1 134 ? 8.789 -6.527 -2.881 1 98.81 134 LYS B CA 1
ATOM 2527 C C . LYS B 1 134 ? 9.578 -7.34 -1.858 1 98.81 134 LYS B C 1
ATOM 2529 O O . LYS B 1 134 ? 9.945 -6.828 -0.799 1 98.81 134 LYS B O 1
ATOM 2534 N N . ILE B 1 135 ? 9.797 -8.562 -2.119 1 98.56 135 ILE B N 1
ATOM 2535 C CA . ILE B 1 135 ? 10.523 -9.484 -1.254 1 98.56 135 ILE B CA 1
ATOM 2536 C C . ILE B 1 135 ? 11.641 -10.164 -2.045 1 98.56 135 ILE B C 1
ATOM 2538 O O . ILE B 1 135 ? 11.398 -10.75 -3.1 1 98.56 135 ILE B O 1
ATOM 2542 N N . GLU B 1 136 ? 12.859 -10.094 -1.591 1 98.25 136 GLU B N 1
ATOM 2543 C CA . GLU B 1 136 ? 13.93 -10.898 -2.168 1 98.25 136 GLU B CA 1
ATOM 2544 C C . GLU B 1 136 ? 13.883 -12.328 -1.644 1 98.25 136 GLU B C 1
ATOM 2546 O O . GLU B 1 136 ? 13.883 -12.555 -0.431 1 98.25 136 GLU B O 1
ATOM 2551 N N . LEU B 1 137 ? 13.883 -13.219 -2.582 1 97.88 137 LEU B N 1
ATOM 2552 C CA . LEU B 1 137 ? 13.672 -14.617 -2.207 1 97.88 137 LEU B CA 1
ATOM 2553 C C . LEU B 1 137 ? 15 -15.352 -2.1 1 97.88 137 LEU B C 1
ATOM 2555 O O . LEU B 1 137 ? 15.867 -15.219 -2.969 1 97.88 137 LEU B O 1
ATOM 2559 N N . GLN B 1 138 ? 15.086 -16.062 -1.028 1 97.06 138 GLN B N 1
ATOM 2560 C CA . GLN B 1 138 ? 16.156 -17.047 -0.865 1 97.06 138 GLN B CA 1
ATOM 2561 C C . GLN B 1 138 ? 15.602 -18.469 -0.966 1 97.06 138 GLN B C 1
ATOM 2563 O O . GLN B 1 138 ? 14.383 -18.672 -0.886 1 97.06 138 GLN B O 1
ATOM 2568 N N . ASP B 1 139 ? 16.5 -19.391 -1.169 1 96.19 139 ASP B N 1
ATOM 2569 C CA . ASP B 1 139 ? 16.078 -20.781 -1.223 1 96.19 139 ASP B CA 1
ATOM 2570 C C . ASP B 1 139 ? 15.266 -21.156 0.015 1 96.19 139 ASP B C 1
ATOM 2572 O O . ASP B 1 139 ? 15.703 -20.922 1.145 1 96.19 139 ASP B O 1
ATOM 2576 N N . GLY B 1 140 ? 14.133 -21.734 -0.248 1 96.56 140 GLY B N 1
ATOM 2577 C CA . GLY B 1 140 ? 13.305 -22.203 0.849 1 96.56 140 GLY B CA 1
ATOM 2578 C C . GLY B 1 140 ? 12.297 -21.188 1.324 1 96.56 140 GLY B C 1
ATOM 2579 O O . GLY B 1 140 ? 11.414 -21.484 2.129 1 96.56 140 GLY B O 1
ATOM 2580 N N . ASP B 1 141 ? 12.43 -19.953 0.843 1 97.75 141 ASP B N 1
ATOM 2581 C CA . ASP B 1 141 ? 11.492 -18.906 1.25 1 97.75 141 ASP B CA 1
ATOM 2582 C C . ASP B 1 141 ? 10.102 -19.172 0.682 1 97.75 141 ASP B C 1
ATOM 2584 O O . ASP B 1 141 ? 9.969 -19.609 -0.462 1 97.75 141 ASP B O 1
ATOM 2588 N N . ALA B 1 142 ? 9.133 -18.938 1.445 1 98.44 142 ALA B N 1
ATOM 2589 C CA . ALA B 1 142 ? 7.73 -18.922 1.035 1 98.44 142 ALA B CA 1
ATOM 2590 C C . ALA B 1 142 ? 6.934 -17.906 1.848 1 98.44 142 ALA B C 1
ATOM 2592 O O . ALA B 1 142 ? 7.086 -17.812 3.068 1 98.44 142 ALA B O 1
ATOM 2593 N N . TRP B 1 143 ? 6.188 -17.109 1.167 1 98.75 143 TRP B N 1
ATOM 2594 C CA . TRP B 1 143 ? 5.363 -16.078 1.785 1 98.75 143 TRP B CA 1
ATOM 2595 C C . TRP B 1 143 ? 3.914 -16.188 1.322 1 98.75 143 TRP B C 1
ATOM 2597 O O . TRP B 1 143 ? 3.648 -16.594 0.186 1 98.75 143 TRP B O 1
ATOM 2607 N N . MET B 1 144 ? 2.996 -15.852 2.152 1 98.81 144 MET B N 1
ATOM 2608 C CA . MET B 1 144 ? 1.594 -15.906 1.746 1 98.81 144 MET B CA 1
ATOM 2609 C C . MET B 1 144 ? 0.84 -14.672 2.229 1 98.81 144 MET B C 1
ATOM 2611 O O . MET B 1 144 ? 1.292 -13.984 3.145 1 98.81 144 MET B O 1
ATOM 2615 N N . VAL B 1 145 ? -0.231 -14.367 1.626 1 98.88 145 VAL B N 1
ATOM 2616 C CA . VAL B 1 145 ? -1.269 -13.438 2.066 1 98.88 145 VAL B CA 1
ATOM 2617 C C . VAL B 1 145 ? -2.646 -14.023 1.764 1 98.88 145 VAL B C 1
ATOM 2619 O O . VAL B 1 145 ? -2.84 -14.672 0.733 1 98.88 145 VAL B O 1
ATOM 2622 N N . ALA B 1 146 ? -3.562 -13.898 2.674 1 98.81 146 ALA B N 1
ATOM 2623 C CA . ALA B 1 146 ? -4.922 -14.406 2.508 1 98.81 146 ALA B CA 1
ATOM 2624 C C . ALA B 1 146 ? -5.945 -13.281 2.615 1 98.81 146 ALA B C 1
ATOM 2626 O O . ALA B 1 146 ? -5.617 -12.172 3.039 1 98.81 146 ALA B O 1
ATOM 2627 N N . THR B 1 147 ? -7.141 -13.562 2.188 1 98.31 147 THR B N 1
ATOM 2628 C CA . THR B 1 147 ? -8.172 -12.539 2.137 1 98.31 147 THR B CA 1
ATOM 2629 C C . THR B 1 147 ? -8.68 -12.203 3.539 1 98.31 147 THR B C 1
ATOM 2631 O O . THR B 1 147 ? -9.055 -11.062 3.814 1 98.31 147 THR B O 1
ATOM 2634 N N . TYR B 1 148 ? -8.68 -13.25 4.383 1 97.06 148 TYR B N 1
ATOM 2635 C CA . TYR B 1 148 ? -9.188 -13.023 5.73 1 97.06 148 TYR B CA 1
ATOM 2636 C C . TYR B 1 148 ? -8.195 -13.516 6.777 1 97.06 148 TYR B C 1
ATOM 2638 O O . TYR B 1 148 ? -7.457 -14.469 6.539 1 97.06 148 TYR B O 1
ATOM 2646 N N . GLU B 1 149 ? -8.203 -12.898 7.918 1 95.38 149 GLU B N 1
ATOM 2647 C CA . GLU B 1 149 ? -7.496 -13.273 9.141 1 95.38 149 GLU B CA 1
ATOM 2648 C C . GLU B 1 149 ? -5.984 -13.18 8.953 1 95.38 149 GLU B C 1
ATOM 2650 O O . GLU B 1 149 ? -5.262 -12.781 9.867 1 95.38 149 GLU B O 1
ATOM 2655 N N . LYS B 1 150 ? -5.453 -13.57 7.891 1 96.12 150 LYS B N 1
ATOM 2656 C CA . LYS B 1 150 ? -4.023 -13.562 7.59 1 96.12 150 LYS B CA 1
ATOM 2657 C C . LYS B 1 150 ? -3.705 -12.602 6.445 1 96.12 150 LYS B C 1
ATOM 2659 O O . LYS B 1 150 ? -3.119 -13 5.438 1 96.12 150 LYS B O 1
ATOM 2664 N N . THR B 1 151 ? -4.008 -11.359 6.703 1 96.06 151 THR B N 1
ATOM 2665 C CA . THR B 1 151 ? -3.908 -10.344 5.66 1 96.06 151 THR B CA 1
ATOM 2666 C C . THR B 1 151 ? -2.512 -9.727 5.641 1 96.06 151 THR B C 1
ATOM 2668 O O . THR B 1 151 ? -2.244 -8.812 4.859 1 96.06 151 THR B O 1
ATOM 2671 N N . GLY B 1 152 ? -1.686 -10.219 6.523 1 95 152 GLY B N 1
ATOM 2672 C CA . GLY B 1 152 ? -0.292 -9.805 6.484 1 95 152 GLY B CA 1
ATOM 2673 C C . GLY B 1 152 ? 0.551 -10.641 5.539 1 95 152 GLY B C 1
ATOM 2674 O O . GLY B 1 152 ? 0.119 -11.703 5.086 1 95 152 GLY B O 1
ATOM 2675 N N . PHE B 1 153 ? 1.65 -10.094 5.078 1 98 153 PHE B N 1
ATOM 2676 C CA . PHE B 1 153 ? 2.623 -10.867 4.312 1 98 153 PHE B CA 1
ATOM 2677 C C . PHE B 1 153 ? 3.508 -11.695 5.238 1 98 153 PHE B C 1
ATOM 2679 O O . PHE B 1 153 ? 4.445 -11.164 5.844 1 98 153 PHE B O 1
ATOM 2686 N N . GLU B 1 154 ? 3.15 -12.953 5.34 1 97.94 154 GLU B N 1
ATOM 2687 C CA . GLU B 1 154 ? 3.818 -13.75 6.359 1 97.94 154 GLU B CA 1
ATOM 2688 C C . GLU B 1 154 ? 4.531 -14.953 5.746 1 97.94 154 GLU B C 1
ATOM 2690 O O . GLU B 1 154 ? 4.082 -15.492 4.734 1 97.94 154 GLU B O 1
ATOM 2695 N N . PRO B 1 155 ? 5.617 -15.367 6.406 1 97.88 155 PRO B N 1
ATOM 2696 C CA . PRO B 1 155 ? 6.254 -16.609 5.957 1 97.88 155 PRO B CA 1
ATOM 2697 C C . PRO B 1 155 ? 5.379 -17.828 6.184 1 97.88 155 PRO B C 1
ATOM 2699 O O . PRO B 1 155 ? 4.602 -17.875 7.141 1 97.88 155 PRO B O 1
ATOM 2702 N N . VAL B 1 156 ? 5.496 -18.766 5.332 1 97.44 156 VAL B N 1
ATOM 2703 C CA . VAL B 1 156 ? 4.762 -20.016 5.453 1 97.44 156 VAL B CA 1
ATOM 2704 C C . VAL B 1 156 ? 5.668 -21.188 5.078 1 97.44 156 VAL B C 1
ATOM 2706 O O . VAL B 1 156 ? 6.57 -21.031 4.25 1 97.44 156 VAL B O 1
ATOM 2709 N N . SER B 1 157 ? 5.484 -22.234 5.797 1 92.44 157 SER B N 1
ATOM 2710 C CA . SER B 1 157 ? 6.25 -23.422 5.461 1 92.44 157 SER B CA 1
ATOM 2711 C C . SER B 1 157 ? 5.668 -24.125 4.242 1 92.44 157 SER B C 1
ATOM 2713 O O . SER B 1 157 ? 4.535 -24.609 4.281 1 92.44 157 SER B O 1
ATOM 2715 N N . MET B 1 158 ? 6.383 -24.078 3.221 1 91.81 158 MET B N 1
ATOM 2716 C CA . MET B 1 158 ? 5.992 -24.719 1.967 1 91.81 158 MET B CA 1
ATOM 2717 C C . MET B 1 158 ? 7.121 -25.594 1.429 1 91.81 158 MET B C 1
ATOM 2719 O O . MET B 1 158 ? 8.289 -25.203 1.473 1 91.81 158 MET B O 1
ATOM 2723 N N . GLU B 1 159 ? 6.703 -26.766 1.038 1 85.62 159 GLU B N 1
ATOM 2724 C CA . GLU B 1 159 ? 7.688 -27.656 0.423 1 85.62 159 GLU B CA 1
ATOM 2725 C C . GLU B 1 159 ? 7.223 -28.125 -0.954 1 85.62 159 GLU B C 1
ATOM 2727 O O . GLU B 1 159 ? 6.039 -28.391 -1.155 1 85.62 159 GLU B O 1
ATOM 2732 N N . GLY B 1 160 ? 8.164 -28.094 -1.911 1 92.56 160 GLY B N 1
ATOM 2733 C CA . GLY B 1 160 ? 7.844 -28.625 -3.227 1 92.56 160 GLY B CA 1
ATOM 2734 C C . GLY B 1 160 ? 8.945 -28.406 -4.246 1 92.56 160 GLY B C 1
ATOM 2735 O O . GLY B 1 160 ? 9.719 -27.453 -4.137 1 92.56 160 GLY B O 1
ATOM 2736 N N . ALA B 1 161 ? 8.961 -29.344 -5.16 1 95.31 161 ALA B N 1
ATOM 2737 C CA . ALA B 1 161 ? 9.984 -29.266 -6.203 1 95.31 161 ALA B CA 1
ATOM 2738 C C . ALA B 1 161 ? 9.344 -29.188 -7.59 1 95.31 161 ALA B C 1
ATOM 2740 O O . ALA B 1 161 ? 10.031 -29.344 -8.602 1 95.31 161 ALA B O 1
ATOM 2741 N N . SER B 1 162 ? 8.055 -29.031 -7.574 1 97.94 162 SER B N 1
ATOM 2742 C CA . SER B 1 162 ? 7.301 -28.922 -8.812 1 97.94 162 SER B CA 1
ATOM 2743 C C . SER B 1 162 ? 5.992 -28.172 -8.602 1 97.94 162 SER B C 1
ATOM 2745 O O . SER B 1 162 ? 5.586 -27.938 -7.461 1 97.94 162 SER B O 1
ATOM 2747 N N . ALA B 1 163 ? 5.391 -27.781 -9.695 1 98.5 163 ALA B N 1
ATOM 2748 C CA . ALA B 1 163 ? 4.094 -27.109 -9.594 1 98.5 163 ALA B CA 1
ATOM 2749 C C . ALA B 1 163 ? 3.076 -28 -8.883 1 98.5 163 ALA B C 1
ATOM 2751 O O . ALA B 1 163 ? 2.322 -27.531 -8.031 1 98.5 163 ALA B O 1
ATOM 2752 N N . SER B 1 164 ? 3.094 -29.266 -9.25 1 98.44 164 SER B N 1
ATOM 2753 C CA . SER B 1 164 ? 2.148 -30.203 -8.664 1 98.44 164 SER B CA 1
ATOM 2754 C C . SER B 1 164 ? 2.365 -30.344 -7.16 1 98.44 164 SER B C 1
ATOM 2756 O O . SER B 1 164 ? 1.404 -30.344 -6.387 1 98.44 164 SER B O 1
ATOM 2758 N N . SER B 1 165 ? 3.602 -30.469 -6.73 1 98.12 165 SER B N 1
ATOM 2759 C CA . SER B 1 165 ? 3.887 -30.625 -5.309 1 98.12 165 SER B CA 1
ATOM 2760 C C . SER B 1 165 ? 3.541 -29.344 -4.539 1 98.12 165 SER B C 1
ATOM 2762 O O . SER B 1 165 ? 3.064 -29.406 -3.404 1 98.12 165 SER B O 1
ATOM 2764 N N . ILE B 1 166 ? 3.781 -28.172 -5.117 1 98.44 166 ILE B N 1
ATOM 2765 C CA . ILE B 1 166 ? 3.432 -26.922 -4.473 1 98.44 166 ILE B CA 1
ATOM 2766 C C . ILE B 1 166 ? 1.915 -26.812 -4.336 1 98.44 166 ILE B C 1
ATOM 2768 O O . ILE B 1 166 ? 1.404 -26.438 -3.277 1 98.44 166 ILE B O 1
ATOM 2772 N N . ALA B 1 167 ? 1.196 -27.109 -5.414 1 98.75 167 ALA B N 1
ATOM 2773 C CA . ALA B 1 167 ? -0.263 -27.047 -5.379 1 98.75 167 ALA B CA 1
ATOM 2774 C C . ALA B 1 167 ? -0.82 -27.938 -4.27 1 98.75 167 ALA B C 1
ATOM 2776 O O . ALA B 1 167 ? -1.701 -27.516 -3.516 1 98.75 167 ALA B O 1
ATOM 2777 N N . ARG B 1 168 ? -0.287 -29.125 -4.195 1 98.12 168 ARG B N 1
ATOM 2778 C CA . ARG B 1 168 ? -0.755 -30.062 -3.176 1 98.12 168 ARG B CA 1
ATOM 2779 C C . ARG B 1 168 ? -0.422 -29.547 -1.775 1 98.12 168 ARG B C 1
ATOM 2781 O O . ARG B 1 168 ? -1.239 -29.672 -0.859 1 98.12 168 ARG B O 1
ATOM 2788 N N . SER B 1 169 ? 0.782 -29.078 -1.626 1 97.94 169 SER B N 1
ATOM 2789 C CA . SER B 1 169 ? 1.2 -28.547 -0.338 1 97.94 169 SER B CA 1
ATOM 2790 C C . SER B 1 169 ? 0.312 -27.375 0.088 1 97.94 169 SER B C 1
ATOM 2792 O O . SER B 1 169 ? -0.038 -27.25 1.264 1 97.94 169 SER B O 1
ATOM 2794 N N . LEU B 1 170 ? -0.048 -26.5 -0.849 1 98.06 170 LEU B N 1
ATOM 2795 C CA . LEU B 1 170 ? -0.916 -25.359 -0.573 1 98.06 170 LEU B CA 1
ATOM 2796 C C . LEU B 1 170 ? -2.295 -25.828 -0.119 1 98.06 170 LEU B C 1
ATOM 2798 O O . LEU B 1 170 ? -2.859 -25.281 0.829 1 98.06 170 LEU B O 1
ATOM 2802 N N . PHE B 1 171 ? -2.803 -26.797 -0.833 1 98.19 171 PHE B N 1
ATOM 2803 C CA . PHE B 1 171 ? -4.102 -27.359 -0.472 1 98.19 171 PHE B CA 1
ATOM 2804 C C . PHE B 1 171 ? -4.078 -27.906 0.953 1 98.19 171 PHE B C 1
ATOM 2806 O O . PHE B 1 171 ? -5.07 -27.797 1.678 1 98.19 171 PHE B O 1
ATOM 2813 N N . GLY B 1 172 ? -2.971 -28.391 1.332 1 97.38 172 GLY B N 1
ATOM 2814 C CA . GLY B 1 172 ? -2.84 -29.078 2.604 1 97.38 172 GLY B CA 1
ATOM 2815 C C . GLY B 1 172 ? -2.568 -28.141 3.768 1 97.38 172 GLY B C 1
ATOM 2816 O O . GLY B 1 172 ? -2.479 -28.578 4.914 1 97.38 172 GLY B O 1
ATOM 2817 N N . LEU B 1 173 ? -2.367 -26.875 3.543 1 97.56 173 LEU B N 1
ATOM 2818 C CA . LEU B 1 173 ? -2.186 -25.938 4.645 1 97.56 173 LEU B CA 1
ATOM 2819 C C . LEU B 1 173 ? -3.324 -26.047 5.652 1 97.56 173 LEU B C 1
ATOM 2821 O O . LEU B 1 173 ? -4.465 -26.328 5.277 1 97.56 173 LEU B O 1
ATOM 2825 N N . PRO B 1 174 ? -3.051 -25.766 6.93 1 97.25 174 PRO B N 1
ATOM 2826 C CA . PRO B 1 174 ? -4.02 -26.047 7.992 1 97.25 174 PRO B CA 1
ATOM 2827 C C . PRO B 1 174 ? -5.074 -24.938 8.125 1 97.25 174 PRO B C 1
ATOM 2829 O O . PRO B 1 174 ? -5.309 -24.438 9.227 1 97.25 174 PRO B O 1
ATOM 2832 N N . PHE B 1 175 ? -5.688 -24.625 7.082 1 97.81 175 PHE B N 1
ATOM 2833 C CA . PHE B 1 175 ? -6.766 -23.656 7.078 1 97.81 175 PHE B CA 1
ATOM 2834 C C . PHE B 1 175 ? -8.078 -24.297 6.637 1 97.81 175 PHE B C 1
ATOM 2836 O O . PHE B 1 175 ? -8.07 -25.266 5.879 1 97.81 175 PHE B O 1
ATOM 2843 N N . GLU B 1 176 ? -9.117 -23.734 6.996 1 98.19 176 GLU B N 1
ATOM 2844 C CA . GLU B 1 176 ? -10.43 -24.359 6.871 1 98.19 176 GLU B CA 1
ATOM 2845 C C . GLU B 1 176 ? -10.969 -24.219 5.449 1 98.19 176 GLU B C 1
ATOM 2847 O O . GLU B 1 176 ? -10.641 -23.266 4.746 1 98.19 176 GLU B O 1
ATOM 2852 N N . ARG B 1 177 ? -11.781 -25.234 4.988 1 98.12 177 ARG B N 1
ATOM 2853 C CA . ARG B 1 177 ? -12.656 -25.25 3.824 1 98.12 177 ARG B CA 1
ATOM 2854 C C . ARG B 1 177 ? -11.852 -25.141 2.531 1 98.12 177 ARG B C 1
ATOM 2856 O O . ARG B 1 177 ? -12.133 -24.281 1.689 1 98.12 177 ARG B O 1
ATOM 2863 N N . PRO B 1 178 ? -10.852 -25.984 2.447 1 98.5 178 PRO B N 1
ATOM 2864 C CA . PRO B 1 178 ? -10.141 -26 1.168 1 98.5 178 PRO B CA 1
ATOM 2865 C C . PRO B 1 178 ? -11.008 -26.5 0.015 1 98.5 178 PRO B C 1
ATOM 2867 O O . PRO B 1 178 ? -11.82 -27.406 0.197 1 98.5 178 PRO B O 1
ATOM 2870 N N . VAL B 1 179 ? -10.867 -25.844 -1.147 1 98.69 179 VAL B N 1
ATOM 2871 C CA . VAL B 1 179 ? -11.68 -26.188 -2.309 1 98.69 179 VAL B CA 1
ATOM 2872 C C . VAL B 1 179 ? -10.789 -26.719 -3.426 1 98.69 179 VAL B C 1
ATOM 2874 O O . VAL B 1 179 ? -10.984 -27.844 -3.908 1 98.69 179 VAL B O 1
ATOM 2877 N N . CYS B 1 180 ? -9.844 -25.984 -3.85 1 98.81 180 CYS B N 1
ATOM 2878 C CA . CYS B 1 180 ? -8.859 -26.359 -4.863 1 98.81 180 CYS B CA 1
ATOM 2879 C C . CYS B 1 180 ? -7.617 -25.484 -4.766 1 98.81 180 CYS B C 1
ATOM 2881 O O . CYS B 1 180 ? -7.586 -24.531 -3.986 1 98.81 180 CYS B O 1
ATOM 2883 N N . SER B 1 181 ? -6.598 -25.844 -5.484 1 98.88 181 SER B N 1
ATOM 2884 C CA . SER B 1 181 ? -5.352 -25.078 -5.484 1 98.88 181 SER B CA 1
ATOM 2885 C C . SER B 1 181 ? -4.633 -25.188 -6.824 1 98.88 181 SER B C 1
ATOM 2887 O O . SER B 1 181 ? -5.023 -25.984 -7.676 1 98.88 181 SER B O 1
ATOM 2889 N N . ALA B 1 182 ? -3.693 -24.359 -7.059 1 98.94 182 ALA B N 1
ATOM 2890 C CA . ALA B 1 182 ? -2.906 -24.281 -8.289 1 98.94 182 ALA B CA 1
ATOM 2891 C C . ALA B 1 182 ? -1.523 -23.703 -8.023 1 98.94 182 ALA B C 1
ATOM 2893 O O . ALA B 1 182 ? -1.299 -23.062 -6.988 1 98.94 182 ALA B O 1
ATOM 2894 N N . ALA B 1 183 ? -0.604 -23.938 -8.969 1 98.94 183 ALA B N 1
ATOM 2895 C CA . ALA B 1 183 ? 0.737 -23.375 -8.836 1 98.94 183 ALA B CA 1
ATOM 2896 C C . ALA B 1 183 ? 1.408 -23.234 -10.203 1 98.94 183 ALA B C 1
ATOM 2898 O O . ALA B 1 183 ? 1.046 -23.938 -11.156 1 98.94 183 ALA B O 1
ATOM 2899 N N . ALA B 1 184 ? 2.229 -22.328 -10.328 1 98.88 184 ALA B N 1
ATOM 2900 C CA . ALA B 1 184 ? 3.209 -22.203 -11.398 1 98.88 184 ALA B CA 1
ATOM 2901 C C . ALA B 1 184 ? 4.633 -22.281 -10.859 1 98.88 184 ALA B C 1
ATOM 2903 O O . ALA B 1 184 ? 4.965 -21.625 -9.875 1 98.88 184 ALA B O 1
ATOM 2904 N N . PHE B 1 185 ? 5.445 -23.094 -11.461 1 98.56 185 PHE B N 1
ATOM 2905 C CA . PHE B 1 185 ? 6.797 -23.406 -11 1 98.56 185 PHE B CA 1
ATOM 2906 C C . PHE B 1 185 ? 7.809 -23.203 -12.125 1 98.56 185 PHE B C 1
ATOM 2908 O O . PHE B 1 185 ? 7.684 -23.812 -13.188 1 98.56 185 PHE B O 1
ATOM 2915 N N . ARG B 1 186 ? 8.781 -22.328 -11.852 1 97.81 186 ARG B N 1
ATOM 2916 C CA . ARG B 1 186 ? 9.75 -22 -12.891 1 97.81 186 ARG B CA 1
ATOM 2917 C C . ARG B 1 186 ? 10.555 -23.234 -13.305 1 97.81 186 ARG B C 1
ATOM 2919 O O . ARG B 1 186 ? 11.016 -23.984 -12.445 1 97.81 186 ARG B O 1
ATOM 2926 N N . ARG B 1 187 ? 10.742 -23.344 -14.57 1 94.06 187 ARG B N 1
ATOM 2927 C CA . ARG B 1 187 ? 11.617 -24.328 -15.203 1 94.06 187 ARG B CA 1
ATOM 2928 C C . ARG B 1 187 ? 12.57 -23.656 -16.188 1 94.06 187 ARG B C 1
ATOM 2930 O O . ARG B 1 187 ? 12.633 -22.438 -16.266 1 94.06 187 ARG B O 1
ATOM 2937 N N . ASP B 1 188 ? 13.391 -24.391 -16.844 1 86.75 188 ASP B N 1
ATOM 2938 C CA . ASP B 1 188 ? 14.391 -23.859 -17.766 1 86.75 188 ASP B CA 1
ATOM 2939 C C . ASP B 1 188 ? 13.742 -23 -18.859 1 86.75 188 ASP B C 1
ATOM 2941 O O . ASP B 1 188 ? 14.273 -21.953 -19.234 1 86.75 188 ASP B O 1
ATOM 2945 N N . ASP B 1 189 ? 12.594 -23.375 -19.359 1 87.38 189 ASP B N 1
ATOM 2946 C CA . ASP B 1 189 ? 12 -22.688 -20.5 1 87.38 189 ASP B CA 1
ATOM 2947 C C . ASP B 1 189 ? 10.695 -21.984 -20.109 1 87.38 189 ASP B C 1
ATOM 2949 O O . ASP B 1 189 ? 9.812 -21.797 -20.938 1 87.38 189 ASP B O 1
ATOM 2953 N N . GLY B 1 190 ? 10.609 -21.609 -18.875 1 94.69 190 GLY B N 1
ATOM 2954 C CA . GLY B 1 190 ? 9.375 -20.953 -18.469 1 94.69 190 GLY B CA 1
ATOM 2955 C C . GLY B 1 190 ? 8.805 -21.516 -17.172 1 94.69 190 GLY B C 1
ATOM 2956 O O . GLY B 1 190 ? 9.547 -21.734 -16.203 1 94.69 190 GLY B O 1
ATOM 2957 N N . PHE B 1 191 ? 7.422 -21.625 -17.125 1 97.94 191 PHE B N 1
ATOM 2958 C CA . PHE B 1 191 ? 6.781 -22.125 -15.914 1 97.94 191 PHE B CA 1
ATOM 2959 C C . PHE B 1 191 ? 5.926 -23.344 -16.219 1 97.94 191 PHE B C 1
ATOM 2961 O O . PHE B 1 191 ? 5.238 -23.391 -17.25 1 97.94 191 PHE B O 1
ATOM 2968 N N . GLU B 1 192 ? 6.051 -24.281 -15.414 1 97.94 192 GLU B N 1
ATOM 2969 C CA . GLU B 1 192 ? 5.078 -25.375 -15.414 1 97.94 192 GLU B CA 1
ATOM 2970 C C . GLU B 1 192 ? 3.871 -25.031 -14.547 1 97.94 192 GLU B C 1
ATOM 2972 O O . GLU B 1 192 ? 4.016 -24.422 -13.484 1 97.94 192 GLU B O 1
ATOM 2977 N N . LEU B 1 193 ? 2.703 -25.438 -14.992 1 98.69 193 LEU B N 1
ATOM 2978 C CA . LEU B 1 193 ? 1.47 -25.203 -14.242 1 98.69 193 LEU B CA 1
ATOM 2979 C C . LEU B 1 193 ? 0.89 -26.516 -13.734 1 98.69 193 LEU B C 1
ATOM 2981 O O . LEU B 1 193 ? 1.038 -27.562 -14.375 1 98.69 193 LEU B O 1
ATOM 2985 N N . ALA B 1 194 ? 0.307 -26.469 -12.609 1 98.75 194 ALA B N 1
ATOM 2986 C CA . ALA B 1 194 ? -0.409 -27.625 -12.062 1 98.75 194 ALA B CA 1
ATOM 2987 C C . ALA B 1 194 ? -1.607 -27.172 -11.234 1 98.75 194 ALA B C 1
ATOM 2989 O O . ALA B 1 194 ? -1.615 -26.078 -10.68 1 98.75 194 ALA B O 1
ATOM 2990 N N . VAL B 1 195 ? -2.568 -28.016 -11.18 1 98.88 195 VAL B N 1
ATOM 2991 C CA . VAL B 1 195 ? -3.748 -27.781 -10.352 1 98.88 195 VAL B CA 1
ATOM 2992 C C . VAL B 1 195 ? -3.994 -28.984 -9.445 1 98.88 195 VAL B C 1
ATOM 2994 O O . VAL B 1 195 ? -3.531 -30.094 -9.734 1 98.88 195 VAL B O 1
ATOM 2997 N N . TYR B 1 196 ? -4.586 -28.75 -8.375 1 98.81 196 TYR B N 1
ATOM 2998 C CA . TYR B 1 196 ? -5.062 -29.797 -7.484 1 98.81 196 TYR B CA 1
ATOM 2999 C C . TYR B 1 196 ? -6.539 -29.609 -7.156 1 98.81 196 TYR B C 1
ATOM 3001 O O . TYR B 1 196 ? -6.906 -28.656 -6.469 1 98.81 196 TYR B O 1
ATOM 3009 N N . ASN B 1 197 ? -7.406 -30.484 -7.688 1 98.44 197 ASN B N 1
ATOM 3010 C CA . ASN B 1 197 ? -8.828 -30.594 -7.383 1 98.44 197 ASN B CA 1
ATOM 3011 C C . ASN B 1 197 ? -9.141 -31.859 -6.594 1 98.44 197 ASN B C 1
ATOM 3013 O O . ASN B 1 197 ? -9.07 -32.969 -7.133 1 98.44 197 ASN B O 1
ATOM 3017 N N . PRO B 1 198 ? -9.484 -31.594 -5.355 1 92.94 198 PRO B N 1
ATOM 3018 C CA . PRO B 1 198 ? -9.734 -32.812 -4.574 1 92.94 198 PRO B CA 1
ATOM 3019 C C . PRO B 1 198 ? -10.875 -33.625 -5.129 1 92.94 198 PRO B C 1
ATOM 3021 O O . PRO B 1 198 ? -11.812 -33.094 -5.723 1 92.94 198 PRO B O 1
ATOM 3024 N N . ARG B 1 199 ? -10.805 -35.031 -5.219 1 78.25 199 ARG B N 1
ATOM 3025 C CA . ARG B 1 199 ? -11.789 -36 -5.723 1 78.25 199 ARG B CA 1
ATOM 3026 C C . ARG B 1 199 ? -13.07 -35.938 -4.895 1 78.25 199 ARG B C 1
ATOM 3028 O O . ARG B 1 199 ? -13.023 -35.688 -3.691 1 78.25 199 ARG B O 1
#

Solvent-accessible surface area (backbone atoms only — not comparable to full-atom values): 19621 Å² total; per-residue (Å²): 99,72,28,48,38,34,32,30,40,36,21,44,72,90,27,36,29,39,31,39,28,44,23,39,89,86,63,52,61,41,38,50,44,76,55,92,55,30,29,33,35,32,46,73,53,69,72,52,45,80,78,38,71,77,54,54,30,42,31,31,45,45,48,70,66,36,38,32,26,22,75,30,65,61,27,56,55,28,48,52,35,35,73,73,66,41,53,64,63,57,20,47,44,53,45,36,66,72,64,37,29,43,96,54,98,77,40,44,36,36,42,33,28,35,36,44,77,62,32,34,30,43,34,37,10,38,84,50,32,38,39,28,37,55,43,83,54,46,65,61,36,27,36,33,36,24,51,31,94,44,67,52,89,36,79,46,94,66,61,51,91,43,17,53,44,37,6,48,44,54,49,63,44,92,48,46,50,66,35,22,11,25,17,37,21,47,52,96,88,14,56,42,74,28,58,34,65,74,130,100,70,28,46,38,36,34,30,41,36,23,43,69,92,28,37,30,38,32,38,28,44,24,38,88,87,64,51,60,39,38,52,44,79,55,93,57,30,30,32,34,32,45,74,53,69,72,53,46,80,78,38,72,78,54,55,29,42,30,31,44,45,49,70,66,36,38,31,26,23,74,32,65,61,27,56,55,28,47,51,36,35,74,72,66,42,55,66,63,57,20,46,44,52,44,36,66,72,62,38,30,42,96,53,97,77,40,44,36,34,42,35,30,36,36,44,77,63,31,33,29,43,35,38,10,38,83,50,31,39,38,30,36,56,41,81,54,47,69,61,36,28,38,32,38,25,51,30,92,42,67,52,87,37,79,46,94,67,62,52,91,42,17,54,43,37,6,46,45,55,50,62,44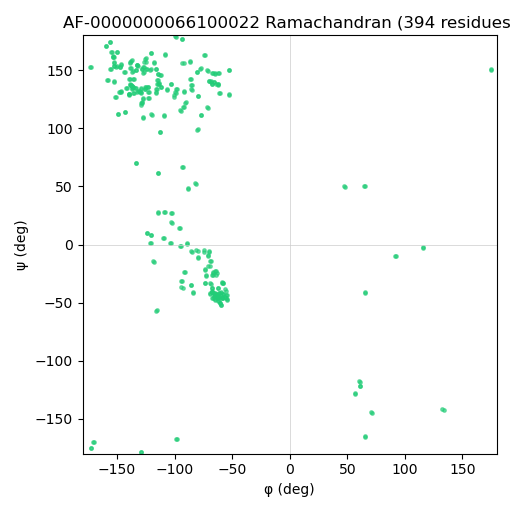,92,49,46,50,67,34,22,11,24,16,36,21,46,51,96,88,14,56,42,72,27,58,35,64,75,132

Foldseek 3Di:
DAFAKKWKWAAADQKIKIKIWGFDDPQLQWFWDDDDQWIWIAGPDNCCCVVPVQRIETQWGWDQFKIKGKSGNLRVQLVVCVVVPDDSQCSQQVSCVVVAFDPDPVSFKIWMKMDGRQKMKIWIHGPVDTDIDIDGHDHQWMWMATRGPRRDTGTDGADDDAFARRQVRVQPPPHPGTRWMKMWMHDPRITDIDIGGDD/DAFAKKWKWAAAPQKIKIKIFGFDDPQLQWFWDDDDQWIWIAGPDNCCCVVPVQRIETQWGWDQFKIKGKSGNLRVQLVVVVVVPDDSQCSQQVSCVVVAFDPDPVSFKIWMKMDGRQKMKIWIHGPVDTDIDIDGHDHQWMWMATRGPRRDTGTDGADDDAFARRQVRVQPPPHPGTRKMKMWMHDPRITDIDIGGDD

Organism: Methanothrix thermoacetophila (strain DSM 6194 / JCM 14653 / NBRC 101360 / PT) (NCBI:txid349307)

Nearest PDB structures (foldseek):
  2ntk-assembly1_A  TM=9.541E-01  e=1.173E-23  Methanothermobacter thermautotrophicus
  5u9l-assembly1_B  TM=3.276E-01  e=5.327E+00  Arabidopsis thaliana
  5u9o-assembly1_E  TM=2.418E-01  e=4.269E+00  Arabidopsis thaliana
  9ftr-assembly1_A  TM=1.689E-01  e=7.026E+00  Drosophila melanogaster
  2ntk-assembly1_A  TM=9.542E-01  e=9.768E-24  Methanothermobacter thermautotrophicus

pLDDT: mean 96.96, std 2.99, range [78.06, 99.0]

Radius of gyration: 22.91 Å; Cα contacts (8 Å, |Δi|>4): 1142; chains: 2; bounding box: 47×67×45 Å

Sequence (398 aa):
MYVGRIVAVGCSGDAVWVGYRVSSRSFPNRRATASGSSVFVHPVDPSDVLKNPYITYPCIRASNDFAVVSNGDHTDMIFDRIEDGSGPLDAVALSLVAYGYERDDLRTPRIAGVVSGRSAVLGIAAHDEIRVRKIELQDGDAWMVATYEKTGFEPVSMEGASASSIARSLFGLPFERPVCSAAAFRRDDGFELAVYNPRMYVGRIVAVGCSGDAVWVGYRVSSRSFPNRRATASGSSVFVHPVDPSDVLKNPYITYPCIRASNDFAVVSNGDHTDMIFDRIEDGSGPLDAVALSLVAYGYERDDLRTPRIAGVVSGRSAVLGIAAHDEIRVRKIELQDGDAWMVATYEKTGFEPVSMEGASASSIARSLFGLPFERPVCSAAAFRRDDGFELAVYNPR

InterPro domains:
  IPR010191 IMP cyclohydrolase [MF_00705] (1-199)
  IPR010191 IMP cyclohydrolase [PIRSF004866] (1-197)
  IPR010191 IMP cyclohydrolase [TIGR01922] (1-195)
  IPR020600 Inosine monophosphate cyclohydrolase-like [PF07826] (2-189)
  IPR036795 Inosine monophosphate cyclohydrolase-like superfamily [G3DSA:3.60.20.20] (1-197)
  IPR036795 Inosine monophosphate cyclohydrolase-like superfamily [SSF75569] (1-197)